Protein AF-0000000083551878 (afdb_homodimer)

Structure (mmCIF, N/CA/C/O backbone):
data_AF-0000000083551878-model_v1
#
loop_
_entity.id
_entity.type
_entity.pdbx_description
1 polymer 'ornithine decarboxylase'
#
loop_
_atom_site.group_PDB
_atom_site.id
_atom_site.type_symbol
_atom_site.label_atom_id
_atom_site.label_alt_id
_atom_site.label_comp_id
_atom_site.label_asym_id
_atom_site.label_entity_id
_atom_site.label_seq_id
_atom_site.pdbx_PDB_ins_code
_atom_site.Cartn_x
_atom_site.Cartn_y
_atom_site.Cartn_z
_atom_site.occupancy
_atom_site.B_iso_or_equiv
_atom_site.auth_seq_id
_atom_site.auth_comp_id
_atom_site.auth_asym_id
_atom_site.auth_atom_id
_atom_site.pdbx_PDB_model_num
ATOM 1 N N . MET A 1 1 ? 10.25 10.328 -34.406 1 23.66 1 MET A N 1
ATOM 2 C CA . MET A 1 1 ? 11.547 10.375 -33.719 1 23.66 1 MET A CA 1
ATOM 3 C C . MET A 1 1 ? 11.562 9.461 -32.5 1 23.66 1 MET A C 1
ATOM 5 O O . MET A 1 1 ? 10.742 9.617 -31.609 1 23.66 1 MET A O 1
ATOM 9 N N . GLY A 1 2 ? 11.781 8.172 -32.531 1 34.91 2 GLY A N 1
ATOM 10 C CA . GLY A 1 2 ? 11.711 7.082 -31.578 1 34.91 2 GLY A CA 1
ATOM 11 C C . GLY A 1 2 ? 12.422 7.387 -30.281 1 34.91 2 GLY A C 1
ATOM 12 O O . GLY A 1 2 ? 13.594 7.777 -30.281 1 34.91 2 GLY A O 1
ATOM 13 N N . LEU A 1 3 ? 11.961 8.062 -29.281 1 40.03 3 LEU A N 1
ATOM 14 C CA . LEU A 1 3 ? 12.609 8.594 -28.078 1 40.03 3 LEU A CA 1
ATOM 15 C C . LEU A 1 3 ? 13.648 7.617 -27.547 1 40.03 3 LEU A C 1
ATOM 17 O O . LEU A 1 3 ? 13.312 6.473 -27.219 1 40.03 3 LEU A O 1
ATOM 21 N N . SER A 1 4 ? 14.836 7.52 -28.078 1 43.34 4 SER A N 1
ATOM 22 C CA . SER A 1 4 ? 16.062 6.828 -27.688 1 43.34 4 SER A CA 1
ATOM 23 C C . SER A 1 4 ? 16.188 6.746 -26.172 1 43.34 4 SER A C 1
ATOM 25 O O . SER A 1 4 ? 16.281 7.773 -25.484 1 43.34 4 SER A O 1
ATOM 27 N N . LYS A 1 5 ? 15.672 5.777 -25.609 1 67.06 5 LYS A N 1
ATOM 28 C CA . LYS A 1 5 ? 15.773 5.586 -24.172 1 67.06 5 LYS A CA 1
ATOM 29 C C . LYS A 1 5 ? 17.234 5.539 -23.719 1 67.06 5 LYS A C 1
ATOM 31 O O . LYS A 1 5 ? 18.031 4.773 -24.281 1 67.06 5 LYS A O 1
ATOM 36 N N . THR A 1 6 ? 17.922 6.527 -23.141 1 85.5 6 THR A N 1
ATOM 37 C CA . THR A 1 6 ? 19.25 6.652 -22.531 1 85.5 6 THR A CA 1
ATOM 38 C C . THR A 1 6 ? 19.562 5.426 -21.688 1 85.5 6 THR A C 1
ATOM 40 O O . THR A 1 6 ? 18.75 4.988 -20.875 1 85.5 6 THR A O 1
ATOM 43 N N . ILE A 1 7 ? 20.734 4.734 -22.172 1 93.69 7 ILE A N 1
ATOM 44 C CA . ILE A 1 7 ? 21.266 3.65 -21.359 1 93.69 7 ILE A CA 1
ATOM 45 C C . ILE A 1 7 ? 22.438 4.16 -20.531 1 93.69 7 ILE A C 1
ATOM 47 O O . ILE A 1 7 ? 23.453 4.617 -21.078 1 93.69 7 ILE A O 1
ATOM 51 N N . TRP A 1 8 ? 22.328 4.039 -19.281 1 97.06 8 TRP A N 1
ATOM 52 C CA . TRP A 1 8 ? 23.344 4.535 -18.359 1 97.06 8 TRP A CA 1
ATOM 53 C C . TRP A 1 8 ? 24.406 3.463 -18.078 1 97.06 8 TRP A C 1
ATOM 55 O O . TRP A 1 8 ? 24.172 2.277 -18.328 1 97.06 8 TRP A O 1
ATOM 65 N N . ALA A 1 9 ? 25.562 3.889 -17.578 1 96.81 9 ALA A N 1
ATOM 66 C CA . ALA A 1 9 ? 26.609 2.924 -17.234 1 96.81 9 ALA A CA 1
ATOM 67 C C . ALA A 1 9 ? 26.297 2.211 -15.93 1 96.81 9 ALA A C 1
ATOM 69 O O . ALA A 1 9 ? 26.438 0.989 -15.828 1 96.81 9 ALA A O 1
ATOM 70 N N . ASN A 1 10 ? 25.938 3 -14.961 1 96.88 10 ASN A N 1
ATOM 71 C CA . ASN A 1 10 ? 25.672 2.506 -13.609 1 96.88 10 ASN A CA 1
ATOM 72 C C . ASN A 1 10 ? 24.922 3.539 -12.773 1 96.88 10 ASN A C 1
ATOM 74 O O . ASN A 1 10 ? 24.703 4.664 -13.219 1 96.88 10 ASN A O 1
ATOM 78 N N . PRO A 1 11 ? 24.484 3.17 -11.547 1 96.81 11 PRO A N 1
ATOM 79 C CA . PRO A 1 11 ? 23.719 4.086 -10.703 1 96.81 11 PRO A CA 1
ATOM 80 C C . PRO A 1 11 ? 24.484 5.355 -10.352 1 96.81 11 PRO A C 1
ATOM 82 O O . PRO A 1 11 ? 23.906 6.441 -10.297 1 96.81 11 PRO A O 1
ATOM 85 N N . SER A 1 12 ? 25.766 5.27 -10.109 1 96.88 12 SER A N 1
ATOM 86 C CA . SER A 1 12 ? 26.562 6.438 -9.758 1 96.88 12 SER A CA 1
ATOM 87 C C . SER A 1 12 ? 26.547 7.48 -10.867 1 96.88 12 SER A C 1
ATOM 89 O O . SER A 1 12 ? 26.547 8.68 -10.602 1 96.88 12 SER A O 1
ATOM 91 N N . GLU A 1 13 ? 26.562 7.043 -12.078 1 97.06 13 GLU A N 1
ATOM 92 C CA . GLU A 1 13 ? 26.469 7.961 -13.211 1 97.06 13 GLU A CA 1
ATOM 93 C C . GLU A 1 13 ? 25.125 8.688 -13.219 1 97.06 13 GLU A C 1
ATOM 95 O O . GLU A 1 13 ? 25.078 9.891 -13.469 1 97.06 13 GLU A O 1
ATOM 100 N N . ILE A 1 14 ? 24.094 7.914 -12.977 1 97.75 14 ILE A N 1
ATOM 101 C CA . ILE A 1 14 ? 22.766 8.5 -12.953 1 97.75 14 ILE A CA 1
ATOM 102 C C . ILE A 1 14 ? 22.688 9.586 -11.883 1 97.75 14 ILE A C 1
ATOM 104 O O . ILE A 1 14 ? 22.188 10.68 -12.141 1 97.75 14 ILE A O 1
ATOM 108 N N . ILE A 1 15 ? 23.219 9.281 -10.727 1 98.19 15 ILE A N 1
ATOM 109 C CA . ILE A 1 15 ? 23.234 10.242 -9.633 1 98.19 15 ILE A CA 1
ATOM 110 C C . ILE A 1 15 ? 24.016 11.484 -10.039 1 98.19 15 ILE A C 1
ATOM 112 O O . ILE A 1 15 ? 23.531 12.609 -9.891 1 98.19 15 ILE A O 1
ATOM 116 N N . ARG A 1 16 ? 25.188 11.312 -10.57 1 97.56 16 ARG A N 1
ATOM 117 C CA . ARG A 1 16 ? 26.078 12.414 -10.922 1 97.56 16 ARG A CA 1
ATOM 118 C C . ARG A 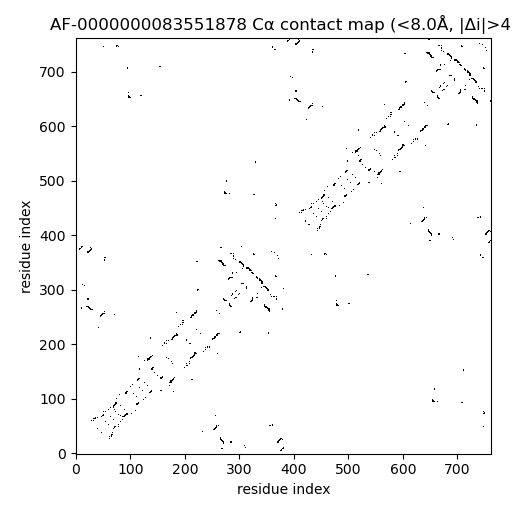1 16 ? 25.453 13.305 -11.992 1 97.56 16 ARG A C 1
ATOM 120 O O . ARG A 1 16 ? 25.562 14.531 -11.914 1 97.56 16 ARG A O 1
ATOM 127 N N . VAL A 1 17 ? 24.828 12.719 -12.945 1 97.44 17 VAL A N 1
ATOM 128 C CA . VAL A 1 17 ? 24.375 13.453 -14.125 1 97.44 17 VAL A CA 1
ATOM 129 C C . VAL A 1 17 ? 22.984 14.023 -13.875 1 97.44 17 VAL A C 1
ATOM 131 O O . VAL A 1 17 ? 22.703 15.18 -14.219 1 97.44 17 VAL A O 1
ATOM 134 N N . ARG A 1 18 ? 22.125 13.258 -13.211 1 97.06 18 ARG A N 1
ATOM 135 C CA . ARG A 1 18 ? 20.734 13.656 -13.164 1 97.06 18 ARG A CA 1
ATOM 136 C C . ARG A 1 18 ? 20.375 14.273 -11.812 1 97.06 18 ARG A C 1
ATOM 138 O O . ARG A 1 18 ? 19.469 15.094 -11.711 1 97.06 18 ARG A O 1
ATOM 145 N N . GLN A 1 19 ? 21.031 13.766 -10.711 1 97.56 19 GLN A N 1
ATOM 146 C CA . GLN A 1 19 ? 20.688 14.156 -9.352 1 97.56 19 GLN A CA 1
ATOM 147 C C . GLN A 1 19 ? 19.172 14.219 -9.164 1 97.56 19 GLN A C 1
ATOM 149 O O . GLN A 1 19 ? 18.625 15.266 -8.82 1 97.56 19 GLN A O 1
ATOM 154 N N . PRO A 1 20 ? 18.484 13.102 -9.383 1 96.5 20 PRO A N 1
ATOM 155 C CA . PRO A 1 20 ? 17.016 13.102 -9.453 1 96.5 20 PRO A CA 1
ATOM 156 C C . PRO A 1 20 ? 16.359 13.5 -8.133 1 96.5 20 PRO A C 1
ATOM 158 O O . PRO A 1 20 ? 16.828 13.109 -7.062 1 96.5 20 PRO A O 1
ATOM 161 N N . ASP A 1 21 ? 15.203 14.227 -8.18 1 94.62 21 ASP A N 1
ATOM 162 C CA . ASP A 1 21 ? 14.422 14.625 -7.012 1 94.62 21 ASP A CA 1
ATOM 163 C C . ASP A 1 21 ? 13.391 13.547 -6.645 1 94.62 21 ASP A C 1
ATOM 165 O O . ASP A 1 21 ? 12.844 13.562 -5.543 1 94.62 21 ASP A O 1
ATOM 169 N N . HIS A 1 22 ? 13.109 12.711 -7.59 1 95.88 22 HIS A N 1
ATOM 170 C CA . HIS A 1 22 ? 12.234 11.578 -7.359 1 95.88 22 HIS A CA 1
ATOM 171 C C . HIS A 1 22 ? 13.008 10.258 -7.41 1 95.88 22 HIS A C 1
ATOM 173 O O . HIS A 1 22 ? 14.07 10.188 -8.031 1 95.88 22 HIS A O 1
ATOM 179 N N . PRO A 1 23 ? 12.484 9.234 -6.723 1 97.81 23 PRO A N 1
ATOM 180 C CA . PRO A 1 23 ? 13.172 7.945 -6.758 1 97.81 23 PRO A CA 1
ATOM 181 C C . PRO A 1 23 ? 13.305 7.383 -8.172 1 97.81 23 PRO A C 1
ATOM 183 O O . PRO A 1 23 ? 12.438 7.617 -9.016 1 97.81 23 PRO A O 1
ATOM 186 N N . VAL A 1 24 ? 14.391 6.664 -8.383 1 98.19 24 VAL A N 1
ATOM 187 C CA . VAL A 1 24 ? 14.656 6.047 -9.68 1 98.19 24 VAL A CA 1
ATOM 188 C C . VAL A 1 24 ? 14.969 4.566 -9.492 1 98.19 24 VAL A C 1
ATOM 190 O O . VAL A 1 24 ? 15.867 4.207 -8.727 1 98.19 24 VAL A O 1
ATOM 193 N N . LEU A 1 25 ? 14.219 3.754 -10.102 1 98.19 25 LEU A N 1
ATOM 194 C CA . LEU A 1 25 ? 14.5 2.326 -10.18 1 98.19 25 LEU A CA 1
ATOM 195 C C . LEU A 1 25 ? 15.359 2.006 -11.398 1 98.19 25 LEU A C 1
ATOM 197 O O . LEU A 1 25 ? 14.961 2.268 -12.531 1 98.19 25 LEU A O 1
ATOM 201 N N . VAL A 1 26 ? 16.516 1.451 -11.164 1 98.5 26 VAL A N 1
ATOM 202 C CA . VAL A 1 26 ? 17.484 1.211 -12.227 1 98.5 26 VAL A CA 1
ATOM 203 C C . VAL A 1 26 ? 17.469 -0.265 -12.617 1 98.5 26 VAL A C 1
ATOM 205 O O . VAL A 1 26 ? 17.688 -1.141 -11.781 1 98.5 26 VAL A O 1
ATOM 208 N N . PHE A 1 27 ? 17.266 -0.488 -13.859 1 98.62 27 PHE A N 1
ATOM 209 C CA . PHE A 1 27 ? 17.125 -1.832 -14.406 1 98.62 27 PHE A CA 1
ATOM 210 C C . PHE A 1 27 ? 18.359 -2.229 -15.203 1 98.62 27 PHE A C 1
ATOM 212 O O . PHE A 1 27 ? 18.797 -1.484 -16.078 1 98.62 27 PHE A O 1
ATOM 219 N N . ALA A 1 28 ? 18.891 -3.387 -14.898 1 98.56 28 ALA A N 1
ATOM 220 C CA . ALA A 1 28 ? 19.969 -3.975 -15.688 1 98.56 28 ALA A CA 1
ATOM 221 C C . ALA A 1 28 ? 19.516 -5.254 -16.375 1 98.56 28 ALA A C 1
ATOM 223 O O . ALA A 1 28 ? 19.562 -6.336 -15.789 1 98.56 28 ALA A O 1
ATOM 224 N N . PRO A 1 29 ? 19.203 -5.176 -17.641 1 98.19 29 PRO A N 1
ATOM 225 C CA . PRO A 1 29 ? 18.688 -6.344 -18.359 1 98.19 29 PRO A CA 1
ATOM 226 C C . PRO A 1 29 ? 19.656 -7.52 -18.359 1 98.19 29 PRO A C 1
ATOM 228 O O . PRO A 1 29 ? 19.234 -8.672 -18.25 1 98.19 29 PRO A O 1
ATOM 231 N N . ALA A 1 30 ? 20.953 -7.242 -18.438 1 98.25 30 ALA A N 1
ATOM 232 C CA . ALA A 1 30 ? 21.953 -8.305 -18.484 1 98.25 30 ALA A CA 1
ATOM 233 C C . ALA A 1 30 ? 21.922 -9.148 -17.219 1 98.25 30 ALA A C 1
ATOM 235 O O . ALA A 1 30 ? 22.094 -10.375 -17.266 1 98.25 30 ALA A O 1
ATOM 236 N N . VAL A 1 31 ? 21.688 -8.5 -16.141 1 98.44 31 VAL A N 1
ATOM 237 C CA . VAL A 1 31 ? 21.625 -9.203 -14.867 1 98.44 31 VAL A CA 1
ATOM 238 C C . VAL A 1 31 ? 20.406 -10.109 -14.836 1 98.44 31 VAL A C 1
ATOM 240 O O . VAL A 1 31 ? 20.5 -11.266 -14.422 1 98.44 31 VAL A O 1
ATOM 243 N N . LEU A 1 32 ? 19.297 -9.648 -15.266 1 98.75 32 LEU A N 1
ATOM 244 C CA . LEU A 1 32 ? 18.062 -10.438 -15.297 1 98.75 32 LEU A CA 1
ATOM 245 C C . LEU A 1 32 ? 18.234 -11.656 -16.203 1 98.75 32 LEU A C 1
ATOM 247 O O . LEU A 1 32 ? 17.891 -12.773 -15.797 1 98.75 32 LEU A O 1
ATOM 251 N N . GLN A 1 33 ? 18.75 -11.406 -17.359 1 98.81 33 GLN A N 1
ATOM 252 C CA . GLN A 1 33 ? 18.922 -12.492 -18.328 1 98.81 33 GLN A CA 1
ATOM 253 C C . GLN A 1 33 ? 19.891 -13.547 -17.812 1 98.81 33 GLN A C 1
ATOM 255 O O . GLN A 1 33 ? 19.656 -14.742 -17.969 1 98.81 33 GLN A O 1
ATOM 260 N N . ALA A 1 34 ? 20.938 -13.086 -17.219 1 98.56 34 ALA A N 1
ATOM 261 C CA . ALA A 1 34 ? 21.906 -14.023 -16.656 1 98.56 34 ALA A CA 1
ATOM 262 C C . ALA A 1 34 ? 21.266 -14.883 -15.562 1 98.56 34 ALA A C 1
ATOM 264 O O . ALA A 1 34 ? 21.516 -16.094 -15.492 1 98.56 34 ALA A O 1
ATOM 265 N N . THR A 1 35 ? 20.5 -14.258 -14.719 1 98.62 35 THR A N 1
ATOM 266 C CA . THR A 1 35 ? 19.828 -14.992 -13.656 1 98.62 35 THR A CA 1
ATOM 267 C C . THR A 1 35 ? 18.828 -15.992 -14.227 1 98.62 35 THR A C 1
ATOM 269 O O . THR A 1 35 ? 18.734 -17.125 -13.75 1 98.62 35 THR A O 1
ATOM 272 N N . ALA A 1 36 ? 18.094 -15.586 -15.227 1 98.88 36 ALA A N 1
ATOM 273 C CA . ALA A 1 36 ? 17.156 -16.484 -15.891 1 98.88 36 ALA A CA 1
ATOM 274 C C . ALA A 1 36 ? 17.875 -17.703 -16.453 1 98.88 36 ALA A C 1
ATOM 276 O O . ALA A 1 36 ? 17.422 -18.844 -16.266 1 98.88 36 ALA A O 1
ATOM 277 N N . ARG A 1 37 ? 18.953 -17.484 -17.094 1 98.75 37 ARG A N 1
ATOM 278 C CA . ARG A 1 37 ? 19.719 -18.594 -17.688 1 98.75 37 ARG A CA 1
ATOM 279 C C . ARG A 1 37 ? 20.281 -19.516 -16.594 1 98.75 37 ARG A C 1
ATOM 281 O O . ARG A 1 37 ? 20.375 -20.719 -16.797 1 98.75 37 ARG A O 1
ATOM 288 N N . ARG A 1 38 ? 20.641 -18.906 -15.523 1 98.56 38 ARG A N 1
ATOM 289 C CA . ARG A 1 38 ? 21.094 -19.688 -14.383 1 98.56 38 ARG A CA 1
ATOM 290 C C . ARG A 1 38 ? 20 -20.625 -13.883 1 98.56 38 ARG A C 1
ATOM 292 O O . ARG A 1 38 ? 20.266 -21.797 -13.602 1 98.56 38 ARG A O 1
ATOM 299 N N . PHE A 1 39 ? 18.812 -20.156 -13.781 1 98.88 39 PHE A N 1
ATOM 300 C CA . PHE A 1 39 ? 17.688 -20.984 -13.375 1 98.88 39 PHE A CA 1
ATOM 301 C C . PHE A 1 39 ? 17.422 -22.078 -14.398 1 98.88 39 PHE A C 1
ATOM 303 O O . PHE A 1 39 ? 17.234 -23.25 -14.039 1 98.88 39 PHE A O 1
ATOM 310 N N . ILE A 1 40 ? 17.406 -21.703 -15.664 1 98.81 40 ILE A N 1
ATOM 311 C CA . ILE A 1 40 ? 17.094 -22.641 -16.734 1 98.81 40 ILE A CA 1
ATOM 312 C C . ILE A 1 40 ? 18.141 -23.75 -16.766 1 98.81 40 ILE A C 1
ATOM 314 O O . ILE A 1 40 ? 17.812 -24.922 -16.938 1 98.81 40 ILE A O 1
ATOM 318 N N . ALA A 1 41 ? 19.359 -23.391 -16.562 1 98.5 41 ALA A N 1
ATOM 319 C CA . ALA A 1 41 ? 20.453 -24.359 -16.609 1 98.5 41 ALA A CA 1
ATOM 320 C C . ALA A 1 41 ? 20.484 -25.219 -15.352 1 98.5 41 ALA A C 1
ATOM 322 O O . ALA A 1 41 ? 20.859 -26.391 -15.398 1 98.5 41 ALA A O 1
ATOM 323 N N . GLY A 1 42 ? 20.094 -24.641 -14.289 1 98.69 42 GLY A N 1
ATOM 324 C CA . GLY A 1 42 ? 20.312 -25.281 -13.008 1 98.69 42 GLY A CA 1
ATOM 325 C C . GLY A 1 42 ? 19.109 -26.047 -12.5 1 98.69 42 GLY A C 1
ATOM 326 O O . GLY A 1 42 ? 19.234 -27.141 -11.945 1 98.69 42 GLY A O 1
ATOM 327 N N . PHE A 1 43 ? 17.922 -25.547 -12.602 1 98.75 43 PHE A N 1
ATOM 328 C CA . PHE A 1 43 ? 16.734 -26.172 -12.055 1 98.75 43 PHE A CA 1
ATOM 329 C C . PHE A 1 43 ? 16.344 -27.406 -12.867 1 98.75 43 PHE A C 1
ATOM 331 O O . PHE A 1 43 ? 16.281 -27.344 -14.094 1 98.75 43 PHE A O 1
ATOM 338 N N . PRO A 1 44 ? 16.031 -28.484 -12.211 1 98.56 44 PRO A N 1
ATOM 339 C CA . PRO A 1 44 ? 15.727 -29.734 -12.906 1 98.56 44 PRO A CA 1
ATOM 340 C C . PRO A 1 44 ? 14.273 -29.812 -13.359 1 98.56 44 PRO A C 1
ATOM 342 O O . PRO A 1 44 ? 13.57 -30.781 -13.047 1 98.56 44 PRO A O 1
ATOM 345 N N . GLY A 1 45 ? 13.828 -28.859 -14.109 1 98.75 45 GLY A N 1
ATOM 346 C CA . GLY A 1 45 ? 12.453 -28.797 -14.586 1 98.75 45 GLY A CA 1
ATOM 347 C C . GLY A 1 45 ? 12.133 -27.5 -15.305 1 98.75 45 GLY A C 1
ATOM 348 O O . GLY A 1 45 ? 13.039 -26.781 -15.734 1 98.75 45 GLY A O 1
ATOM 349 N N . LEU A 1 46 ? 10.898 -27.219 -15.445 1 98.56 46 LEU A N 1
ATOM 350 C CA . LEU A 1 46 ? 10.438 -26 -16.109 1 98.56 46 LEU A CA 1
ATOM 351 C C . LEU A 1 46 ? 10.547 -24.797 -15.188 1 98.56 46 LEU A C 1
ATOM 353 O O . LEU A 1 46 ? 10.086 -24.844 -14.039 1 98.56 46 LEU A O 1
ATOM 357 N N . VAL A 1 47 ? 11.18 -23.781 -15.688 1 98.81 47 VAL A N 1
ATOM 358 C CA . VAL A 1 47 ? 11.266 -22.516 -14.953 1 98.81 47 VAL A CA 1
ATOM 359 C C . VAL A 1 47 ? 10.195 -21.562 -15.461 1 98.81 47 VAL A C 1
ATOM 361 O O . VAL A 1 47 ? 10.109 -21.281 -16.656 1 98.81 47 VAL A O 1
ATOM 364 N N . THR A 1 48 ? 9.336 -21.141 -14.586 1 98.81 48 THR A N 1
ATOM 365 C CA . THR A 1 48 ? 8.359 -20.094 -14.891 1 98.81 48 THR A CA 1
ATOM 366 C C . THR A 1 48 ? 8.633 -18.844 -14.062 1 98.81 48 THR A C 1
ATOM 368 O O . THR A 1 48 ? 9.492 -18.844 -13.18 1 98.81 48 THR A O 1
ATOM 371 N N . TYR A 1 49 ? 7.996 -17.766 -14.43 1 98.88 49 TYR A N 1
ATOM 372 C CA . TYR A 1 49 ? 8.172 -16.516 -13.719 1 98.88 49 TYR A CA 1
ATOM 373 C C . TYR A 1 49 ? 6.883 -16.094 -13.023 1 98.88 49 TYR A C 1
ATOM 375 O O . TYR A 1 49 ? 5.82 -16.047 -13.641 1 98.88 49 TYR A O 1
ATOM 383 N N . ALA A 1 50 ? 7 -15.836 -11.695 1 98.56 50 ALA A N 1
ATOM 384 C CA . ALA A 1 50 ? 5.863 -15.281 -10.961 1 98.56 50 ALA A CA 1
ATOM 385 C C . ALA A 1 50 ? 5.664 -13.805 -11.297 1 98.56 50 ALA A C 1
ATOM 387 O O . ALA A 1 50 ? 6.312 -12.938 -10.711 1 98.56 50 ALA A O 1
ATOM 388 N N . VAL A 1 51 ? 4.68 -13.469 -12.07 1 98.56 51 VAL A N 1
ATOM 389 C CA . VAL A 1 51 ? 4.488 -12.148 -12.664 1 98.56 51 VAL A CA 1
ATOM 390 C C . VAL A 1 51 ? 4.266 -11.109 -11.57 1 98.56 51 VAL A C 1
ATOM 392 O O . VAL A 1 51 ? 4.707 -9.969 -11.695 1 98.56 51 VAL A O 1
ATOM 395 N N . LYS A 1 52 ? 3.688 -11.516 -10.484 1 96.81 52 LYS A N 1
ATOM 396 C CA . LYS A 1 52 ? 3.285 -10.586 -9.43 1 96.81 52 LYS A CA 1
ATOM 397 C C . LYS A 1 52 ? 4.496 -9.875 -8.836 1 96.81 52 LYS A C 1
ATOM 399 O O . LYS A 1 52 ? 4.363 -8.797 -8.25 1 96.81 52 LYS A O 1
ATOM 404 N N . SER A 1 53 ? 5.664 -10.453 -8.945 1 97.62 53 SER A N 1
ATOM 405 C CA . SER A 1 53 ? 6.855 -9.883 -8.32 1 97.62 53 SER A CA 1
ATOM 406 C C . SER A 1 53 ? 7.266 -8.578 -9 1 97.62 53 SER A C 1
ATOM 408 O O . SER A 1 53 ? 7.699 -7.637 -8.336 1 97.62 53 SER A O 1
ATOM 410 N N . ASN A 1 54 ? 7.164 -8.539 -10.227 1 98.5 54 ASN A N 1
ATOM 411 C CA . ASN A 1 54 ? 7.434 -7.375 -11.062 1 98.5 54 ASN A CA 1
ATOM 412 C C . ASN A 1 54 ? 6.82 -7.531 -12.453 1 98.5 54 ASN A C 1
ATOM 414 O O . ASN A 1 54 ? 7.434 -8.109 -13.344 1 98.5 54 ASN A O 1
ATOM 418 N N . PRO A 1 55 ? 5.656 -6.973 -12.664 1 98.25 55 PRO A N 1
ATOM 419 C CA . PRO A 1 55 ? 4.926 -7.191 -13.922 1 98.25 55 PRO A CA 1
ATOM 420 C C . PRO A 1 55 ? 5.344 -6.223 -15.023 1 98.25 55 PRO A C 1
ATOM 422 O O . PRO A 1 55 ? 4.676 -6.129 -16.047 1 98.25 55 PRO A O 1
ATOM 425 N N . ASP A 1 56 ? 6.438 -5.465 -14.828 1 97.81 56 ASP A N 1
ATOM 426 C CA . ASP A 1 56 ? 6.863 -4.535 -15.867 1 97.81 56 ASP A CA 1
ATOM 427 C C . ASP A 1 56 ? 7.074 -5.258 -17.188 1 97.81 56 ASP A C 1
ATOM 429 O O . ASP A 1 56 ? 7.66 -6.34 -17.234 1 97.81 56 ASP A O 1
ATOM 433 N N . GLU A 1 57 ? 6.629 -4.684 -18.266 1 98 57 GLU A N 1
ATOM 434 C CA . GLU A 1 57 ? 6.703 -5.328 -19.578 1 98 57 GLU A CA 1
ATOM 435 C C . GLU A 1 57 ? 8.148 -5.562 -20 1 98 57 GLU A C 1
ATOM 437 O O . GLU A 1 57 ? 8.461 -6.562 -20.641 1 98 57 GLU A O 1
ATOM 442 N N . MET A 1 58 ? 9.062 -4.676 -19.609 1 97.38 58 MET A N 1
ATOM 443 C CA . MET A 1 58 ? 10.477 -4.852 -19.953 1 97.38 58 MET A CA 1
ATOM 444 C C . MET A 1 58 ? 11.039 -6.094 -19.266 1 97.38 58 MET A C 1
ATOM 446 O O . MET A 1 58 ? 11.883 -6.789 -19.844 1 97.38 58 MET A O 1
ATOM 450 N N . VAL A 1 59 ? 10.586 -6.348 -18.094 1 98.62 59 VAL A N 1
ATOM 451 C CA . VAL A 1 59 ? 11.023 -7.535 -17.375 1 98.62 59 VAL A CA 1
ATOM 452 C C . VAL A 1 59 ? 10.562 -8.789 -18.109 1 98.62 59 VAL A C 1
ATOM 454 O O . VAL A 1 59 ? 11.367 -9.68 -18.391 1 98.62 59 VAL A O 1
ATOM 457 N N . VAL A 1 60 ? 9.281 -8.82 -18.484 1 98.69 60 VAL A N 1
ATOM 458 C CA . VAL A 1 60 ? 8.703 -9.984 -19.156 1 98.69 60 VAL A CA 1
ATOM 459 C C . VAL A 1 60 ? 9.414 -10.211 -20.484 1 98.69 60 VAL A C 1
ATOM 461 O O . VAL A 1 60 ? 9.812 -11.336 -20.797 1 98.69 60 VAL A O 1
ATOM 464 N N . GLU A 1 61 ? 9.664 -9.133 -21.219 1 98.5 61 GLU A N 1
ATOM 465 C CA . GLU A 1 61 ? 10.312 -9.234 -22.516 1 98.5 61 GLU A CA 1
ATOM 466 C C . GLU A 1 61 ? 11.727 -9.789 -22.391 1 98.5 61 GLU A C 1
ATOM 468 O O . GLU A 1 61 ? 12.148 -10.617 -23.188 1 98.5 61 GLU A O 1
ATOM 473 N N . ASN A 1 62 ? 12.43 -9.336 -21.406 1 98.69 62 ASN A N 1
ATOM 474 C CA . ASN A 1 62 ? 13.797 -9.805 -21.203 1 98.69 62 ASN A CA 1
ATOM 475 C C . ASN A 1 62 ? 13.828 -11.25 -20.734 1 98.69 62 ASN A C 1
ATOM 477 O O . ASN A 1 62 ? 14.742 -12 -21.078 1 98.69 62 ASN A O 1
ATOM 481 N N . LEU A 1 63 ? 12.867 -11.641 -19.969 1 98.88 63 LEU A N 1
ATOM 482 C CA . LEU A 1 63 ? 12.781 -13.031 -19.547 1 98.88 63 LEU A CA 1
ATOM 483 C C . LEU A 1 63 ? 12.492 -13.953 -20.719 1 98.88 63 LEU A C 1
ATOM 485 O O . LEU A 1 63 ? 13.102 -15.023 -20.844 1 98.88 63 LEU A O 1
ATOM 489 N N . VAL A 1 64 ? 11.594 -13.539 -21.578 1 98.69 64 VAL A N 1
ATOM 490 C CA . VAL A 1 64 ? 11.281 -14.305 -22.781 1 98.69 64 VAL A CA 1
ATOM 491 C C . VAL A 1 64 ? 12.539 -14.43 -23.656 1 98.69 64 VAL A C 1
ATOM 493 O O . VAL A 1 64 ? 12.867 -15.516 -24.125 1 98.69 64 VAL A O 1
ATOM 496 N N . ALA A 1 65 ? 13.234 -13.328 -23.797 1 98.38 65 ALA A N 1
ATOM 497 C CA . ALA A 1 65 ? 14.461 -13.312 -24.578 1 98.38 65 ALA A CA 1
ATOM 498 C C . ALA A 1 65 ? 15.508 -14.258 -24 1 98.38 65 ALA A C 1
ATOM 500 O O . ALA A 1 65 ? 16.297 -14.859 -24.734 1 98.38 65 ALA A O 1
ATOM 501 N N . ALA A 1 66 ? 15.453 -14.43 -22.703 1 98.69 66 ALA A N 1
ATOM 502 C CA . ALA A 1 66 ? 16.438 -15.266 -22.016 1 98.69 66 ALA A CA 1
ATOM 503 C C . ALA A 1 66 ? 16.031 -16.734 -22.062 1 98.69 66 ALA A C 1
ATOM 505 O O . ALA A 1 66 ? 16.812 -17.609 -21.656 1 98.69 66 ALA A O 1
ATOM 506 N N . GLY A 1 67 ? 14.789 -17.016 -22.453 1 98.5 67 GLY A N 1
ATOM 507 C CA . GLY A 1 67 ? 14.43 -18.406 -22.656 1 98.5 67 GLY A CA 1
ATOM 508 C C . GLY A 1 67 ? 13.281 -18.859 -21.781 1 98.5 67 GLY A C 1
ATOM 509 O O . GLY A 1 67 ? 12.852 -20.016 -21.875 1 98.5 67 GLY A O 1
ATOM 510 N N . ILE A 1 68 ? 12.727 -17.969 -20.984 1 98.75 68 ILE A N 1
ATOM 511 C CA . ILE A 1 68 ? 11.578 -18.328 -20.172 1 98.75 68 ILE A CA 1
ATOM 512 C C . ILE A 1 68 ? 10.352 -18.547 -21.062 1 98.75 68 ILE A C 1
ATOM 514 O O . ILE A 1 68 ? 10.039 -17.719 -21.906 1 98.75 68 ILE A O 1
ATOM 518 N N . ARG A 1 69 ? 9.648 -19.641 -20.781 1 97.81 69 ARG A N 1
ATOM 519 C CA . ARG A 1 69 ? 8.523 -19.984 -21.641 1 97.81 69 ARG A CA 1
ATOM 520 C C . ARG A 1 69 ? 7.266 -20.25 -20.828 1 97.81 69 ARG A C 1
ATOM 522 O O . ARG A 1 69 ? 6.266 -20.734 -21.344 1 97.81 69 ARG A O 1
ATOM 529 N N . GLY A 1 70 ? 7.301 -20 -19.562 1 98.62 70 GLY A N 1
ATOM 530 C CA . GLY A 1 70 ? 6.164 -20.141 -18.672 1 98.62 70 GLY A CA 1
ATOM 531 C C . GLY A 1 70 ? 6.035 -19.016 -17.688 1 98.62 70 GLY A C 1
ATOM 532 O O . GLY A 1 70 ? 7.039 -18.453 -17.234 1 98.62 70 GLY A O 1
ATOM 533 N N . PHE A 1 71 ? 4.82 -18.688 -17.359 1 98.88 71 PHE A N 1
ATOM 534 C CA . PHE A 1 71 ? 4.527 -17.594 -16.438 1 98.88 71 PHE A CA 1
ATOM 535 C C . PHE A 1 71 ? 3.418 -17.984 -15.469 1 98.88 71 PHE A C 1
ATOM 537 O O . PHE A 1 71 ? 2.42 -18.578 -15.867 1 98.88 71 PHE A O 1
ATOM 544 N N . ASP A 1 72 ? 3.676 -17.75 -14.227 1 98.62 72 ASP A N 1
ATOM 545 C CA . ASP A 1 72 ? 2.641 -17.828 -13.203 1 98.62 72 ASP A CA 1
ATOM 546 C C . ASP A 1 72 ? 1.829 -16.531 -13.141 1 98.62 72 ASP A C 1
ATOM 548 O O . ASP A 1 72 ? 2.373 -15.461 -12.859 1 98.62 72 ASP A O 1
ATOM 552 N N . VAL A 1 73 ? 0.546 -16.625 -13.398 1 98.56 73 VAL A N 1
ATOM 553 C CA . VAL A 1 73 ? -0.336 -15.461 -13.477 1 98.56 73 VAL A CA 1
ATOM 554 C C . VAL A 1 73 ? -1.439 -15.578 -12.43 1 98.56 73 VAL A C 1
ATOM 556 O O . VAL A 1 73 ? -1.815 -16.688 -12.039 1 98.56 73 VAL A O 1
ATOM 559 N N . ALA A 1 74 ? -1.954 -14.414 -12.039 1 97.25 74 ALA A N 1
ATOM 560 C CA . ALA A 1 74 ? -2.889 -14.43 -10.922 1 97.25 74 ALA A CA 1
ATOM 561 C C . ALA A 1 74 ? -4.238 -13.844 -11.32 1 97.25 74 ALA A C 1
ATOM 563 O O . ALA A 1 74 ? -5.23 -14.008 -10.602 1 97.25 74 ALA A O 1
ATOM 564 N N . SER A 1 75 ? -4.359 -13.211 -12.445 1 98.06 75 SER A N 1
ATOM 565 C CA . SER A 1 75 ? -5.551 -12.438 -12.781 1 98.06 75 SER A CA 1
ATOM 566 C C . SER A 1 75 ? -5.742 -12.359 -14.289 1 98.06 75 SER A C 1
ATOM 568 O O . SER A 1 75 ? -4.812 -12.617 -15.055 1 98.06 75 SER A O 1
ATOM 570 N N . PRO A 1 76 ? -6.953 -11.984 -14.719 1 98.12 76 PRO A N 1
ATOM 571 C CA . PRO A 1 76 ? -7.188 -11.734 -16.141 1 98.12 76 PRO A CA 1
ATOM 572 C C . PRO A 1 76 ? -6.23 -10.695 -16.719 1 98.12 76 PRO A C 1
ATOM 574 O O . PRO A 1 76 ? -5.773 -10.836 -17.859 1 98.12 76 PRO A O 1
ATOM 577 N N . PHE A 1 77 ? -5.914 -9.711 -15.945 1 97.88 77 PHE A N 1
ATOM 578 C CA . PHE A 1 77 ? -4.996 -8.68 -16.422 1 97.88 77 PHE A CA 1
ATOM 579 C C . PHE A 1 77 ? -3.639 -9.273 -16.766 1 97.88 77 PHE A C 1
ATOM 581 O O . PHE A 1 77 ? -3.094 -9.016 -17.844 1 97.88 77 PHE A O 1
ATOM 588 N N . GLU A 1 78 ? -3.107 -10.078 -15.891 1 98.56 78 GLU A N 1
ATOM 589 C CA . GLU A 1 78 ? -1.803 -10.688 -16.125 1 98.56 78 GLU A CA 1
ATOM 590 C C . GLU A 1 78 ? -1.862 -11.688 -17.281 1 98.56 78 GLU A C 1
ATOM 592 O O . GLU A 1 78 ? -0.913 -11.805 -18.047 1 98.56 78 GLU A O 1
ATOM 597 N N . ILE A 1 79 ? -2.967 -12.414 -17.328 1 98.75 79 ILE A N 1
ATOM 598 C CA . ILE A 1 79 ? -3.16 -13.344 -18.438 1 98.75 79 ILE A CA 1
ATOM 599 C C . ILE A 1 79 ? -3.078 -12.586 -19.766 1 98.75 79 ILE A C 1
ATOM 601 O O . ILE A 1 79 ? -2.314 -12.961 -20.656 1 98.75 79 ILE A O 1
ATOM 605 N N . ASP A 1 80 ? -3.805 -11.5 -19.859 1 98.62 80 ASP A N 1
ATOM 606 C CA . ASP A 1 80 ? -3.84 -10.719 -21.094 1 98.62 80 ASP A CA 1
ATOM 607 C C . ASP A 1 80 ? -2.465 -10.141 -21.406 1 98.62 80 ASP A C 1
ATOM 609 O O . ASP A 1 80 ? -2.043 -10.125 -22.578 1 98.62 80 ASP A O 1
ATOM 613 N N . MET A 1 81 ? -1.78 -9.688 -20.391 1 98.38 81 MET A N 1
ATOM 614 C CA . MET A 1 81 ? -0.457 -9.094 -20.562 1 98.38 81 MET A CA 1
ATOM 615 C C . MET A 1 81 ? 0.52 -10.117 -21.141 1 98.38 81 MET A C 1
ATOM 617 O O . MET A 1 81 ? 1.22 -9.836 -22.109 1 98.38 81 MET A O 1
ATOM 621 N N . ILE A 1 82 ? 0.533 -11.312 -20.578 1 98.69 82 ILE A N 1
ATOM 622 C CA . ILE A 1 82 ? 1.481 -12.328 -21.031 1 98.69 82 ILE A CA 1
ATOM 623 C C . ILE A 1 82 ? 1.096 -12.812 -22.422 1 98.69 82 ILE A C 1
ATOM 625 O O . ILE A 1 82 ? 1.964 -13.047 -23.266 1 98.69 82 ILE A O 1
ATOM 629 N N . ARG A 1 83 ? -0.219 -12.984 -22.688 1 98.56 83 ARG A N 1
ATOM 630 C CA . ARG A 1 83 ? -0.64 -13.406 -24.016 1 98.56 83 ARG A CA 1
ATOM 631 C C . ARG A 1 83 ? -0.19 -12.406 -25.078 1 98.56 83 ARG A C 1
ATOM 633 O O . ARG A 1 83 ? 0.146 -12.789 -26.188 1 98.56 83 ARG A O 1
ATOM 640 N N . ARG A 1 84 ? -0.149 -11.102 -24.734 1 98.44 84 ARG A N 1
ATOM 641 C CA . ARG A 1 84 ? 0.298 -10.062 -25.656 1 98.44 84 ARG A CA 1
ATOM 642 C C . ARG A 1 84 ? 1.813 -10.094 -25.828 1 98.44 84 ARG A C 1
ATOM 644 O O . ARG A 1 84 ? 2.32 -10.023 -26.953 1 98.44 84 ARG A O 1
ATOM 651 N N . LEU A 1 85 ? 2.598 -10.312 -24.781 1 98.38 85 LEU A N 1
ATOM 652 C CA . LEU A 1 85 ? 4.047 -10.141 -24.781 1 98.38 85 LEU A CA 1
ATOM 653 C C . LEU A 1 85 ? 4.746 -11.453 -25.125 1 98.38 85 LEU A C 1
ATOM 655 O O . LEU A 1 85 ? 5.855 -11.445 -25.672 1 98.38 85 LEU A O 1
ATOM 659 N N . ALA A 1 86 ? 4.012 -12.586 -24.766 1 98 86 ALA A N 1
ATOM 660 C CA . ALA A 1 86 ? 4.551 -13.93 -24.984 1 98 86 ALA A CA 1
ATOM 661 C C . ALA A 1 86 ? 3.447 -14.898 -25.391 1 98 86 ALA A C 1
ATOM 663 O O . ALA A 1 86 ? 3.162 -15.859 -24.672 1 98 86 ALA A O 1
ATOM 664 N N . PRO A 1 87 ? 2.758 -14.828 -26.531 1 95.12 87 PRO A N 1
ATOM 665 C CA . PRO A 1 87 ? 1.562 -15.57 -26.938 1 95.12 87 PRO A CA 1
ATOM 666 C C . PRO A 1 87 ? 1.742 -17.078 -26.844 1 95.12 87 PRO A C 1
ATOM 668 O O . PRO A 1 87 ? 0.793 -17.797 -26.516 1 95.12 87 PRO A O 1
ATOM 671 N N . GLY A 1 88 ? 2.895 -17.719 -26.875 1 94.69 88 GLY A N 1
ATOM 672 C CA . GLY A 1 88 ? 3.092 -19.156 -26.844 1 94.69 88 GLY A CA 1
ATOM 673 C C . GLY A 1 88 ? 3.568 -19.672 -25.5 1 94.69 88 GLY A C 1
ATOM 674 O O . GLY A 1 88 ? 3.732 -20.875 -25.312 1 94.69 88 GLY A O 1
ATOM 675 N N . ALA A 1 89 ? 3.553 -18.766 -24.594 1 97.5 89 ALA A N 1
ATOM 676 C CA . ALA A 1 89 ? 4.066 -19.172 -23.281 1 97.5 89 ALA A CA 1
ATOM 677 C C . ALA A 1 89 ? 3.018 -19.953 -22.5 1 97.5 89 ALA A C 1
ATOM 679 O O . ALA A 1 89 ? 1.817 -19.703 -22.641 1 97.5 89 ALA A O 1
ATOM 680 N N . ALA A 1 90 ? 3.479 -20.891 -21.719 1 97.69 90 ALA A N 1
ATOM 681 C CA . ALA A 1 90 ? 2.596 -21.578 -20.797 1 97.69 90 ALA A CA 1
ATOM 682 C C . ALA A 1 90 ? 2.131 -20.641 -19.688 1 97.69 90 ALA A C 1
ATOM 684 O O . ALA A 1 90 ? 2.92 -19.859 -19.156 1 97.69 90 ALA A O 1
ATOM 685 N N . LEU A 1 91 ? 0.837 -20.656 -19.438 1 98.25 91 LEU A N 1
ATOM 686 C CA . LEU A 1 91 ? 0.276 -19.891 -18.344 1 98.25 91 LEU A CA 1
ATOM 687 C C . LEU A 1 91 ? -0.172 -20.812 -17.203 1 98.25 91 LEU A C 1
ATOM 689 O O . LEU A 1 91 ? -0.958 -21.734 -17.422 1 98.25 91 LEU A O 1
ATOM 693 N N . HIS A 1 92 ? 0.423 -20.609 -16.094 1 98.44 92 HIS A N 1
ATOM 694 C CA . HIS A 1 92 ? -0.025 -21.266 -14.867 1 98.44 92 HIS A CA 1
ATOM 695 C C . HIS A 1 92 ? -0.893 -20.328 -14.023 1 98.44 92 HIS A C 1
ATOM 697 O O . HIS A 1 92 ? -0.378 -19.438 -13.344 1 98.44 92 HIS A O 1
ATOM 703 N N . TYR A 1 93 ? -2.205 -20.5 -14.094 1 98.62 93 TYR A N 1
ATOM 704 C CA . TYR A 1 93 ? -3.125 -19.688 -13.305 1 98.62 93 TYR A CA 1
ATOM 705 C C . TYR A 1 93 ? -3.254 -20.234 -11.891 1 98.62 93 TYR A C 1
ATOM 707 O O . TYR A 1 93 ? -4.234 -20.906 -11.555 1 98.62 93 TYR A O 1
ATOM 715 N N . HIS A 1 94 ? -2.32 -19.859 -11.031 1 97.62 94 HIS A N 1
ATOM 716 C CA . HIS A 1 94 ? -2.146 -20.516 -9.742 1 97.62 94 HIS A CA 1
ATOM 717 C C . HIS A 1 94 ? -2.736 -19.656 -8.617 1 97.62 94 HIS A C 1
ATOM 719 O O . HIS A 1 94 ? -2.342 -19.797 -7.457 1 97.62 94 HIS A O 1
ATOM 725 N N . ASN A 1 95 ? -3.609 -18.703 -8.891 1 97.31 95 ASN A N 1
ATOM 726 C CA . ASN A 1 95 ? -4.555 -18.156 -7.918 1 97.31 95 ASN A CA 1
ATOM 727 C C . ASN A 1 95 ? -5.707 -19.125 -7.66 1 97.31 95 ASN A C 1
ATOM 729 O O . ASN A 1 95 ? -6.551 -19.344 -8.531 1 97.31 95 ASN A O 1
ATOM 733 N N . PRO A 1 96 ? -5.766 -19.672 -6.496 1 96.62 96 PRO A N 1
ATOM 734 C CA . PRO A 1 96 ? -6.711 -20.781 -6.289 1 96.62 96 PRO A CA 1
ATOM 735 C C . PRO A 1 96 ? -8.164 -20.297 -6.223 1 96.62 96 PRO A C 1
ATOM 737 O O . PRO A 1 96 ? -9.086 -21.109 -6.312 1 96.62 96 PRO A O 1
ATOM 740 N N . VAL A 1 97 ? -8.391 -19.078 -5.996 1 95.75 97 VAL A N 1
ATOM 741 C CA . VAL A 1 97 ? -9.75 -18.578 -5.82 1 95.75 97 VAL A CA 1
ATOM 742 C C . VAL A 1 97 ? -10.062 -17.531 -6.887 1 95.75 97 VAL A C 1
ATOM 744 O O . VAL A 1 97 ? -9.359 -16.516 -7 1 95.75 97 VAL A O 1
ATOM 747 N N . ARG A 1 98 ? -11.086 -17.828 -7.652 1 96.94 98 ARG A N 1
ATOM 748 C CA . ARG A 1 98 ? -11.414 -17 -8.812 1 96.94 98 ARG A CA 1
ATOM 749 C C . ARG A 1 98 ? -12.922 -16.812 -8.953 1 96.94 98 ARG A C 1
ATOM 751 O O . ARG A 1 98 ? -13.695 -17.719 -8.633 1 96.94 98 ARG A O 1
ATOM 758 N N . ALA A 1 99 ? -13.258 -15.68 -9.5 1 97.44 99 ALA A N 1
ATOM 759 C CA . ALA A 1 99 ? -14.641 -15.508 -9.93 1 97.44 99 ALA A CA 1
ATOM 760 C C . ALA A 1 99 ? -14.938 -16.344 -11.172 1 97.44 99 ALA A C 1
ATOM 762 O O . ALA A 1 99 ? -14.031 -16.672 -11.938 1 97.44 99 ALA A O 1
ATOM 763 N N . ARG A 1 100 ? -16.203 -16.672 -11.367 1 97.62 100 ARG A N 1
ATOM 764 C CA . ARG A 1 100 ? -16.625 -17.422 -12.555 1 97.62 100 ARG A CA 1
ATOM 765 C C . ARG A 1 100 ? -16.234 -16.672 -13.828 1 97.62 100 ARG A C 1
ATOM 767 O O . ARG A 1 100 ? -15.836 -17.281 -14.812 1 97.62 100 ARG A O 1
ATOM 774 N N . SER A 1 101 ? -16.406 -15.32 -13.797 1 97.31 101 SER A N 1
ATOM 775 C CA . SER A 1 101 ? -16.031 -14.516 -14.961 1 97.31 101 SER A CA 1
ATOM 776 C C . SER A 1 101 ? -14.531 -14.617 -15.242 1 97.31 101 SER A C 1
ATOM 778 O O . SER A 1 101 ? -14.109 -14.586 -16.406 1 97.31 101 SER A O 1
ATOM 780 N N . GLU A 1 102 ? -13.742 -14.711 -14.234 1 98.19 102 GLU A N 1
ATOM 781 C CA . GLU A 1 102 ? -12.305 -14.852 -14.398 1 98.19 102 GLU A CA 1
ATOM 782 C C . GLU A 1 102 ? -11.945 -16.203 -15 1 98.19 102 GLU A C 1
ATOM 784 O O . GLU A 1 102 ? -11.055 -16.297 -15.852 1 98.19 102 GLU A O 1
ATOM 789 N N . ILE A 1 103 ? -12.625 -17.25 -14.539 1 98.56 103 ILE A N 1
ATOM 790 C CA . ILE A 1 103 ? -12.414 -18.578 -15.094 1 98.56 103 ILE A CA 1
ATOM 791 C C . ILE A 1 103 ? -12.781 -18.594 -16.578 1 98.56 103 ILE A C 1
ATOM 793 O O . ILE A 1 103 ? -12.023 -19.094 -17.406 1 98.56 103 ILE A O 1
ATOM 797 N N . ALA A 1 104 ? -13.922 -17.984 -16.859 1 98.5 104 ALA A N 1
ATOM 798 C CA . ALA A 1 104 ? -14.352 -17.906 -18.266 1 98.5 104 ALA A CA 1
ATOM 799 C C . ALA A 1 104 ? -13.32 -17.188 -19.125 1 98.5 104 ALA A C 1
ATOM 801 O O . ALA A 1 104 ? -13.008 -17.625 -20.234 1 98.5 104 ALA A O 1
ATOM 802 N N . HIS A 1 105 ? -12.812 -16.125 -18.625 1 98.44 105 HIS A N 1
ATOM 803 C CA . HIS A 1 105 ? -11.789 -15.352 -19.312 1 98.44 105 HIS A CA 1
ATOM 804 C C . HIS A 1 105 ? -10.555 -16.203 -19.578 1 98.44 105 HIS A C 1
ATOM 806 O O . HIS A 1 105 ? -10.008 -16.188 -20.688 1 98.44 105 HIS A O 1
ATOM 812 N N . ALA A 1 106 ? -10.148 -16.891 -18.609 1 98.62 106 ALA A N 1
ATOM 813 C CA . ALA A 1 106 ? -8.938 -17.719 -18.703 1 98.62 106 ALA A CA 1
ATOM 814 C C . ALA A 1 106 ? -9.133 -18.859 -19.688 1 98.62 106 ALA A C 1
ATOM 816 O O . ALA A 1 106 ? -8.219 -19.203 -20.438 1 98.62 106 ALA A O 1
ATOM 817 N N . VAL A 1 107 ? -10.289 -19.5 -19.641 1 98.56 107 VAL A N 1
ATOM 818 C CA . VAL A 1 107 ? -10.609 -20.562 -20.609 1 98.56 107 VAL A CA 1
ATOM 819 C C . VAL A 1 107 ? -10.516 -20 -22.016 1 98.56 107 VAL A C 1
ATOM 821 O O . VAL A 1 107 ? -9.891 -20.625 -22.891 1 98.56 107 VAL A O 1
ATOM 824 N N . LYS A 1 108 ? -11.094 -18.828 -22.234 1 98.19 108 LYS A N 1
ATOM 825 C CA . LYS A 1 108 ? -11.055 -18.188 -23.547 1 98.19 108 LYS A CA 1
ATOM 826 C C . LYS A 1 108 ? -9.617 -17.891 -23.969 1 98.19 108 LYS A C 1
ATOM 828 O O . LYS A 1 108 ? -9.281 -17.969 -25.141 1 98.19 108 LYS A O 1
ATOM 833 N N . ALA A 1 109 ? -8.773 -17.656 -23.016 1 98 109 ALA A N 1
ATOM 834 C CA . ALA A 1 109 ? -7.371 -17.344 -23.281 1 98 109 ALA A CA 1
ATOM 835 C C . ALA A 1 109 ? -6.535 -18.609 -23.391 1 98 109 ALA A C 1
ATOM 837 O O . ALA A 1 109 ? -5.305 -18.547 -23.469 1 98 109 ALA A O 1
ATOM 838 N N . ASN A 1 110 ? -7.125 -19.766 -23.266 1 97.06 110 ASN A N 1
ATOM 839 C CA . ASN A 1 110 ? -6.512 -21.078 -23.453 1 97.06 110 ASN A CA 1
ATOM 840 C C . ASN A 1 110 ? -5.527 -21.391 -22.328 1 97.06 110 ASN A C 1
ATOM 842 O O . ASN A 1 110 ? -4.449 -21.938 -22.562 1 97.06 110 ASN A O 1
ATOM 846 N N . VAL A 1 111 ? -5.863 -20.969 -21.188 1 98.19 111 VAL A N 1
ATOM 847 C CA . VAL A 1 111 ? -5.105 -21.391 -20 1 98.19 111 VAL A CA 1
ATOM 848 C C . VAL A 1 111 ? -5.336 -22.891 -19.75 1 98.19 111 VAL A C 1
ATOM 850 O O . VAL A 1 111 ? -6.473 -23.359 -19.766 1 98.19 111 VAL A O 1
ATOM 853 N N . LYS A 1 112 ? -4.207 -23.594 -19.453 1 97.62 112 LYS A N 1
ATOM 854 C CA . LYS A 1 112 ? -4.336 -25.047 -19.375 1 97.62 112 LYS A CA 1
ATOM 855 C C . LYS A 1 112 ? -3.959 -25.547 -17.984 1 97.62 112 LYS A C 1
ATOM 857 O O . LYS A 1 112 ? -4.137 -26.719 -17.672 1 97.62 112 LYS A O 1
ATOM 862 N N . THR A 1 113 ? -3.457 -24.734 -17.156 1 98.56 113 THR A N 1
ATOM 863 C CA . THR A 1 113 ? -3.006 -25.141 -15.828 1 98.56 113 THR A CA 1
ATOM 864 C C . THR A 1 113 ? -3.664 -24.297 -14.742 1 98.56 113 THR A C 1
ATOM 866 O O . THR A 1 113 ? -3.537 -23.062 -14.75 1 98.56 113 THR A O 1
ATOM 869 N N . TRP A 1 114 ? -4.316 -24.953 -13.82 1 98.75 114 TRP A N 1
ATOM 870 C CA . TRP A 1 114 ? -5.133 -24.328 -12.789 1 98.75 114 TRP A CA 1
ATOM 871 C C . TRP A 1 114 ? -4.758 -24.844 -11.406 1 98.75 114 TRP A C 1
ATOM 873 O O . TRP A 1 114 ? -4.52 -26.031 -11.227 1 98.75 114 TRP A O 1
ATOM 883 N N . SER A 1 115 ? -4.789 -23.969 -10.43 1 98.56 115 SER A N 1
ATOM 884 C CA . SER A 1 115 ? -4.578 -24.406 -9.055 1 98.56 115 SER A CA 1
ATOM 885 C C . SER A 1 115 ? -5.879 -24.359 -8.258 1 98.56 115 SER A C 1
ATOM 887 O O . SER A 1 115 ? -6.777 -23.578 -8.555 1 98.56 115 SER A O 1
ATOM 889 N N . VAL A 1 116 ? -6.008 -25.234 -7.25 1 98.19 116 VAL A N 1
ATOM 890 C CA . VAL A 1 116 ? -7.129 -25.25 -6.316 1 98.19 116 VAL A CA 1
ATOM 891 C C . VAL A 1 116 ? -6.652 -25.719 -4.941 1 98.19 116 VAL A C 1
ATOM 893 O O . VAL A 1 116 ? -5.617 -26.375 -4.828 1 98.19 116 VAL A O 1
ATOM 896 N N . ASP A 1 117 ? -7.43 -25.375 -3.922 1 97.56 117 ASP A N 1
ATOM 897 C CA . ASP A 1 117 ? -7.094 -25.844 -2.584 1 97.56 117 ASP A CA 1
ATOM 898 C C . ASP A 1 117 ? -8.352 -26.109 -1.758 1 97.56 117 ASP A C 1
ATOM 900 O O . ASP A 1 117 ? -8.289 -26.188 -0.529 1 97.56 117 ASP A O 1
ATOM 904 N N . SER A 1 118 ? -9.516 -26.141 -2.426 1 97.56 118 SER A N 1
ATOM 905 C CA . SER A 1 118 ? -10.773 -26.391 -1.728 1 97.56 118 SER A CA 1
ATOM 906 C C . SER A 1 118 ? -11.766 -27.125 -2.619 1 97.56 118 SER A C 1
ATOM 908 O O . SER A 1 118 ? -11.609 -27.156 -3.842 1 97.56 118 SER A O 1
ATOM 910 N N . HIS A 1 119 ? -12.734 -27.766 -1.954 1 98.06 119 HIS A N 1
ATOM 911 C CA . HIS A 1 119 ? -13.75 -28.5 -2.693 1 98.06 119 HIS A CA 1
ATOM 912 C C . HIS A 1 119 ? -14.578 -27.578 -3.568 1 98.06 119 HIS A C 1
ATOM 914 O O . HIS A 1 119 ? -14.82 -27.859 -4.742 1 98.06 119 HIS A O 1
ATOM 920 N N . SER A 1 120 ? -14.961 -26.469 -3.041 1 97.31 120 SER A N 1
ATOM 921 C CA . SER A 1 120 ? -15.844 -25.562 -3.764 1 97.31 120 SER A CA 1
ATOM 922 C C . SER A 1 120 ? -15.164 -25.016 -5.02 1 97.31 120 SER A C 1
ATOM 924 O O . SER A 1 120 ? -15.789 -24.922 -6.078 1 97.31 120 SER A O 1
ATOM 926 N N . GLU A 1 121 ? -13.906 -24.719 -4.914 1 97.62 121 GLU A N 1
ATOM 927 C CA . GLU A 1 121 ? -13.203 -24.141 -6.062 1 97.62 121 GLU A CA 1
ATOM 928 C C . GLU A 1 121 ? -12.898 -25.219 -7.105 1 97.62 121 GLU A C 1
ATOM 930 O O . GLU A 1 121 ? -12.891 -24.938 -8.305 1 97.62 121 GLU A O 1
ATOM 935 N N . LEU A 1 122 ? -12.633 -26.422 -6.633 1 98.69 122 LEU A N 1
ATOM 936 C CA . LEU A 1 122 ? -12.484 -27.516 -7.59 1 98.69 122 LEU A CA 1
ATOM 937 C C . LEU A 1 122 ? -13.789 -27.766 -8.336 1 98.69 122 LEU A C 1
ATOM 939 O O . LEU A 1 122 ? -13.781 -27.969 -9.555 1 98.69 122 LEU A O 1
ATOM 943 N N . ASP A 1 123 ? -14.898 -27.812 -7.625 1 98.25 123 ASP A N 1
ATOM 944 C CA . ASP A 1 123 ? -16.203 -28.016 -8.25 1 98.25 123 ASP A CA 1
ATOM 945 C C . ASP A 1 123 ? -16.469 -26.953 -9.328 1 98.25 123 ASP A C 1
ATOM 947 O O . ASP A 1 123 ? -16.984 -27.281 -10.398 1 98.25 123 ASP A O 1
ATOM 951 N N . LYS A 1 124 ? -16.078 -25.781 -9.031 1 97.31 124 LYS A N 1
ATOM 952 C CA . LYS A 1 124 ? -16.219 -24.688 -9.992 1 97.31 124 LYS A CA 1
ATOM 953 C C . LYS A 1 124 ? -15.43 -24.969 -11.266 1 97.31 124 LYS A C 1
ATOM 955 O O . LYS A 1 124 ? -15.922 -24.734 -12.375 1 97.31 124 LYS A O 1
ATOM 960 N N . LEU A 1 125 ? -14.234 -25.375 -11.094 1 98.62 125 LEU A N 1
ATOM 961 C CA . LEU A 1 125 ? -13.398 -25.672 -12.25 1 98.62 125 LEU A CA 1
ATOM 962 C C . LEU A 1 125 ? -13.953 -26.859 -13.031 1 98.62 125 LEU A C 1
ATOM 964 O O . LEU A 1 125 ? -13.969 -26.844 -14.266 1 98.62 125 LEU A O 1
ATOM 968 N N . ILE A 1 126 ? -14.383 -27.906 -12.328 1 98.75 126 ILE A N 1
ATOM 969 C CA . ILE A 1 126 ? -14.953 -29.078 -12.992 1 98.75 126 ILE A CA 1
ATOM 970 C C . ILE A 1 126 ? -16.141 -28.656 -13.852 1 98.75 126 ILE A C 1
ATOM 972 O O . ILE A 1 126 ? -16.328 -29.156 -14.953 1 98.75 126 ILE A O 1
ATOM 976 N N . GLU A 1 127 ? -16.875 -27.719 -13.352 1 98.44 127 GLU A N 1
ATOM 977 C CA . GLU A 1 127 ? -18.062 -27.234 -14.055 1 98.44 127 GLU A CA 1
ATOM 978 C C . GLU A 1 127 ? -17.672 -26.391 -15.273 1 98.44 127 GLU A C 1
ATOM 980 O O . GLU A 1 127 ? -18.344 -26.438 -16.297 1 98.44 127 GLU A O 1
ATOM 985 N N . MET A 1 128 ? -16.547 -25.656 -15.258 1 98.5 128 MET A N 1
ATOM 986 C CA . MET A 1 128 ? -16.391 -24.562 -16.203 1 98.5 128 MET A CA 1
ATOM 987 C C . MET A 1 128 ? -15.203 -24.812 -17.125 1 98.5 128 MET A C 1
ATOM 989 O O . MET A 1 128 ? -15.094 -24.188 -18.188 1 98.5 128 MET A O 1
ATOM 993 N N . VAL A 1 129 ? -14.273 -25.625 -16.75 1 98.69 129 VAL A N 1
ATOM 994 C CA . VAL A 1 129 ? -13.023 -25.797 -17.484 1 98.69 129 VAL A CA 1
ATOM 995 C C . VAL A 1 129 ? -13.062 -27.109 -18.266 1 98.69 129 VAL A C 1
ATOM 997 O O . VAL A 1 129 ? -13.375 -28.172 -17.719 1 98.69 129 VAL A O 1
ATOM 1000 N N . PRO A 1 130 ? -12.766 -27.078 -19.578 1 98.06 130 PRO A N 1
ATOM 1001 C CA . PRO A 1 130 ? -12.633 -28.344 -20.312 1 98.06 130 PRO A CA 1
ATOM 1002 C C . PRO A 1 130 ? -11.508 -29.219 -19.781 1 98.06 130 PRO A C 1
ATOM 1004 O O . PRO A 1 130 ? -10.43 -28.703 -19.453 1 98.06 130 PRO A O 1
ATOM 1007 N N . THR A 1 131 ? -11.711 -30.484 -19.719 1 96.88 131 THR A N 1
ATOM 1008 C CA . THR A 1 131 ? -10.734 -31.375 -19.094 1 96.88 131 THR A CA 1
ATOM 1009 C C . THR A 1 131 ? -9.586 -31.672 -20.047 1 96.88 131 THR A C 1
ATOM 1011 O O . THR A 1 131 ? -8.461 -31.922 -19.609 1 96.88 131 THR A O 1
ATOM 1014 N N . GLU A 1 132 ? -9.852 -31.656 -21.328 1 95.5 132 GLU A N 1
ATOM 1015 C CA . GLU A 1 132 ? -8.852 -32.062 -22.312 1 95.5 132 GLU A CA 1
ATOM 1016 C C . GLU A 1 132 ? -7.613 -31.156 -22.234 1 95.5 132 GLU A C 1
ATOM 1018 O O . GLU A 1 132 ? -7.691 -29.953 -22.5 1 95.5 132 GLU A O 1
ATOM 1023 N N . GLY A 1 133 ? -6.555 -31.797 -21.844 1 96.94 133 GLY A N 1
ATOM 1024 C CA . GLY A 1 133 ? -5.277 -31.094 -21.812 1 96.94 133 GLY A CA 1
ATOM 1025 C C . GLY A 1 133 ? -5.145 -30.125 -20.656 1 96.94 133 GLY A C 1
ATOM 1026 O O . GLY A 1 133 ? -4.164 -29.391 -20.562 1 96.94 133 GLY A O 1
ATOM 1027 N N . CYS A 1 134 ? -6.137 -30.141 -19.812 1 98.5 134 CYS A N 1
ATOM 1028 C CA . CYS A 1 134 ? -6.098 -29.203 -18.688 1 98.5 134 CYS A CA 1
ATOM 1029 C C . CYS A 1 134 ? -5.617 -29.875 -17.422 1 98.5 134 CYS A C 1
ATOM 1031 O O . CYS A 1 134 ? -5.984 -31.016 -17.141 1 98.5 134 CYS A O 1
ATOM 1033 N N . GLU A 1 135 ? -4.762 -29.156 -16.781 1 98.69 135 GLU A N 1
ATOM 1034 C CA . GLU A 1 135 ? -4.102 -29.625 -15.562 1 98.69 135 GLU A CA 1
ATOM 1035 C C . GLU A 1 135 ? -4.656 -28.938 -14.328 1 98.69 135 GLU A C 1
ATOM 1037 O O . GLU A 1 135 ? -4.898 -27.719 -14.352 1 98.69 135 GLU A O 1
ATOM 1042 N N . ILE A 1 136 ? -4.965 -29.734 -13.281 1 98.88 136 ILE A N 1
ATOM 1043 C CA . ILE A 1 136 ? -5.301 -29.188 -11.977 1 98.88 136 ILE A CA 1
ATOM 1044 C C . ILE A 1 136 ? -4.152 -29.438 -11 1 98.88 136 ILE A C 1
ATOM 1046 O O . ILE A 1 136 ? -3.818 -30.594 -10.711 1 98.88 136 ILE A O 1
ATOM 1050 N N . SER A 1 137 ? -3.549 -28.391 -10.555 1 98.88 137 SER A N 1
ATOM 1051 C CA . SER A 1 137 ? -2.498 -28.469 -9.539 1 98.88 137 SER A CA 1
ATOM 1052 C C . SER A 1 137 ? -3.051 -28.172 -8.148 1 98.88 137 SER A C 1
ATOM 1054 O O . SER A 1 137 ? -3.287 -27.016 -7.805 1 98.88 137 SER A O 1
ATOM 1056 N N . VAL A 1 138 ? -3.186 -29.188 -7.328 1 98.88 138 VAL A N 1
ATOM 1057 C CA . VAL A 1 138 ? -3.719 -29.016 -5.984 1 98.88 138 VAL A CA 1
ATOM 1058 C C . VAL A 1 138 ? -2.654 -28.391 -5.082 1 98.88 138 VAL A C 1
ATOM 1060 O O . VAL A 1 138 ? -1.544 -28.906 -4.969 1 98.88 138 VAL A O 1
ATOM 1063 N N . ARG A 1 139 ? -3 -27.266 -4.574 1 98.38 139 ARG A N 1
ATOM 1064 C CA . ARG A 1 139 ? -2.098 -26.562 -3.66 1 98.38 139 ARG A CA 1
ATOM 1065 C C . ARG A 1 139 ? -2.289 -27.062 -2.229 1 98.38 139 ARG A C 1
ATOM 1067 O O . ARG A 1 139 ? -3.42 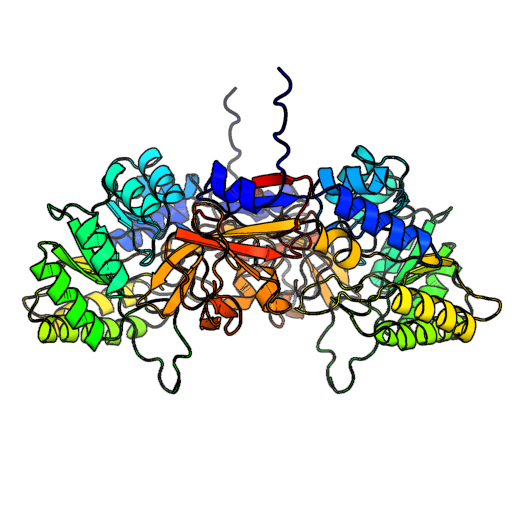-27.156 -1.749 1 98.38 139 ARG A O 1
ATOM 1074 N N . PHE A 1 140 ? -1.153 -27.312 -1.565 1 97.56 140 PHE A N 1
ATOM 1075 C CA . PHE A 1 140 ? -1.241 -27.766 -0.181 1 97.56 140 PHE A CA 1
ATOM 1076 C C . PHE A 1 140 ? -0.268 -27 0.702 1 97.56 140 PHE A C 1
ATOM 1078 O O . PHE A 1 140 ? 0.611 -26.297 0.2 1 97.56 140 PHE A O 1
ATOM 1085 N N . LYS A 1 141 ? -0.52 -26.984 1.981 1 95 141 LYS A N 1
ATOM 1086 C CA . LYS A 1 141 ? 0.328 -26.344 2.975 1 95 141 LYS A CA 1
ATOM 1087 C C . LYS A 1 141 ? 0.739 -27.312 4.074 1 95 141 LYS A C 1
ATOM 1089 O O . LYS A 1 141 ? 0.108 -28.359 4.254 1 95 141 LYS A O 1
ATOM 1094 N N . MET A 1 142 ? 1.816 -26.953 4.703 1 89.75 142 MET A N 1
ATOM 1095 C CA . MET A 1 142 ? 2.268 -27.703 5.875 1 89.75 142 MET A CA 1
ATOM 1096 C C . MET A 1 142 ? 1.89 -26.969 7.16 1 89.75 142 MET A C 1
ATOM 1098 O O . MET A 1 142 ? 1.753 -25.75 7.164 1 89.75 142 MET A O 1
ATOM 1102 N N . PRO A 1 143 ? 1.618 -27.812 8.125 1 76.5 143 PRO A N 1
ATOM 1103 C CA . PRO A 1 143 ? 1.315 -27.156 9.391 1 76.5 143 PRO A CA 1
ATOM 1104 C C . PRO A 1 143 ? 2.484 -26.312 9.922 1 76.5 143 PRO A C 1
ATOM 1106 O O . PRO A 1 143 ? 3.646 -26.656 9.68 1 76.5 143 PRO A O 1
ATOM 1109 N N . VAL A 1 144 ? 2.23 -25.094 10.297 1 59.12 144 VAL A N 1
ATOM 1110 C CA . VAL A 1 144 ? 3.254 -24.312 10.977 1 59.12 144 VAL A CA 1
ATOM 1111 C C . VAL A 1 144 ? 3.463 -24.828 12.391 1 59.12 144 VAL A C 1
ATOM 1113 O O . VAL A 1 144 ? 2.5 -25.031 13.141 1 59.12 144 VAL A O 1
ATOM 1116 N N . ASN A 1 145 ? 4.617 -25.391 12.641 1 54.56 145 ASN A N 1
ATOM 1117 C CA . ASN A 1 145 ? 4.891 -25.891 13.984 1 54.56 145 ASN A CA 1
ATOM 1118 C C . ASN A 1 145 ? 4.598 -24.828 15.039 1 54.56 145 ASN A C 1
ATOM 1120 O O . ASN A 1 145 ? 5.02 -23.672 14.906 1 54.56 145 ASN A O 1
ATOM 1124 N N . GLY A 1 146 ? 3.779 -25.203 16.219 1 44.44 146 GLY A N 1
ATOM 1125 C CA . GLY A 1 146 ? 3.463 -24.391 17.375 1 44.44 146 GLY A CA 1
ATOM 1126 C C . GLY A 1 146 ? 2.277 -23.469 17.156 1 44.44 146 GLY A C 1
ATOM 1127 O O . GLY A 1 146 ? 1.878 -22.734 18.047 1 44.44 146 GLY A O 1
ATOM 1128 N N . ALA A 1 147 ? 2.217 -23.266 15.914 1 43.81 147 ALA A N 1
ATOM 1129 C CA . ALA A 1 147 ? 1.048 -22.406 15.805 1 43.81 147 ALA A CA 1
ATOM 1130 C C . ALA A 1 147 ? -0.244 -23.188 16 1 43.81 147 ALA A C 1
ATOM 1132 O O . ALA A 1 147 ? -0.508 -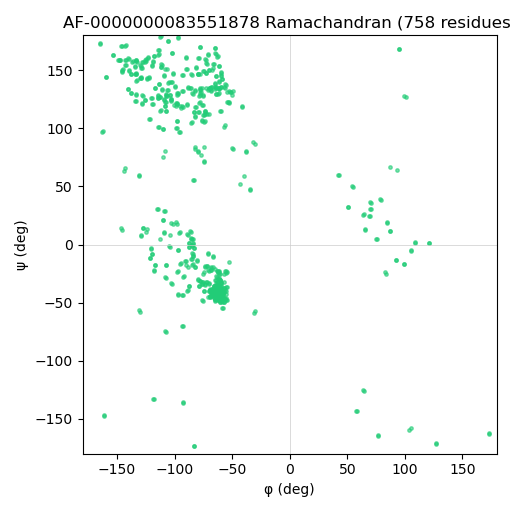24.156 15.281 1 43.81 147 ALA A O 1
ATOM 1133 N N . ALA A 1 148 ? -0.572 -23.359 17.266 1 36.56 148 ALA A N 1
ATOM 1134 C CA . ALA A 1 148 ? -1.782 -24.047 17.719 1 36.56 148 ALA A CA 1
ATOM 1135 C C . ALA A 1 148 ? -2.916 -23.859 16.703 1 36.56 148 ALA A C 1
ATOM 1137 O O . ALA A 1 148 ? -3.723 -24.781 16.5 1 36.56 148 ALA A O 1
ATOM 1138 N N . TYR A 1 149 ? -3.266 -22.641 16.453 1 35.5 149 TYR A N 1
ATOM 1139 C CA . TYR A 1 149 ? -4.367 -22.25 15.578 1 35.5 149 TYR A CA 1
ATOM 1140 C C . TYR A 1 149 ? -3.846 -21.641 14.289 1 35.5 149 TYR A C 1
ATOM 1142 O O . TYR A 1 149 ? -3.021 -20.719 14.32 1 35.5 149 TYR A O 1
ATOM 1150 N N . ASN A 1 150 ? -3.436 -22.375 13.32 1 43.81 150 ASN A N 1
ATOM 1151 C CA . ASN A 1 150 ? -3.287 -21.875 11.961 1 43.81 150 ASN A CA 1
ATOM 1152 C C . ASN A 1 150 ? -4.367 -20.844 11.625 1 43.81 150 ASN A C 1
ATOM 1154 O O . ASN A 1 150 ? -5.457 -21.219 11.18 1 43.81 150 ASN A O 1
ATOM 1158 N N . PHE A 1 151 ? -4.586 -19.938 12.477 1 40.47 151 PHE A N 1
ATOM 1159 C CA . PHE A 1 151 ? -5.629 -18.922 12.438 1 40.47 151 PHE A CA 1
ATOM 1160 C C . PHE A 1 151 ? -5.762 -18.328 11.039 1 40.47 151 PHE A C 1
ATOM 1162 O O . PHE A 1 151 ? -5.34 -17.203 10.797 1 40.47 151 PHE A O 1
ATOM 1169 N N . GLY A 1 152 ? -5.926 -19.344 9.953 1 54.38 152 GLY A N 1
ATOM 1170 C CA . GLY A 1 152 ? -6.68 -19.188 8.719 1 54.38 152 GLY A CA 1
ATOM 1171 C C . GLY A 1 152 ? -5.832 -18.703 7.555 1 54.38 152 GLY A C 1
ATOM 1172 O O . GLY A 1 152 ? -5.902 -17.531 7.168 1 54.38 152 GLY A O 1
ATOM 1173 N N . ALA A 1 153 ? -4.98 -19.469 7.223 1 70.69 153 ALA A N 1
ATOM 1174 C CA . ALA A 1 153 ? -4.152 -19.266 6.035 1 70.69 153 ALA A CA 1
ATOM 1175 C C . ALA A 1 153 ? -5.012 -19.062 4.793 1 70.69 153 ALA A C 1
ATOM 1177 O O . ALA A 1 153 ? -6.012 -19.75 4.602 1 70.69 153 ALA A O 1
ATOM 1178 N N . LYS A 1 154 ? -4.715 -18.141 4.141 1 89.56 154 LYS A N 1
ATOM 1179 C CA . LYS A 1 154 ? -5.461 -17.75 2.947 1 89.56 154 LYS A CA 1
ATOM 1180 C C . LYS A 1 154 ? -5.469 -18.875 1.914 1 89.56 154 LYS A C 1
ATOM 1182 O O . LYS A 1 154 ? -6.484 -19.109 1.257 1 89.56 154 LYS A O 1
ATOM 1187 N N . PHE A 1 155 ? -4.285 -19.703 1.888 1 94.25 155 PHE A N 1
ATOM 1188 C CA . PHE A 1 155 ? -4.234 -20.703 0.821 1 94.25 155 PHE A CA 1
ATOM 1189 C C . PHE A 1 155 ? -3.646 -22 1.329 1 94.25 155 PHE A C 1
ATOM 1191 O O . PHE A 1 155 ? -2.939 -22.031 2.338 1 94.25 155 PHE A O 1
ATOM 1198 N N . GLY A 1 156 ? -3.949 -23.094 0.552 1 95.75 156 GLY A N 1
ATOM 1199 C CA . GLY A 1 156 ? -3.35 -24.406 0.758 1 95.75 156 GLY A CA 1
ATOM 1200 C C . GLY A 1 156 ? -4.246 -25.344 1.526 1 95.75 156 GLY A C 1
ATOM 1201 O O . GLY A 1 156 ? -4.68 -25.047 2.639 1 95.75 156 GLY A O 1
ATOM 1202 N N . ALA A 1 157 ? -4.453 -26.469 1 1 96.62 157 ALA A N 1
ATOM 1203 C CA . ALA A 1 157 ? -5.172 -27.562 1.658 1 96.62 157 ALA A CA 1
ATOM 1204 C C . ALA A 1 157 ? -4.258 -28.328 2.611 1 96.62 157 ALA A C 1
ATOM 1206 O O . ALA A 1 157 ? -3.041 -28.344 2.424 1 96.62 157 ALA A O 1
ATOM 1207 N N . THR A 1 158 ? -4.855 -28.891 3.604 1 95.56 158 THR A N 1
ATOM 1208 C CA . THR A 1 158 ? -4.102 -29.859 4.375 1 95.56 158 THR A CA 1
ATOM 1209 C C . THR A 1 158 ? -3.703 -31.047 3.504 1 95.56 158 THR A C 1
ATOM 1211 O O . THR A 1 158 ? -4.273 -31.266 2.43 1 95.56 158 THR A O 1
ATOM 1214 N N . ALA A 1 159 ? -2.73 -31.781 3.996 1 97.06 159 ALA A N 1
ATOM 1215 C CA . ALA A 1 159 ? -2.283 -32.938 3.23 1 97.06 159 ALA A CA 1
ATOM 1216 C C . ALA A 1 159 ? -3.441 -33.906 2.955 1 97.06 159 ALA A C 1
ATOM 1218 O O . ALA A 1 159 ? -3.578 -34.406 1.844 1 97.06 159 ALA A O 1
ATOM 1219 N N . GLU A 1 160 ? -4.289 -34.125 3.936 1 97.69 160 GLU A N 1
ATOM 1220 C CA . GLU A 1 160 ? -5.43 -35.031 3.791 1 97.69 160 GLU A CA 1
ATOM 1221 C C . GLU A 1 160 ? -6.418 -34.5 2.752 1 97.69 160 GLU A C 1
ATOM 1223 O O . GLU A 1 160 ? -6.863 -35.25 1.877 1 97.69 160 GLU A O 1
ATOM 1228 N N . LEU A 1 161 ? -6.727 -33.281 2.859 1 97.81 161 LEU A N 1
ATOM 1229 C CA . LEU A 1 161 ? -7.645 -32.656 1.903 1 97.81 161 LEU A CA 1
ATOM 1230 C C . LEU A 1 161 ? -7.039 -32.625 0.504 1 97.81 161 LEU A C 1
ATOM 1232 O O . LEU A 1 161 ? -7.746 -32.844 -0.486 1 97.81 161 LEU A O 1
ATOM 1236 N N . ALA A 1 162 ? -5.805 -32.406 0.448 1 98.62 162 ALA A N 1
ATOM 1237 C CA . ALA A 1 162 ? -5.121 -32.375 -0.843 1 98.62 162 ALA A CA 1
ATOM 1238 C C . ALA A 1 162 ? -5.227 -33.719 -1.549 1 98.62 162 ALA A C 1
ATOM 1240 O O . ALA A 1 162 ? -5.406 -33.781 -2.768 1 98.62 162 ALA A O 1
ATOM 1241 N N . ALA A 1 163 ? -5.074 -34.781 -0.8 1 98.88 163 ALA A N 1
ATOM 1242 C CA . ALA A 1 163 ? -5.219 -36.094 -1.377 1 98.88 163 ALA A CA 1
ATOM 1243 C C . ALA A 1 163 ? -6.617 -36.312 -1.949 1 98.88 163 ALA A C 1
ATOM 1245 O O . ALA A 1 163 ? -6.777 -36.844 -3.049 1 98.88 163 ALA A O 1
ATOM 1246 N N . GLU A 1 164 ? -7.602 -35.812 -1.218 1 98.81 164 GLU A N 1
ATOM 1247 C CA . GLU A 1 164 ? -8.984 -35.906 -1.681 1 98.81 164 GLU A CA 1
ATOM 1248 C C . GLU A 1 164 ? -9.188 -35.125 -2.969 1 98.81 164 GLU A C 1
ATOM 1250 O O . GLU A 1 164 ? -9.805 -35.625 -3.916 1 98.81 164 GLU A O 1
ATOM 1255 N N . LEU A 1 165 ? -8.664 -33.969 -3.004 1 98.88 165 LEU A N 1
ATOM 1256 C CA . LEU A 1 165 ? -8.82 -33.062 -4.16 1 98.88 165 LEU A CA 1
ATOM 1257 C C . LEU A 1 165 ? -8.086 -33.625 -5.371 1 98.88 165 LEU A C 1
ATOM 1259 O O . LEU A 1 165 ? -8.586 -33.562 -6.496 1 98.88 165 LEU A O 1
ATOM 1263 N N . LEU A 1 166 ? -6.93 -34.156 -5.098 1 98.94 166 LEU A N 1
ATOM 1264 C CA . LEU A 1 166 ? -6.137 -34.75 -6.176 1 98.94 166 LEU A CA 1
ATOM 1265 C C . LEU A 1 166 ? -6.875 -35.906 -6.832 1 98.94 166 LEU A C 1
ATOM 1267 O O . LEU A 1 166 ? -6.949 -35.969 -8.062 1 98.94 166 LEU A O 1
ATOM 1271 N N . ARG A 1 167 ? -7.414 -36.781 -6.035 1 98.88 167 ARG A N 1
ATOM 1272 C CA . ARG A 1 167 ? -8.195 -37.906 -6.539 1 98.88 167 ARG A CA 1
ATOM 1273 C C . ARG A 1 167 ? -9.414 -37.406 -7.316 1 98.88 167 ARG A C 1
ATOM 1275 O O . ARG A 1 167 ? -9.711 -37.938 -8.398 1 98.88 167 ARG A O 1
ATOM 1282 N N . LYS A 1 168 ? -10.094 -36.469 -6.766 1 98.88 168 LYS A N 1
ATOM 1283 C CA . LYS A 1 168 ? -11.289 -35.938 -7.406 1 98.88 168 LYS A CA 1
ATOM 1284 C C . LYS A 1 168 ? -10.953 -35.312 -8.758 1 98.88 168 LYS A C 1
ATOM 1286 O O . LYS A 1 168 ? -11.711 -35.469 -9.719 1 98.88 168 LYS A O 1
ATOM 1291 N N . ALA A 1 169 ? -9.883 -34.594 -8.852 1 98.88 169 ALA A N 1
ATOM 1292 C CA . ALA A 1 169 ? -9.445 -34 -10.109 1 98.88 169 ALA A CA 1
ATOM 1293 C C . ALA A 1 169 ? -9.156 -35.062 -11.156 1 98.88 169 ALA A C 1
ATOM 1295 O O . ALA A 1 169 ? -9.578 -34.969 -12.312 1 98.88 169 ALA A O 1
ATOM 1296 N N . ALA A 1 170 ? -8.422 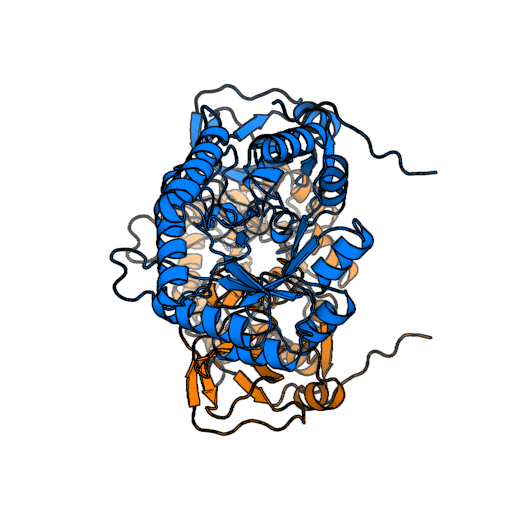-36.062 -10.734 1 98.81 170 ALA A N 1
ATOM 1297 C CA . ALA A 1 170 ? -8.109 -37.188 -11.633 1 98.81 170 ALA A CA 1
ATOM 1298 C C . ALA A 1 170 ? -9.383 -37.875 -12.109 1 98.81 170 ALA A C 1
ATOM 1300 O O . ALA A 1 170 ? -9.531 -38.156 -13.305 1 98.81 170 ALA A O 1
ATOM 1301 N N . ASP A 1 171 ? -10.281 -38.156 -11.188 1 98.69 171 ASP A N 1
ATOM 1302 C CA . ASP A 1 171 ? -11.539 -38.812 -11.5 1 98.69 171 ASP A CA 1
ATOM 1303 C C . ASP A 1 171 ? -12.383 -38 -12.469 1 98.69 171 ASP A C 1
ATOM 1305 O O . ASP A 1 171 ? -13.125 -38.562 -13.281 1 98.69 171 ASP A O 1
ATOM 1309 N N . ALA A 1 172 ? -12.25 -36.719 -12.414 1 98.62 172 ALA A N 1
ATOM 1310 C CA . ALA A 1 172 ? -13.023 -35.844 -13.273 1 98.62 172 ALA A CA 1
ATOM 1311 C C . ALA A 1 172 ? -12.414 -35.75 -14.672 1 98.62 172 ALA A C 1
ATOM 1313 O O . ALA A 1 172 ? -13.016 -35.156 -15.578 1 98.62 172 ALA A O 1
ATOM 1314 N N . GLY A 1 173 ? -11.203 -36.219 -14.805 1 98.62 173 GLY A N 1
ATOM 1315 C CA . GLY A 1 173 ? -10.609 -36.312 -16.125 1 98.62 173 GLY A CA 1
ATOM 1316 C C . GLY A 1 173 ? -9.508 -35.312 -16.359 1 98.62 173 GLY A C 1
ATOM 1317 O O . GLY A 1 173 ? -8.922 -35.25 -17.438 1 98.62 173 GLY A O 1
ATOM 1318 N N . PHE A 1 174 ? -9.195 -34.531 -15.383 1 98.88 174 PHE A N 1
ATOM 1319 C CA . PHE A 1 174 ? -8.094 -33.594 -15.508 1 98.88 174 PHE A CA 1
ATOM 1320 C C . PHE A 1 174 ? -6.754 -34.281 -15.312 1 98.88 174 PHE A C 1
ATOM 1322 O O . PHE A 1 174 ? -6.699 -35.406 -14.805 1 98.88 174 PHE A O 1
ATOM 1329 N N . ILE A 1 175 ? -5.676 -33.625 -15.805 1 98.81 175 ILE A N 1
ATOM 1330 C CA . ILE A 1 175 ? -4.32 -34.031 -15.469 1 98.81 175 ILE A CA 1
ATOM 1331 C C . ILE A 1 175 ? -3.996 -33.625 -14.031 1 98.81 175 ILE A C 1
ATOM 1333 O O . ILE A 1 175 ? -3.957 -32.438 -13.703 1 98.81 175 ILE A O 1
ATOM 1337 N N . PRO A 1 176 ? -3.777 -34.594 -13.125 1 98.81 176 PRO A N 1
ATOM 1338 C CA . PRO A 1 176 ? -3.555 -34.25 -11.719 1 98.81 176 PRO A CA 1
ATOM 1339 C C . PRO A 1 176 ? -2.111 -33.844 -11.422 1 98.81 176 PRO A C 1
ATOM 1341 O O . PRO A 1 176 ? -1.176 -34.5 -11.875 1 98.81 176 PRO A O 1
ATOM 1344 N N . SER A 1 177 ? -1.903 -32.812 -10.75 1 98.94 177 SER A N 1
ATOM 1345 C CA . SER A 1 177 ? -0.612 -32.281 -10.32 1 98.94 177 SER A CA 1
ATOM 1346 C C . SER A 1 177 ? -0.704 -31.688 -8.922 1 98.94 177 SER A C 1
ATOM 1348 O O . SER A 1 177 ? -1.789 -31.609 -8.344 1 98.94 177 SER A O 1
ATOM 1350 N N . LEU A 1 178 ? 0.444 -31.328 -8.336 1 98.88 178 LEU A N 1
ATOM 1351 C CA . LEU A 1 178 ? 0.519 -30.703 -7.02 1 98.88 178 LEU A CA 1
ATOM 1352 C C . LEU A 1 178 ? 1.367 -29.438 -7.066 1 98.88 178 LEU A C 1
ATOM 1354 O O . LEU A 1 178 ? 2.242 -29.312 -7.926 1 98.88 178 LEU A O 1
ATOM 1358 N N . THR A 1 179 ? 1.046 -28.547 -6.188 1 98.75 179 THR A N 1
ATOM 1359 C CA . THR A 1 179 ? 1.873 -27.359 -6.035 1 98.75 179 THR A CA 1
ATOM 1360 C C . THR A 1 179 ? 1.922 -26.922 -4.578 1 98.75 179 THR A C 1
ATOM 1362 O O . THR A 1 179 ? 1.006 -27.203 -3.803 1 98.75 179 THR A O 1
ATOM 1365 N N . PHE A 1 180 ? 3.008 -26.297 -4.176 1 97.31 180 PHE A N 1
ATOM 1366 C CA . PHE A 1 180 ? 3.16 -25.672 -2.863 1 97.31 180 PHE A CA 1
ATOM 1367 C C . PHE A 1 180 ? 4.031 -24.422 -2.953 1 97.31 180 PHE A C 1
ATOM 1369 O O . PHE A 1 180 ? 4.543 -24.094 -4.027 1 97.31 180 PHE A O 1
ATOM 1376 N N . HIS A 1 181 ? 4.09 -23.688 -1.924 1 95.12 181 HIS A N 1
ATOM 1377 C CA . HIS A 1 181 ? 4.98 -22.547 -1.746 1 95.12 181 HIS A CA 1
ATOM 1378 C C . HIS A 1 181 ? 5.656 -22.578 -0.38 1 95.12 181 HIS A C 1
ATOM 1380 O O . HIS A 1 181 ? 4.98 -22.562 0.652 1 95.12 181 HIS A O 1
ATOM 1386 N N . PRO A 1 182 ? 6.938 -22.562 -0.365 1 93.81 182 PRO A N 1
ATOM 1387 C CA . PRO A 1 182 ? 7.641 -22.766 0.904 1 93.81 182 PRO A CA 1
ATOM 1388 C C . PRO A 1 182 ? 7.797 -21.469 1.706 1 93.81 182 PRO A C 1
ATOM 1390 O O . PRO A 1 182 ? 8.266 -21.5 2.846 1 93.81 182 PRO A O 1
ATOM 1393 N N . GLY A 1 183 ? 7.457 -20.328 1.166 1 90.56 183 GLY A N 1
ATOM 1394 C CA . GLY A 1 183 ? 7.672 -19.031 1.769 1 90.56 183 GLY A CA 1
ATOM 1395 C C . GLY A 1 183 ? 8.414 -18.062 0.86 1 90.56 183 GLY A C 1
ATOM 1396 O O . GLY A 1 183 ? 8.531 -18.312 -0.344 1 90.56 183 GLY A O 1
ATOM 1397 N N . THR A 1 184 ? 8.781 -16.938 1.469 1 91.19 184 THR A N 1
ATOM 1398 C CA . THR A 1 184 ? 9.523 -15.93 0.709 1 91.19 184 THR A CA 1
ATOM 1399 C C . THR A 1 184 ? 10.969 -15.852 1.179 1 91.19 184 THR A C 1
ATOM 1401 O O . THR A 1 184 ? 11.266 -16.094 2.352 1 91.19 184 THR A O 1
ATOM 1404 N N . GLN A 1 185 ? 11.875 -15.594 0.246 1 93.69 185 GLN A N 1
ATOM 1405 C CA . GLN A 1 185 ? 13.273 -15.359 0.587 1 93.69 185 GLN A CA 1
ATOM 1406 C C . GLN A 1 185 ? 13.836 -16.516 1.409 1 93.69 185 GLN A C 1
ATOM 1408 O O . GLN A 1 185 ? 14.398 -16.312 2.488 1 93.69 185 GLN A O 1
ATOM 1413 N N . CYS A 1 186 ? 13.625 -17.719 0.917 1 93.94 186 CYS A N 1
ATOM 1414 C CA . CYS A 1 186 ? 14.117 -18.922 1.584 1 93.94 186 CYS A CA 1
ATOM 1415 C C . CYS A 1 186 ? 15.578 -19.172 1.252 1 93.94 186 CYS A C 1
ATOM 1417 O O . CYS A 1 186 ? 15.898 -19.672 0.167 1 93.94 186 CYS A O 1
ATOM 1419 N N . THR A 1 187 ? 16.438 -19 2.215 1 92.5 187 THR A N 1
ATOM 1420 C CA . THR A 1 187 ? 17.859 -19.172 1.967 1 92.5 187 THR A CA 1
ATOM 1421 C C . THR A 1 187 ? 18.297 -20.594 2.352 1 92.5 187 THR A C 1
ATOM 1423 O O . THR A 1 187 ? 19.375 -21.031 1.942 1 92.5 187 THR A O 1
ATOM 1426 N N . ASP A 1 188 ? 17.516 -21.281 3.111 1 93.62 188 ASP A N 1
ATOM 1427 C CA . ASP A 1 188 ? 17.781 -22.672 3.471 1 93.62 188 ASP A CA 1
ATOM 1428 C C . ASP A 1 188 ? 17.094 -23.641 2.51 1 93.62 188 ASP A C 1
ATOM 1430 O O . ASP A 1 188 ? 15.859 -23.703 2.465 1 93.62 188 ASP A O 1
ATOM 1434 N N . PRO A 1 189 ? 17.875 -24.438 1.816 1 94.75 189 PRO A N 1
ATOM 1435 C CA . PRO A 1 189 ? 17.297 -25.406 0.884 1 94.75 189 PRO A CA 1
ATOM 1436 C C . PRO A 1 189 ? 16.312 -26.344 1.562 1 94.75 189 PRO A C 1
ATOM 1438 O O . PRO A 1 189 ? 15.383 -26.844 0.916 1 94.75 189 PRO A O 1
ATOM 1441 N N . MET A 1 190 ? 16.469 -26.531 2.83 1 94.38 190 MET A N 1
ATOM 1442 C CA . MET A 1 190 ? 15.656 -27.5 3.551 1 94.38 190 MET A CA 1
ATOM 1443 C C . MET A 1 190 ? 14.188 -27.062 3.582 1 94.38 190 MET A C 1
ATOM 1445 O O . MET A 1 190 ? 13.312 -27.859 3.918 1 94.38 190 MET A O 1
ATOM 1449 N N . ALA A 1 191 ? 13.953 -25.875 3.176 1 90.25 191 ALA A N 1
ATOM 1450 C CA . ALA A 1 191 ? 12.586 -25.344 3.129 1 90.25 191 ALA A CA 1
ATOM 1451 C C . ALA A 1 191 ? 11.719 -26.156 2.178 1 90.25 191 ALA A C 1
ATOM 1453 O O . ALA A 1 191 ? 10.5 -26.234 2.357 1 90.25 191 ALA A O 1
ATOM 1454 N N . TRP A 1 192 ? 12.359 -26.844 1.226 1 97.06 192 TRP A N 1
ATOM 1455 C CA . TRP A 1 192 ? 11.617 -27.562 0.198 1 97.06 192 TRP A CA 1
ATOM 1456 C C . TRP A 1 192 ? 11.492 -29.047 0.56 1 97.06 192 TRP A C 1
ATOM 1458 O O . TRP A 1 192 ? 10.594 -29.734 0.063 1 97.06 192 TRP A O 1
ATOM 1468 N N . ASP A 1 193 ? 12.375 -29.531 1.367 1 97.5 193 ASP A N 1
ATOM 1469 C CA . ASP A 1 193 ? 12.492 -30.969 1.629 1 97.5 193 ASP A CA 1
ATOM 1470 C C . ASP A 1 193 ? 11.18 -31.531 2.16 1 97.5 193 ASP A C 1
ATOM 1472 O O . ASP A 1 193 ? 10.578 -32.406 1.525 1 97.5 193 ASP A O 1
ATOM 1476 N N . ALA A 1 194 ? 10.711 -30.953 3.178 1 96 194 ALA A N 1
ATOM 1477 C CA . ALA A 1 194 ? 9.508 -31.484 3.82 1 96 194 ALA A CA 1
ATOM 1478 C C . ALA A 1 194 ? 8.305 -31.391 2.885 1 96 194 ALA A C 1
ATOM 1480 O O . ALA A 1 194 ? 7.449 -32.281 2.881 1 96 194 ALA A O 1
ATOM 1481 N N . TYR A 1 195 ? 8.195 -30.391 2.139 1 97.38 195 TYR A N 1
ATOM 1482 C CA . TYR A 1 195 ? 7.082 -30.203 1.216 1 97.38 195 TYR A CA 1
ATOM 1483 C C . TYR A 1 195 ? 7.102 -31.266 0.125 1 97.38 195 TYR A C 1
ATOM 1485 O O . TYR A 1 195 ? 6.062 -31.844 -0.207 1 97.38 195 TYR A O 1
ATOM 1493 N N . ILE A 1 196 ? 8.242 -31.547 -0.406 1 98.56 196 ILE A N 1
ATOM 1494 C CA . ILE A 1 196 ? 8.359 -32.5 -1.49 1 98.56 196 ILE A CA 1
ATOM 1495 C C . ILE A 1 196 ? 8.008 -33.906 -0.975 1 98.56 196 ILE A C 1
ATOM 1497 O O . ILE A 1 196 ? 7.273 -34.656 -1.63 1 98.56 196 ILE A O 1
ATOM 1501 N N . ARG A 1 197 ? 8.461 -34.25 0.178 1 98.44 197 ARG A N 1
ATOM 1502 C CA . ARG A 1 197 ? 8.148 -35.562 0.765 1 98.44 197 ARG A CA 1
ATOM 1503 C C . ARG A 1 197 ? 6.656 -35.656 1.074 1 98.44 197 ARG A C 1
ATOM 1505 O O . ARG A 1 197 ? 6.059 -36.719 0.869 1 98.44 197 ARG A O 1
ATOM 1512 N N . THR A 1 198 ? 6.125 -34.594 1.552 1 98 198 THR A N 1
ATOM 1513 C CA . THR A 1 198 ? 4.691 -34.562 1.816 1 98 198 THR A CA 1
ATOM 1514 C C . THR A 1 198 ? 3.9 -34.75 0.521 1 98 198 THR A C 1
ATOM 1516 O O . THR A 1 198 ? 2.865 -35.406 0.497 1 98 198 THR A O 1
ATOM 1519 N N . ALA A 1 199 ? 4.355 -34.156 -0.512 1 98.75 199 ALA A N 1
ATOM 1520 C CA . ALA A 1 199 ? 3.703 -34.281 -1.81 1 98.75 199 ALA A CA 1
ATOM 1521 C C . ALA A 1 199 ? 3.641 -35.75 -2.23 1 98.75 199 ALA A C 1
ATOM 1523 O O . ALA A 1 199 ? 2.617 -36.219 -2.742 1 98.75 199 ALA A O 1
ATOM 1524 N N . ALA A 1 200 ? 4.715 -36.469 -2.025 1 98.81 200 ALA A N 1
ATOM 1525 C CA . ALA A 1 200 ? 4.734 -37.875 -2.352 1 98.81 200 ALA A CA 1
ATOM 1526 C C . ALA A 1 200 ? 3.697 -38.656 -1.534 1 98.81 200 ALA A C 1
ATOM 1528 O O . ALA A 1 200 ? 2.994 -39.531 -2.064 1 98.81 200 ALA A O 1
ATOM 1529 N N . THR A 1 201 ? 3.611 -38.281 -0.268 1 98.5 201 THR A N 1
ATOM 1530 C CA . THR A 1 201 ? 2.633 -38.906 0.613 1 98.5 201 THR A CA 1
ATOM 1531 C C . THR A 1 201 ? 1.213 -38.625 0.132 1 98.5 201 THR A C 1
ATOM 1533 O O . THR A 1 201 ? 0.352 -39.5 0.175 1 98.5 201 THR A O 1
ATOM 1536 N N . ILE A 1 202 ? 0.961 -37.438 -0.317 1 98.81 202 ILE A N 1
ATOM 1537 C CA . ILE A 1 202 ? -0.348 -37.062 -0.827 1 98.81 202 ILE A CA 1
ATOM 1538 C C . ILE A 1 202 ? -0.703 -37.906 -2.045 1 98.81 202 ILE A C 1
ATOM 1540 O O . ILE A 1 202 ? -1.83 -38.375 -2.164 1 98.81 202 ILE A O 1
ATOM 1544 N N . CYS A 1 203 ? 0.22 -38.094 -2.93 1 98.88 203 CYS A N 1
ATOM 1545 C CA . CYS A 1 203 ? -0.009 -38.906 -4.109 1 98.88 203 CYS A CA 1
ATOM 1546 C C . CYS A 1 203 ? -0.337 -40.344 -3.717 1 98.88 203 CYS A C 1
ATOM 1548 O O . CYS A 1 203 ? -1.266 -40.969 -4.262 1 98.88 203 CYS A O 1
ATOM 1550 N N . ASP A 1 204 ? 0.426 -40.875 -2.742 1 98.62 204 ASP A N 1
ATOM 1551 C CA . ASP A 1 204 ? 0.208 -42.25 -2.271 1 98.62 204 ASP A CA 1
ATOM 1552 C C . ASP A 1 204 ? -1.191 -42.406 -1.682 1 98.62 204 ASP A C 1
ATOM 1554 O O . ASP A 1 204 ? -1.909 -43.344 -2.018 1 98.62 204 ASP A O 1
ATOM 1558 N N . GLU A 1 205 ? -1.484 -41.469 -0.862 1 98.56 205 GLU A N 1
ATOM 1559 C CA . GLU A 1 205 ? -2.787 -41.531 -0.204 1 98.56 205 GLU A CA 1
ATOM 1560 C C . GLU A 1 205 ? -3.92 -41.375 -1.217 1 98.56 205 GLU A C 1
ATOM 1562 O O . GLU A 1 205 ? -4.969 -42.031 -1.063 1 98.56 205 GLU A O 1
ATOM 1567 N N . ALA A 1 206 ? -3.762 -40.594 -2.195 1 98.69 206 ALA A N 1
ATOM 1568 C CA . ALA A 1 206 ? -4.77 -40.344 -3.227 1 98.69 206 ALA A CA 1
ATOM 1569 C C . ALA A 1 206 ? -4.852 -41.531 -4.184 1 98.69 206 ALA A C 1
ATOM 1571 O O . ALA A 1 206 ? -5.855 -41.719 -4.883 1 98.69 206 ALA A O 1
ATOM 1572 N N . GLY A 1 207 ? -3.771 -42.281 -4.293 1 98.56 207 GLY A N 1
ATOM 1573 C CA . GLY A 1 207 ? -3.656 -43.312 -5.312 1 98.56 207 GLY A CA 1
ATOM 1574 C C . GLY A 1 207 ? -3.518 -42.75 -6.715 1 98.56 207 GLY A C 1
ATOM 1575 O O . GLY A 1 207 ? -4.047 -43.312 -7.672 1 98.56 207 GLY A O 1
ATOM 1576 N N . VAL A 1 208 ? -2.92 -41.594 -6.848 1 98.56 208 VAL A N 1
ATOM 1577 C CA . VAL A 1 208 ? -2.801 -40.875 -8.109 1 98.56 208 VAL A CA 1
ATOM 1578 C C . VAL A 1 208 ? -1.341 -40.5 -8.352 1 98.56 208 VAL A C 1
ATOM 1580 O O . VAL A 1 208 ? -0.659 -40 -7.449 1 98.56 208 VAL A O 1
ATOM 1583 N N . LYS A 1 209 ? -0.816 -40.812 -9.516 1 98.38 209 LYS A N 1
ATOM 1584 C CA . LYS A 1 209 ? 0.489 -40.312 -9.93 1 98.38 209 LYS A CA 1
ATOM 1585 C C . LYS A 1 209 ? 0.386 -38.875 -10.43 1 98.38 209 LYS A C 1
ATOM 1587 O O . LYS A 1 209 ? -0.37 -38.594 -11.359 1 98.38 209 LYS A O 1
ATOM 1592 N N . ALA A 1 210 ? 1.074 -38 -9.859 1 98.75 210 ALA A N 1
ATOM 1593 C CA . ALA A 1 210 ? 1.067 -36.594 -10.297 1 98.75 210 ALA A CA 1
ATOM 1594 C C . ALA A 1 210 ? 1.898 -36.406 -11.562 1 98.75 210 ALA A C 1
ATOM 1596 O O . ALA A 1 210 ? 2.994 -36.969 -11.68 1 98.75 210 ALA A O 1
ATOM 1597 N N . ARG A 1 211 ? 1.332 -35.688 -12.477 1 98.75 211 ARG A N 1
ATOM 1598 C CA . ARG A 1 211 ? 2.078 -35.375 -13.695 1 98.75 211 ARG A CA 1
ATOM 1599 C C . ARG A 1 211 ? 3.217 -34.406 -13.398 1 98.75 211 ARG A C 1
ATOM 1601 O O . ARG A 1 211 ? 4.336 -34.562 -13.883 1 98.75 211 ARG A O 1
ATOM 1608 N N . ARG A 1 212 ? 2.918 -33.375 -12.633 1 98.81 212 ARG A N 1
ATOM 1609 C CA . ARG A 1 212 ? 3.906 -32.344 -12.281 1 98.81 212 ARG A CA 1
ATOM 1610 C C . ARG A 1 212 ? 3.842 -32.031 -10.797 1 98.81 212 ARG A C 1
ATOM 1612 O O . ARG A 1 212 ? 2.816 -32.25 -10.148 1 98.81 212 ARG A O 1
ATOM 1619 N N . LEU A 1 213 ? 4.953 -31.578 -10.258 1 98.94 213 LEU A N 1
ATOM 1620 C CA . LEU A 1 213 ? 5.066 -30.922 -8.961 1 98.94 213 LEU A CA 1
ATOM 1621 C C . LEU A 1 213 ? 5.676 -29.531 -9.102 1 98.94 213 LEU A C 1
ATOM 1623 O O . LEU A 1 213 ? 6.855 -29.406 -9.43 1 98.94 213 LEU A O 1
ATOM 1627 N N . ASN A 1 214 ? 4.816 -28.547 -8.922 1 98.81 214 ASN A N 1
ATOM 1628 C CA . ASN A 1 214 ? 5.297 -27.172 -8.867 1 98.81 214 ASN A CA 1
ATOM 1629 C C . ASN A 1 214 ? 5.805 -26.812 -7.469 1 98.81 214 ASN A C 1
ATOM 1631 O O . ASN A 1 214 ? 5.016 -26.719 -6.523 1 98.81 214 ASN A O 1
ATOM 1635 N N . VAL A 1 215 ? 7.109 -26.578 -7.395 1 98.56 215 VAL A N 1
ATOM 1636 C CA . VAL A 1 215 ? 7.719 -26.406 -6.078 1 98.56 215 VAL A CA 1
ATOM 1637 C C . VAL A 1 215 ? 7.648 -24.953 -5.648 1 98.56 215 VAL A C 1
ATOM 1639 O O . VAL A 1 215 ? 8.297 -24.547 -4.68 1 98.56 215 VAL A O 1
ATOM 1642 N N . GLY A 1 216 ? 6.953 -24.125 -6.355 1 97.38 216 GLY A N 1
ATOM 1643 C CA . GLY A 1 216 ? 6.664 -22.766 -5.961 1 97.38 216 GLY A CA 1
ATOM 1644 C C . GLY A 1 216 ? 7.84 -21.828 -6.148 1 97.38 216 GLY A C 1
ATOM 1645 O O . GLY A 1 216 ? 8.672 -22.031 -7.035 1 97.38 216 GLY A O 1
ATOM 1646 N N . GLY A 1 217 ? 7.688 -20.703 -5.52 1 96.75 217 GLY A N 1
ATOM 1647 C CA . GLY A 1 217 ? 8.75 -19.703 -5.441 1 96.75 217 GLY A CA 1
ATOM 1648 C C . GLY A 1 217 ? 9.609 -19.859 -4.203 1 96.75 217 GLY A C 1
ATOM 1649 O O . GLY A 1 217 ? 10.086 -20.953 -3.896 1 96.75 217 GLY A O 1
ATOM 1650 N N . GLY A 1 218 ? 9.859 -18.719 -3.594 1 95.44 218 GLY A N 1
ATOM 1651 C CA . GLY A 1 218 ? 10.602 -18.734 -2.342 1 95.44 218 GLY A CA 1
ATOM 1652 C C . GLY A 1 218 ? 12.094 -18.562 -2.537 1 95.44 218 GLY A C 1
ATOM 1653 O O . GLY A 1 218 ? 12.82 -18.266 -1.586 1 95.44 218 GLY A O 1
ATOM 1654 N N . PHE A 1 219 ? 12.586 -18.703 -3.797 1 97.81 219 PHE A N 1
ATOM 1655 C CA . PHE A 1 219 ? 14.008 -18.578 -4.078 1 97.81 219 PHE A CA 1
ATOM 1656 C C . PHE A 1 219 ? 14.508 -17.188 -3.721 1 97.81 219 PHE A C 1
ATOM 1658 O O . PHE A 1 219 ? 13.867 -16.188 -4.055 1 97.81 219 PHE A O 1
ATOM 1665 N N . PRO A 1 220 ? 15.586 -17.094 -3.059 1 96.94 220 PRO A N 1
ATOM 1666 C CA . PRO A 1 220 ? 16.047 -15.82 -2.51 1 96.94 220 PRO A CA 1
ATOM 1667 C C . PRO A 1 220 ? 16.844 -15 -3.521 1 96.94 220 PRO A C 1
ATOM 1669 O O . PRO A 1 220 ? 17.484 -15.555 -4.414 1 96.94 220 PRO A O 1
ATOM 1672 N N . ASN A 1 221 ? 16.734 -13.742 -3.463 1 96.81 221 ASN A N 1
ATOM 1673 C CA . ASN A 1 221 ? 17.734 -12.859 -4.062 1 96.81 221 ASN A CA 1
ATOM 1674 C C . ASN A 1 221 ? 18.75 -12.375 -3.033 1 96.81 221 ASN A C 1
ATOM 1676 O O . ASN A 1 221 ? 18.703 -12.797 -1.874 1 96.81 221 ASN A O 1
ATOM 1680 N N . HIS A 1 222 ? 19.719 -11.594 -3.459 1 96.88 222 HIS A N 1
ATOM 1681 C CA . HIS A 1 222 ? 20.812 -11.141 -2.605 1 96.88 222 HIS A CA 1
ATOM 1682 C C . HIS A 1 222 ? 20.422 -9.883 -1.838 1 96.88 222 HIS A C 1
ATOM 1684 O O . HIS A 1 222 ? 20.5 -8.773 -2.369 1 96.88 222 HIS A O 1
ATOM 1690 N N . ARG A 1 223 ? 20.125 -10.031 -0.51 1 94.25 223 ARG A N 1
ATOM 1691 C CA . ARG A 1 223 ? 19.562 -8.906 0.232 1 94.25 223 ARG A CA 1
ATOM 1692 C C . ARG A 1 223 ? 20.5 -8.469 1.353 1 94.25 223 ARG A C 1
ATOM 1694 O O . ARG A 1 223 ? 20.328 -7.398 1.933 1 94.25 223 ARG A O 1
ATOM 1701 N N . THR A 1 224 ? 21.406 -9.312 1.691 1 91.31 224 THR A N 1
ATOM 1702 C CA . THR A 1 224 ? 22.281 -9.031 2.826 1 91.31 224 THR A CA 1
ATOM 1703 C C . THR A 1 224 ? 23.719 -8.852 2.367 1 91.31 224 THR A C 1
ATOM 1705 O O . THR A 1 224 ? 24.094 -9.273 1.271 1 91.31 224 THR A O 1
ATOM 1708 N N . GLN A 1 225 ? 24.406 -8.25 3.334 1 89.75 225 GLN A N 1
ATOM 1709 C CA . GLN A 1 225 ? 25.828 -8.172 3.072 1 89.75 225 GLN A CA 1
ATOM 1710 C C . GLN A 1 225 ? 26.469 -9.555 3.068 1 89.75 225 GLN A C 1
ATOM 1712 O O . GLN A 1 225 ? 25.953 -10.484 3.707 1 89.75 225 GLN A O 1
ATOM 1717 N N . GLY A 1 226 ? 27.5 -9.703 2.355 1 90.31 226 GLY A N 1
ATOM 1718 C CA . GLY A 1 226 ? 28.125 -11.008 2.248 1 90.31 226 GLY A CA 1
ATOM 1719 C C . GLY A 1 226 ? 27.828 -11.711 0.938 1 90.31 226 GLY A C 1
ATOM 1720 O O . GLY A 1 226 ? 27.422 -11.07 -0.038 1 90.31 226 GLY A O 1
ATOM 1721 N N . PRO A 1 227 ? 28.016 -13.016 0.997 1 93.31 227 PRO A N 1
ATOM 1722 C CA . PRO A 1 227 ? 27.828 -13.742 -0.26 1 93.31 227 PRO A CA 1
ATOM 1723 C C . PRO A 1 227 ? 26.359 -13.891 -0.649 1 93.31 227 PRO A C 1
ATOM 1725 O O . PRO A 1 227 ? 25.5 -13.969 0.223 1 93.31 227 PRO A O 1
ATOM 1728 N N . ALA A 1 228 ? 26.156 -13.922 -1.854 1 94.62 228 ALA A N 1
ATOM 1729 C CA . ALA A 1 228 ? 24.828 -14.172 -2.389 1 94.62 228 ALA A CA 1
ATOM 1730 C C . ALA A 1 228 ? 24.359 -15.586 -2.064 1 94.62 228 ALA A C 1
ATOM 1732 O O . ALA A 1 228 ? 25.172 -16.484 -1.864 1 94.62 228 ALA A O 1
ATOM 1733 N N . PRO A 1 229 ? 23.031 -15.789 -2.023 1 94.38 229 PRO A N 1
ATOM 1734 C CA . PRO A 1 229 ? 22.531 -17.156 -1.876 1 94.38 229 PRO A CA 1
ATOM 1735 C C . PRO A 1 229 ? 22.969 -18.078 -3.006 1 94.38 229 PRO A C 1
ATOM 1737 O O . PRO A 1 229 ? 23.078 -17.641 -4.156 1 94.38 229 PRO A O 1
ATOM 1740 N N . VAL A 1 230 ? 23.188 -19.297 -2.629 1 95.75 230 VAL A N 1
ATOM 1741 C CA . VAL A 1 230 ? 23.625 -20.281 -3.611 1 95.75 230 VAL A CA 1
ATOM 1742 C C . VAL A 1 230 ? 22.438 -21.062 -4.148 1 95.75 230 VAL A C 1
ATOM 1744 O O . VAL A 1 230 ? 22.047 -22.078 -3.58 1 95.75 230 VAL A O 1
ATOM 1747 N N . LEU A 1 231 ? 21.953 -20.656 -5.238 1 97.81 231 LEU A N 1
ATOM 1748 C CA . LEU A 1 231 ? 20.766 -21.25 -5.848 1 97.81 231 LEU A CA 1
ATOM 1749 C C . LEU A 1 231 ? 21.016 -22.719 -6.203 1 97.81 231 LEU A C 1
ATOM 1751 O O . LEU A 1 231 ? 20.109 -23.547 -6.086 1 97.81 231 LEU A O 1
ATOM 1755 N N . GLU A 1 232 ? 22.234 -22.984 -6.578 1 98.06 232 GLU A N 1
ATOM 1756 C CA . GLU A 1 232 ? 22.609 -24.328 -7.016 1 98.06 232 GLU A CA 1
ATOM 1757 C C . GLU A 1 232 ? 22.406 -25.359 -5.902 1 98.06 232 GLU A C 1
ATOM 1759 O O . GLU A 1 232 ? 22.031 -26.5 -6.16 1 98.06 232 GLU A O 1
ATOM 1764 N N . ASP A 1 233 ? 22.641 -24.922 -4.727 1 98.06 233 ASP A N 1
ATOM 1765 C CA . ASP A 1 233 ? 22.391 -25.812 -3.594 1 98.06 233 ASP A CA 1
ATOM 1766 C C . ASP A 1 233 ? 20.906 -26.125 -3.453 1 98.06 233 ASP A C 1
ATOM 1768 O O . ASP A 1 233 ? 20.547 -27.25 -3.107 1 98.06 233 ASP A O 1
ATOM 1772 N N . ILE A 1 234 ? 20.109 -25.203 -3.695 1 98.31 234 ILE A N 1
ATOM 1773 C CA . ILE A 1 234 ? 18.672 -25.391 -3.613 1 98.31 234 ILE A CA 1
ATOM 1774 C C . ILE A 1 234 ? 18.203 -26.312 -4.738 1 98.31 234 ILE A C 1
ATOM 1776 O O . ILE A 1 234 ? 17.438 -27.25 -4.5 1 98.31 234 ILE A O 1
ATOM 1780 N N . PHE A 1 235 ? 18.703 -26.078 -5.965 1 98.69 235 PHE A N 1
ATOM 1781 C CA . PHE A 1 235 ? 18.359 -26.922 -7.109 1 98.69 235 PHE A CA 1
ATOM 1782 C C . PHE A 1 235 ? 18.734 -28.375 -6.848 1 98.69 235 PHE A C 1
ATOM 1784 O O . PHE A 1 235 ? 17.922 -29.281 -7.07 1 98.69 235 PHE A O 1
ATOM 1791 N N . ALA A 1 236 ? 19.922 -28.5 -6.336 1 98.62 236 ALA A N 1
ATOM 1792 C CA . ALA A 1 236 ? 20.438 -29.844 -6.102 1 98.62 236 ALA A CA 1
ATOM 1793 C C . ALA A 1 236 ? 19.609 -30.578 -5.047 1 98.62 236 ALA A C 1
ATOM 1795 O O . ALA A 1 236 ? 19.312 -31.766 -5.191 1 98.62 236 ALA A O 1
ATOM 1796 N N . LEU A 1 237 ? 19.297 -29.859 -4.047 1 98.56 237 LEU A N 1
ATOM 1797 C CA . LEU A 1 237 ? 18.5 -30.469 -2.998 1 98.56 237 LEU A CA 1
ATOM 1798 C C . LEU A 1 237 ? 17.125 -30.859 -3.527 1 98.56 237 LEU A C 1
ATOM 1800 O O . LEU A 1 237 ? 16.641 -31.969 -3.271 1 98.56 237 LEU A O 1
ATOM 1804 N N . ILE A 1 238 ? 16.453 -30.062 -4.242 1 98.75 238 ILE A N 1
ATOM 1805 C CA . ILE A 1 238 ? 15.141 -30.328 -4.805 1 98.75 238 ILE A CA 1
ATOM 1806 C C . ILE A 1 238 ? 15.195 -31.562 -5.699 1 98.75 238 ILE A C 1
ATOM 1808 O O . ILE A 1 238 ? 14.344 -32.438 -5.609 1 98.75 238 ILE A O 1
ATOM 1812 N N . ASP A 1 239 ? 16.219 -31.609 -6.539 1 98.75 239 ASP A N 1
ATOM 1813 C CA . ASP A 1 239 ? 16.422 -32.719 -7.449 1 98.75 239 ASP A CA 1
ATOM 1814 C C . ASP A 1 239 ? 16.562 -34.031 -6.68 1 98.75 239 ASP A C 1
ATOM 1816 O O . ASP A 1 239 ? 15.836 -35 -6.938 1 98.75 239 ASP A O 1
ATOM 1820 N N . ARG A 1 240 ? 17.391 -34 -5.711 1 98.69 240 ARG A N 1
ATOM 1821 C CA . ARG A 1 240 ? 17.688 -35.188 -4.918 1 98.69 240 ARG A CA 1
ATOM 1822 C C . ARG A 1 240 ? 16.453 -35.656 -4.148 1 98.69 240 ARG A C 1
ATOM 1824 O O . ARG A 1 240 ? 16.109 -36.812 -4.172 1 98.69 240 ARG A O 1
ATOM 1831 N N . VAL A 1 241 ? 15.797 -34.75 -3.512 1 98.75 241 VAL A N 1
ATOM 1832 C CA . VAL A 1 241 ? 14.672 -35.094 -2.648 1 98.75 241 VAL A CA 1
ATOM 1833 C C . VAL A 1 241 ? 13.5 -35.594 -3.494 1 98.75 241 VAL A C 1
ATOM 1835 O O . VAL A 1 241 ? 12.766 -36.5 -3.082 1 98.75 241 VAL A O 1
ATOM 1838 N N . ALA A 1 242 ? 13.289 -35 -4.637 1 98.81 242 ALA A N 1
ATOM 1839 C CA . ALA A 1 242 ? 12.234 -35.5 -5.531 1 98.81 242 ALA A CA 1
ATOM 1840 C C . ALA A 1 242 ? 12.477 -36.938 -5.93 1 98.81 242 ALA A C 1
ATOM 1842 O O . ALA A 1 242 ? 11.547 -37.75 -5.949 1 98.81 242 ALA A O 1
ATOM 1843 N N . ASP A 1 243 ? 13.711 -37.25 -6.238 1 98.56 243 ASP A N 1
ATOM 1844 C CA . ASP A 1 243 ? 14.07 -38.625 -6.586 1 98.56 243 ASP A CA 1
ATOM 1845 C C . ASP A 1 243 ? 13.828 -39.562 -5.41 1 98.56 243 ASP A C 1
ATOM 1847 O O . ASP A 1 243 ? 13.258 -40.625 -5.574 1 98.56 243 ASP A O 1
ATOM 1851 N N . GLU A 1 244 ? 14.266 -39.125 -4.289 1 98.69 244 GLU A N 1
ATOM 1852 C CA . GLU A 1 244 ? 14.156 -39.938 -3.09 1 98.69 244 GLU A CA 1
ATOM 1853 C C . GLU A 1 244 ? 12.695 -40.188 -2.719 1 98.69 244 GLU A C 1
ATOM 1855 O O . GLU A 1 244 ? 12.32 -41.281 -2.328 1 98.69 244 GLU A O 1
ATOM 1860 N N . ALA A 1 245 ? 11.914 -39.188 -2.826 1 98.69 245 ALA A N 1
ATOM 1861 C CA . ALA A 1 245 ? 10.547 -39.25 -2.311 1 98.69 245 ALA A CA 1
ATOM 1862 C C . ALA A 1 245 ? 9.617 -40 -3.26 1 98.69 245 ALA A C 1
ATOM 1864 O O . ALA A 1 245 ? 8.734 -40.719 -2.82 1 98.69 245 ALA A O 1
ATOM 1865 N N . PHE A 1 246 ? 9.812 -39.875 -4.539 1 98.56 246 PHE A N 1
ATOM 1866 C CA . PHE A 1 246 ? 8.828 -40.375 -5.488 1 98.56 246 PHE A CA 1
ATOM 1867 C C . PHE A 1 246 ? 9.336 -41.625 -6.195 1 98.56 246 PHE A C 1
ATOM 1869 O O . PHE A 1 246 ? 8.547 -42.406 -6.734 1 98.56 246 PHE A O 1
ATOM 1876 N N . GLY A 1 247 ? 10.719 -41.75 -6.348 1 97.31 247 GLY A N 1
ATOM 1877 C CA . GLY A 1 247 ? 11.281 -42.906 -7.07 1 97.31 247 GLY A CA 1
ATOM 1878 C C . GLY A 1 247 ? 10.891 -42.938 -8.531 1 97.31 247 GLY A C 1
ATOM 1879 O O . GLY A 1 247 ? 11.039 -41.938 -9.242 1 97.31 247 GLY A O 1
ATOM 1880 N N . ALA A 1 248 ? 10.336 -44 -8.992 1 97 248 ALA A N 1
ATOM 1881 C CA . ALA A 1 248 ? 10 -44.219 -10.398 1 97 248 ALA A CA 1
ATOM 1882 C C . ALA A 1 248 ? 8.82 -43.344 -10.82 1 97 248 ALA A C 1
ATOM 1884 O O . ALA A 1 248 ? 8.609 -43.125 -12.016 1 97 248 ALA A O 1
ATOM 1885 N N . ASP A 1 249 ? 8.094 -42.875 -9.891 1 98 249 ASP A N 1
ATOM 1886 C CA . ASP A 1 249 ? 6.898 -42.094 -10.18 1 98 249 ASP A CA 1
ATOM 1887 C C . ASP A 1 249 ? 7.176 -40.594 -10.062 1 98 249 ASP A C 1
ATOM 1889 O O . ASP A 1 249 ? 6.254 -39.812 -9.883 1 98 249 ASP A O 1
ATOM 1893 N N . ARG A 1 250 ? 8.43 -40.219 -10.117 1 98.31 250 ARG A N 1
ATOM 1894 C CA . ARG A 1 250 ? 8.859 -38.812 -10 1 98.31 250 ARG A CA 1
ATOM 1895 C C . ARG A 1 250 ? 8.117 -37.938 -11 1 98.31 250 ARG A C 1
ATOM 1897 O O . ARG A 1 250 ? 8.148 -38.188 -12.211 1 98.31 250 ARG A O 1
ATOM 1904 N N . PRO A 1 251 ? 7.406 -36.906 -10.508 1 98.81 251 PRO A N 1
ATOM 1905 C CA . PRO A 1 251 ? 6.754 -35.969 -11.422 1 98.81 251 PRO A CA 1
ATOM 1906 C C . PRO A 1 251 ? 7.742 -35.031 -12.109 1 98.81 251 PRO A C 1
ATOM 1908 O O . PRO A 1 251 ? 8.891 -34.938 -11.68 1 98.81 251 PRO A O 1
ATOM 1911 N N . GLN A 1 252 ? 7.301 -34.469 -13.234 1 98.75 252 GLN A N 1
ATOM 1912 C CA . GLN A 1 252 ? 8.062 -33.344 -13.789 1 98.75 252 GLN A CA 1
ATOM 1913 C C . GLN A 1 252 ? 8.023 -32.156 -12.852 1 98.75 252 GLN A C 1
ATOM 1915 O O . GLN A 1 252 ? 6.977 -31.844 -12.273 1 98.75 252 GLN A O 1
ATOM 1920 N N . LEU A 1 253 ? 9.148 -31.516 -12.633 1 98.88 253 LEU A N 1
ATOM 1921 C CA . LEU A 1 253 ? 9.211 -30.406 -11.688 1 98.88 253 LEU A CA 1
ATOM 1922 C C . LEU A 1 253 ? 8.984 -29.078 -12.391 1 98.88 253 LEU A C 1
ATOM 1924 O O . LEU A 1 253 ? 9.344 -28.922 -13.555 1 98.88 253 LEU A O 1
ATOM 1928 N N . VAL A 1 254 ? 8.352 -28.156 -11.703 1 98.81 254 VAL A N 1
ATOM 1929 C CA . VAL A 1 254 ? 8.156 -26.766 -12.117 1 98.81 254 VAL A CA 1
ATOM 1930 C C . VAL A 1 254 ? 8.5 -25.828 -10.953 1 98.81 254 VAL A C 1
ATOM 1932 O O . VAL A 1 254 ? 8.273 -26.172 -9.789 1 98.81 254 VAL A O 1
ATOM 1935 N N . CYS A 1 255 ? 9.125 -24.734 -11.203 1 98.69 255 CYS A N 1
ATOM 1936 C CA . CYS A 1 255 ? 9.281 -23.688 -10.195 1 98.69 255 CYS A CA 1
ATOM 1937 C C . CYS A 1 255 ? 8.75 -22.359 -10.703 1 98.69 255 CYS A C 1
ATOM 1939 O O . CYS A 1 255 ? 8.594 -22.156 -11.914 1 98.69 255 CYS A O 1
ATOM 1941 N N . GLU A 1 256 ? 8.438 -21.453 -9.789 1 98.12 256 GLU A N 1
ATOM 1942 C CA . GLU A 1 256 ? 7.898 -20.141 -10.125 1 98.12 256 GLU A CA 1
ATOM 1943 C C . GLU A 1 256 ? 8.648 -19.031 -9.391 1 98.12 256 GLU A C 1
ATOM 1945 O O . GLU A 1 256 ? 8.039 -18.25 -8.664 1 98.12 256 GLU A O 1
ATOM 1950 N N . PRO A 1 257 ? 9.93 -18.922 -9.594 1 98.44 257 PRO A N 1
ATOM 1951 C CA . PRO A 1 257 ? 10.68 -17.859 -8.93 1 98.44 257 PRO A CA 1
ATOM 1952 C C . PRO A 1 257 ? 10.203 -16.469 -9.328 1 98.44 257 PRO A C 1
ATOM 1954 O O . PRO A 1 257 ? 9.859 -16.234 -10.492 1 98.44 257 PRO A O 1
ATOM 1957 N N . GLY A 1 258 ? 10.031 -15.586 -8.336 1 97.94 258 GLY A N 1
ATOM 1958 C CA . GLY A 1 258 ? 9.867 -14.148 -8.516 1 97.94 258 GLY A CA 1
ATOM 1959 C C . GLY A 1 258 ? 11.086 -13.352 -8.078 1 97.94 258 GLY A C 1
ATOM 1960 O O . GLY A 1 258 ? 11.984 -13.094 -8.883 1 97.94 258 GLY A O 1
ATOM 1961 N N . ARG A 1 259 ? 11.188 -13.266 -6.746 1 97.06 259 ARG A N 1
ATOM 1962 C CA . ARG A 1 259 ? 12.305 -12.555 -6.129 1 97.06 259 ARG A CA 1
ATOM 1963 C C . ARG A 1 259 ? 13.641 -13.117 -6.609 1 97.06 259 ARG A C 1
ATOM 1965 O O . ARG A 1 259 ? 14.539 -12.359 -6.98 1 97.06 259 ARG A O 1
ATOM 1972 N N . GLY A 1 260 ? 13.758 -14.359 -6.621 1 97.88 260 GLY A N 1
ATOM 1973 C CA . GLY A 1 260 ? 15.008 -15.008 -6.988 1 97.88 260 GLY A CA 1
ATOM 1974 C C . GLY A 1 260 ? 15.438 -14.703 -8.414 1 97.88 260 GLY A C 1
ATOM 1975 O O . GLY A 1 260 ? 16.625 -14.75 -8.727 1 97.88 260 GLY A O 1
ATOM 1976 N N . LEU A 1 261 ? 14.477 -14.383 -9.242 1 98.31 261 LEU A N 1
ATOM 1977 C CA . LEU A 1 261 ? 14.773 -14.109 -10.641 1 98.31 261 LEU A CA 1
ATOM 1978 C C . LEU A 1 261 ? 15.008 -12.625 -10.875 1 98.31 261 LEU A C 1
ATOM 1980 O O . LEU A 1 261 ? 15.984 -12.242 -11.523 1 98.31 261 LEU A O 1
ATOM 1984 N N . VAL A 1 262 ? 14.156 -11.781 -10.266 1 98.75 262 VAL A N 1
ATOM 1985 C CA . VAL A 1 262 ? 14.125 -10.398 -10.742 1 98.75 262 VAL A CA 1
ATOM 1986 C C . VAL A 1 262 ? 14.781 -9.484 -9.703 1 98.75 262 VAL A C 1
ATOM 1988 O O . VAL A 1 262 ? 15.18 -8.359 -10.023 1 98.75 262 VAL A O 1
ATOM 1991 N N . GLY A 1 263 ? 14.945 -9.914 -8.469 1 98.25 263 GLY A N 1
ATOM 1992 C CA . GLY A 1 263 ? 15.352 -9.07 -7.363 1 98.25 263 GLY A CA 1
ATOM 1993 C C . GLY A 1 263 ? 16.641 -8.32 -7.625 1 98.25 263 GLY A C 1
ATOM 1994 O O . GLY A 1 263 ? 16.703 -7.102 -7.473 1 98.25 263 GLY A O 1
ATOM 1995 N N . ASP A 1 264 ? 17.656 -9 -8.109 1 98.25 264 ASP A N 1
ATOM 1996 C CA . ASP A 1 264 ? 19 -8.445 -8.219 1 98.25 264 ASP A CA 1
ATOM 1997 C C . ASP A 1 264 ? 19.156 -7.656 -9.523 1 98.25 264 ASP A C 1
ATOM 1999 O O . ASP A 1 264 ? 20.203 -7.035 -9.75 1 98.25 264 ASP A O 1
ATOM 2003 N N . ALA A 1 265 ? 18.141 -7.617 -10.297 1 98.69 265 ALA A N 1
ATOM 2004 C CA . ALA A 1 265 ? 18.234 -6.941 -11.594 1 98.69 265 ALA A CA 1
ATOM 2005 C C . ALA A 1 265 ? 17.906 -5.457 -11.461 1 98.69 265 ALA A C 1
ATOM 2007 O O . ALA A 1 265 ? 17.969 -4.715 -12.438 1 98.69 265 ALA A O 1
ATOM 2008 N N . PHE A 1 266 ? 17.562 -5 -10.297 1 98.56 266 PHE A N 1
ATOM 2009 C CA . PHE A 1 266 ? 17.219 -3.598 -10.102 1 98.56 266 PHE A CA 1
ATOM 2010 C C . PHE A 1 266 ? 17.922 -3.029 -8.875 1 98.56 266 PHE A C 1
ATOM 2012 O O . PHE A 1 266 ? 18.141 -3.742 -7.891 1 98.56 266 PHE A O 1
ATOM 2019 N N . THR A 1 267 ? 18.234 -1.807 -8.961 1 98.25 267 THR A N 1
ATOM 2020 C CA . THR A 1 267 ? 18.656 -0.961 -7.848 1 98.25 267 THR A CA 1
ATOM 2021 C C . THR A 1 267 ? 17.734 0.25 -7.711 1 98.25 267 THR A C 1
ATOM 2023 O O . THR A 1 267 ? 17.25 0.786 -8.711 1 98.25 267 THR A O 1
ATOM 2026 N N . HIS A 1 268 ? 17.484 0.647 -6.449 1 98.44 268 HIS A N 1
ATOM 2027 C CA . HIS A 1 268 ? 16.562 1.75 -6.172 1 98.44 268 HIS A CA 1
ATOM 2028 C C . HIS A 1 268 ? 17.312 2.957 -5.609 1 98.44 268 HIS A C 1
ATOM 2030 O O . HIS A 1 268 ? 17.922 2.873 -4.539 1 98.44 268 HIS A O 1
ATOM 2036 N N . ILE A 1 269 ? 17.297 4.051 -6.352 1 98.75 269 ILE A N 1
ATOM 2037 C CA . ILE A 1 269 ? 17.969 5.285 -5.945 1 98.75 269 ILE A CA 1
ATOM 2038 C C . ILE A 1 269 ? 16.969 6.211 -5.258 1 98.75 269 ILE A C 1
ATOM 2040 O O . ILE A 1 269 ? 15.961 6.602 -5.859 1 98.75 269 ILE A O 1
ATOM 2044 N N . THR A 1 270 ? 17.25 6.52 -4.027 1 98.62 270 THR A N 1
ATOM 2045 C CA . THR A 1 270 ? 16.469 7.52 -3.293 1 98.62 270 THR A CA 1
ATOM 2046 C C . THR A 1 270 ? 17.359 8.695 -2.893 1 98.62 270 THR A C 1
ATOM 2048 O O . THR A 1 270 ? 18.594 8.594 -2.922 1 98.62 270 THR A O 1
ATOM 2051 N N . ARG A 1 271 ? 16.719 9.75 -2.582 1 98.56 271 ARG A N 1
ATOM 2052 C CA . ARG A 1 271 ? 17.453 10.93 -2.131 1 98.56 271 ARG A CA 1
ATOM 2053 C C . ARG A 1 271 ? 17.141 11.234 -0.668 1 98.56 271 ARG A C 1
ATOM 2055 O O . ARG A 1 271 ? 15.992 11.148 -0.238 1 98.56 271 ARG A O 1
ATOM 2062 N N . ILE A 1 272 ? 18.188 11.586 0.068 1 98.38 272 ILE A N 1
ATOM 2063 C CA . ILE A 1 272 ? 18.031 12.062 1.438 1 98.38 272 ILE A CA 1
ATOM 2064 C C . ILE A 1 272 ? 17.531 13.5 1.433 1 98.38 272 ILE A C 1
ATOM 2066 O O . ILE A 1 272 ? 18.297 14.43 1.16 1 98.38 272 ILE A O 1
ATOM 2070 N N . LYS A 1 273 ? 16.25 13.656 1.786 1 97.31 273 LYS A N 1
ATOM 2071 C CA . LYS A 1 273 ? 15.609 14.969 1.748 1 97.31 273 LYS A CA 1
ATOM 2072 C C . LYS A 1 273 ? 16.016 15.812 2.949 1 97.31 273 LYS A C 1
ATOM 2074 O O . LYS A 1 273 ? 16.047 17.047 2.867 1 97.31 273 LYS A O 1
ATOM 2079 N N . ALA A 1 274 ? 16.25 15.039 4.047 1 97.06 274 ALA A N 1
ATOM 2080 C CA . ALA A 1 274 ? 16.547 15.766 5.281 1 97.06 274 ALA A CA 1
ATOM 2081 C C . ALA A 1 274 ? 17.266 14.875 6.285 1 97.06 274 ALA A C 1
ATOM 2083 O O . ALA A 1 274 ? 17.094 13.656 6.281 1 97.06 274 ALA A O 1
ATOM 2084 N N . LEU A 1 275 ? 18.125 15.445 6.965 1 95.69 275 LEU A N 1
ATOM 2085 C CA . LEU A 1 275 ? 18.719 14.922 8.195 1 95.69 275 LEU A CA 1
ATOM 2086 C C . LEU A 1 275 ? 18.25 15.719 9.406 1 95.69 275 LEU A C 1
ATOM 2088 O O . LEU A 1 275 ? 18.75 16.812 9.664 1 95.69 275 LEU A O 1
ATOM 2092 N N . ARG A 1 276 ? 17.234 15.141 10.125 1 94.19 276 ARG A N 1
ATOM 2093 C CA . ARG A 1 276 ? 16.625 15.867 11.234 1 94.19 276 ARG A CA 1
ATOM 2094 C C . ARG A 1 276 ? 17.5 15.781 12.484 1 94.19 276 ARG A C 1
ATOM 2096 O O . ARG A 1 276 ? 17.688 14.703 13.055 1 94.19 276 ARG A O 1
ATOM 2103 N N . ASP A 1 277 ? 18.031 16.969 12.891 1 92.38 277 ASP A N 1
ATOM 2104 C CA . ASP A 1 277 ? 18.875 17.156 14.07 1 92.38 277 ASP A CA 1
ATOM 2105 C C . ASP A 1 277 ? 20.031 16.156 14.086 1 92.38 277 ASP A C 1
ATOM 2107 O O . ASP A 1 277 ? 20.312 15.547 15.125 1 92.38 277 ASP A O 1
ATOM 2111 N N . ASP A 1 278 ? 20.516 15.773 12.953 1 87.62 278 ASP A N 1
ATOM 2112 C CA . ASP A 1 278 ? 21.688 14.922 12.719 1 87.62 278 ASP A CA 1
ATOM 2113 C C . ASP A 1 278 ? 21.406 13.484 13.164 1 87.62 278 ASP A C 1
ATOM 2115 O O . ASP A 1 278 ? 22.328 12.742 13.5 1 87.62 278 ASP A O 1
ATOM 2119 N N . THR A 1 279 ? 20.172 13.109 13.188 1 89.94 279 THR A N 1
ATOM 2120 C CA . THR A 1 279 ? 19.859 11.781 13.695 1 89.94 279 THR A CA 1
ATOM 2121 C C . THR A 1 279 ? 18.938 11.031 12.727 1 89.94 279 THR A C 1
ATOM 2123 O O . THR A 1 279 ? 19.328 10 12.18 1 89.94 279 THR A O 1
ATOM 2126 N N . HIS A 1 280 ? 17.828 11.578 12.414 1 95.19 280 HIS A N 1
ATOM 2127 C CA . HIS A 1 280 ? 16.828 10.875 11.617 1 95.19 280 HIS A CA 1
ATOM 2128 C C . HIS A 1 280 ? 16.984 11.195 10.133 1 95.19 280 HIS A C 1
ATOM 2130 O O . HIS A 1 280 ? 17.141 12.359 9.758 1 95.19 280 HIS A O 1
ATOM 2136 N N . VAL A 1 281 ? 16.969 10.172 9.367 1 97.69 281 VAL A N 1
ATOM 2137 C CA . VAL A 1 281 ? 17.094 10.32 7.926 1 97.69 281 VAL A CA 1
ATOM 2138 C C . VAL A 1 281 ? 15.711 10.273 7.277 1 97.69 281 VAL A C 1
ATOM 2140 O O . VAL A 1 281 ? 14.906 9.391 7.574 1 97.69 281 VAL A O 1
ATOM 2143 N N . PHE A 1 282 ? 15.406 11.25 6.445 1 98.25 282 PHE A N 1
ATOM 2144 C CA . PHE A 1 282 ? 14.18 11.266 5.656 1 98.25 282 PHE A CA 1
ATOM 2145 C C . PHE A 1 282 ? 14.492 11.117 4.172 1 98.25 282 PHE A C 1
ATOM 2147 O O . PHE A 1 282 ? 15.289 11.875 3.619 1 98.25 282 PHE A O 1
ATOM 2154 N N . LEU A 1 283 ? 13.844 10.141 3.551 1 98.56 283 LEU A N 1
ATOM 2155 C CA . LEU A 1 283 ? 14.023 9.875 2.129 1 98.56 283 LEU A CA 1
ATOM 2156 C C . LEU A 1 283 ? 12.852 10.422 1.318 1 98.56 283 LEU A C 1
ATOM 2158 O O . LEU A 1 283 ? 11.812 10.773 1.88 1 98.56 283 LEU A O 1
ATOM 2162 N N . ASN A 1 284 ? 13.07 10.516 -0.008 1 98.25 284 ASN A N 1
ATOM 2163 C CA . ASN A 1 284 ? 12 10.898 -0.919 1 98.25 284 ASN A CA 1
ATOM 2164 C C . ASN A 1 284 ? 11.141 9.703 -1.317 1 98.25 284 ASN A C 1
ATOM 2166 O O . ASN A 1 284 ? 10.281 9.812 -2.193 1 98.25 284 ASN A O 1
ATOM 2170 N N . ASP A 1 285 ? 11.383 8.555 -0.75 1 98.25 285 ASP A N 1
ATOM 2171 C CA . ASP A 1 285 ? 10.547 7.363 -0.91 1 98.25 285 ASP A CA 1
ATOM 2172 C C . ASP A 1 285 ? 10.461 6.578 0.396 1 98.25 285 ASP A C 1
ATOM 2174 O O . ASP A 1 285 ? 11.273 6.77 1.301 1 98.25 285 ASP A O 1
ATOM 2178 N N . GLY A 1 286 ? 9.406 5.758 0.484 1 97.75 286 GLY A N 1
ATOM 2179 C CA . GLY A 1 286 ? 9.188 5.004 1.71 1 97.75 286 GLY A CA 1
ATOM 2180 C C . GLY A 1 286 ? 8.258 3.818 1.524 1 97.75 286 GLY A C 1
ATOM 2181 O O . GLY A 1 286 ? 8.273 3.172 0.475 1 97.75 286 GLY A O 1
ATOM 2182 N N . VAL A 1 287 ? 7.508 3.529 2.557 1 96.44 287 VAL A N 1
ATOM 2183 C CA . VAL A 1 287 ? 6.77 2.273 2.607 1 96.44 287 VAL A CA 1
ATOM 2184 C C . VAL A 1 287 ? 5.453 2.418 1.847 1 96.44 287 VAL A C 1
ATOM 2186 O O . VAL A 1 287 ? 4.719 1.442 1.667 1 96.44 287 VAL A O 1
ATOM 2189 N N . TYR A 1 288 ? 5.156 3.605 1.336 1 97 288 TYR A N 1
ATOM 2190 C CA . TYR A 1 288 ? 4.039 3.781 0.412 1 97 288 TYR A CA 1
ATOM 2191 C C . TYR A 1 288 ? 4.523 3.764 -1.034 1 97 288 TYR A C 1
ATOM 2193 O O . TYR A 1 288 ? 3.717 3.826 -1.965 1 97 288 TYR A O 1
ATOM 2201 N N . GLY A 1 289 ? 5.828 3.691 -1.21 1 97.19 289 GLY A N 1
ATOM 2202 C CA . GLY A 1 289 ? 6.441 3.645 -2.527 1 97.19 289 GLY A CA 1
ATOM 2203 C C . GLY A 1 289 ? 7.227 2.369 -2.775 1 97.19 289 GLY A C 1
ATOM 2204 O O . GLY A 1 289 ? 6.723 1.27 -2.541 1 97.19 289 GLY A O 1
ATOM 2205 N N . GLY A 1 290 ? 8.422 2.555 -3.283 1 97.44 290 GLY A N 1
ATOM 2206 C CA . GLY A 1 290 ? 9.242 1.43 -3.701 1 97.44 290 GLY A CA 1
ATOM 2207 C C . GLY A 1 290 ? 9.781 0.616 -2.539 1 97.44 290 GLY A C 1
ATOM 2208 O O . GLY A 1 290 ? 10.289 -0.489 -2.73 1 97.44 290 GLY A O 1
ATOM 2209 N N . LEU A 1 291 ? 9.602 1.054 -1.315 1 97.88 291 LEU A N 1
ATOM 2210 C CA . LEU A 1 291 ? 10.164 0.365 -0.157 1 97.88 291 LEU A CA 1
ATOM 2211 C C . LEU A 1 291 ? 9.062 -0.292 0.669 1 97.88 291 LEU A C 1
ATOM 2213 O O . LEU A 1 291 ? 9.266 -0.606 1.844 1 97.88 291 LEU A O 1
ATOM 2217 N N . ALA A 1 292 ? 7.957 -0.518 0.071 1 95.38 292 ALA A N 1
ATOM 2218 C CA . ALA A 1 292 ? 6.734 -0.971 0.729 1 95.38 292 ALA A CA 1
ATOM 2219 C C . ALA A 1 292 ? 6.922 -2.357 1.34 1 95.38 292 ALA A C 1
ATOM 2221 O O . ALA A 1 292 ? 6.301 -2.684 2.354 1 95.38 292 ALA A O 1
ATOM 2222 N N . GLU A 1 293 ? 7.746 -3.152 0.858 1 93.88 293 GLU A N 1
ATOM 2223 C CA . GLU A 1 293 ? 7.859 -4.539 1.303 1 93.88 293 GLU A CA 1
ATOM 2224 C C . GLU A 1 293 ? 8.75 -4.648 2.537 1 93.88 293 GLU A C 1
ATOM 2226 O O . GLU A 1 293 ? 8.734 -5.668 3.23 1 93.88 293 GLU A O 1
ATOM 2231 N N . LEU A 1 294 ? 9.516 -3.688 2.816 1 94.31 294 LEU A N 1
ATOM 2232 C CA . LEU A 1 294 ? 10.562 -3.795 3.83 1 94.31 294 LEU A CA 1
ATOM 2233 C C . LEU A 1 294 ? 9.961 -4.078 5.203 1 94.31 294 LEU A C 1
ATOM 2235 O O . LEU A 1 294 ? 10.461 -4.918 5.945 1 94.31 294 LEU A O 1
ATOM 2239 N N . PRO A 1 295 ? 8.852 -3.475 5.562 1 91.19 295 PRO A N 1
ATOM 2240 C CA . PRO A 1 295 ? 8.266 -3.822 6.859 1 91.19 295 PRO A CA 1
ATOM 2241 C C . PRO A 1 295 ? 7.848 -5.289 6.945 1 91.19 295 PRO A C 1
ATOM 2243 O O . PRO A 1 295 ? 7.734 -5.84 8.039 1 91.19 295 PRO A O 1
ATOM 2246 N N . LEU A 1 296 ? 7.621 -5.895 5.859 1 86.5 296 LEU A N 1
ATOM 2247 C CA . LEU A 1 296 ? 7.121 -7.266 5.824 1 86.5 296 LEU A CA 1
ATOM 2248 C C . LEU A 1 296 ? 8.273 -8.266 5.859 1 86.5 296 LEU A C 1
ATOM 2250 O O . LEU A 1 296 ? 8.172 -9.312 6.504 1 86.5 296 LEU A O 1
ATOM 2254 N N . VAL A 1 297 ? 9.375 -7.914 5.203 1 88.56 297 VAL A N 1
ATOM 2255 C CA . VAL A 1 297 ? 10.406 -8.922 5.004 1 88.56 297 VAL A CA 1
ATOM 2256 C C . VAL A 1 297 ? 11.711 -8.461 5.652 1 88.56 297 VAL A C 1
ATOM 2258 O O . VAL A 1 297 ? 12.711 -9.188 5.625 1 88.56 297 VAL A O 1
ATOM 2261 N N . GLY A 1 298 ? 11.703 -7.293 6.18 1 90.44 298 GLY A N 1
ATOM 2262 C CA . GLY A 1 298 ? 12.914 -6.742 6.766 1 90.44 298 GLY A CA 1
ATOM 2263 C C . GLY A 1 298 ? 13.695 -5.867 5.805 1 90.44 298 GLY A C 1
ATOM 2264 O O . GLY A 1 298 ? 13.477 -5.914 4.594 1 90.44 298 GLY A O 1
ATOM 2265 N N . ASN A 1 299 ? 14.625 -5.191 6.371 1 90.88 299 ASN A N 1
ATOM 2266 C CA . ASN A 1 299 ? 15.43 -4.277 5.57 1 90.88 299 ASN A CA 1
ATOM 2267 C C . ASN A 1 299 ? 16.406 -5.031 4.672 1 90.88 299 ASN A C 1
ATOM 2269 O O . ASN A 1 299 ? 16.859 -6.125 5.016 1 90.88 299 ASN A O 1
ATOM 2273 N N . ILE A 1 300 ? 16.625 -4.402 3.553 1 91.56 300 ILE A N 1
ATOM 2274 C CA . ILE A 1 300 ? 17.781 -4.793 2.75 1 91.56 300 ILE A CA 1
ATOM 2275 C C . ILE A 1 300 ? 19.031 -4.078 3.258 1 91.56 300 ILE A C 1
ATOM 2277 O O . ILE A 1 300 ? 19 -2.869 3.498 1 91.56 300 ILE A O 1
ATOM 2281 N N . ASP A 1 301 ? 20.078 -4.75 3.496 1 90.06 301 ASP A N 1
ATOM 2282 C CA . ASP A 1 301 ? 21.234 -4.09 4.086 1 90.06 301 ASP A CA 1
ATOM 2283 C C . ASP A 1 301 ? 22.312 -3.846 3.037 1 90.06 301 ASP A C 1
ATOM 2285 O O . ASP A 1 301 ? 23.391 -3.342 3.357 1 90.06 301 ASP A O 1
ATOM 2289 N N . ARG A 1 302 ? 22.047 -4.285 1.854 1 94.88 302 ARG A N 1
ATOM 2290 C CA . ARG A 1 302 ? 22.922 -3.914 0.746 1 94.88 302 ARG A CA 1
ATOM 2291 C C . ARG A 1 302 ? 22.609 -2.504 0.251 1 94.88 302 ARG A C 1
ATOM 2293 O O . ARG A 1 302 ? 21.969 -2.332 -0.786 1 94.88 302 ARG A O 1
ATOM 2300 N N . VAL A 1 303 ? 23.141 -1.549 0.987 1 96.62 303 VAL A N 1
ATOM 2301 C CA . VAL A 1 303 ? 22.875 -0.143 0.695 1 96.62 303 VAL A CA 1
ATOM 2302 C C . VAL A 1 303 ? 24.203 0.615 0.601 1 96.62 303 VAL A C 1
ATOM 2304 O O . VAL A 1 303 ? 25.234 0.148 1.101 1 96.62 303 VAL A O 1
ATOM 2307 N N . ALA A 1 304 ? 24.172 1.715 -0.086 1 97.06 304 ALA A N 1
ATOM 2308 C CA . ALA A 1 304 ? 25.297 2.639 -0.197 1 97.06 304 ALA A CA 1
ATOM 2309 C C . ALA A 1 304 ? 24.812 4.082 -0.283 1 97.06 304 ALA A C 1
ATOM 2311 O O . ALA A 1 304 ? 23.719 4.348 -0.771 1 97.06 304 ALA A O 1
ATOM 2312 N N . VAL A 1 305 ? 25.641 4.969 0.241 1 98.5 305 VAL A N 1
ATOM 2313 C CA . VAL A 1 305 ? 25.312 6.391 0.189 1 98.5 305 VAL A CA 1
ATOM 2314 C C . VAL A 1 305 ? 26.281 7.102 -0.759 1 98.5 305 VAL A C 1
ATOM 2316 O O . VAL A 1 305 ? 27.484 6.844 -0.735 1 98.5 305 VAL A O 1
ATOM 2319 N N . PHE A 1 306 ? 25.719 7.93 -1.613 1 98.62 306 PHE A N 1
ATOM 2320 C CA . PHE A 1 306 ? 26.5 8.703 -2.564 1 98.62 306 PHE A CA 1
ATOM 2321 C C . PHE A 1 306 ? 26.219 10.195 -2.41 1 98.62 306 PHE A C 1
ATOM 2323 O O . PHE A 1 306 ? 25.078 10.602 -2.197 1 98.62 306 PHE A O 1
ATOM 2330 N N . SER A 1 307 ? 27.297 11 -2.578 1 98.25 307 SER A N 1
ATOM 2331 C CA . SER A 1 307 ? 27.094 12.438 -2.721 1 98.25 307 SER A CA 1
ATOM 2332 C C . SER A 1 307 ? 26.469 12.781 -4.066 1 98.25 307 SER A C 1
ATOM 2334 O O . SER A 1 307 ? 26.406 11.938 -4.965 1 98.25 307 SER A O 1
ATOM 2336 N N . PRO A 1 308 ? 25.906 13.992 -4.203 1 97.81 308 PRO A N 1
ATOM 2337 C CA . PRO A 1 308 ? 25.344 14.414 -5.488 1 97.81 308 PRO A CA 1
ATOM 2338 C C . PRO A 1 308 ? 26.344 14.32 -6.633 1 97.81 308 PRO A C 1
ATOM 2340 O O . PRO A 1 308 ? 25.953 14.156 -7.793 1 97.81 308 PRO A O 1
ATOM 2343 N N . GLU A 1 309 ? 27.625 14.344 -6.379 1 97.06 309 GLU A N 1
ATOM 2344 C CA . GLU A 1 309 ? 28.672 14.25 -7.395 1 97.06 309 GLU A CA 1
ATOM 2345 C C . GLU A 1 309 ? 28.969 12.797 -7.754 1 97.06 309 GLU A C 1
ATOM 2347 O O . GLU A 1 309 ? 29.812 12.523 -8.602 1 97.06 309 GLU A O 1
ATOM 2352 N N . GLY A 1 310 ? 28.219 11.898 -7.098 1 95.75 310 GLY A N 1
ATOM 2353 C CA . GLY A 1 310 ? 28.375 10.492 -7.422 1 95.75 310 GLY A CA 1
ATOM 2354 C C . GLY A 1 310 ? 29.516 9.836 -6.676 1 95.75 310 GLY A C 1
ATOM 2355 O O . GLY A 1 310 ? 30.016 8.789 -7.094 1 95.75 310 GLY A O 1
ATOM 2356 N N . VAL A 1 311 ? 29.953 10.477 -5.586 1 96.44 311 VAL A N 1
ATOM 2357 C CA . VAL A 1 311 ? 31.047 9.93 -4.793 1 96.44 311 VAL A CA 1
ATOM 2358 C C . VAL A 1 311 ? 30.5 9.164 -3.598 1 96.44 311 VAL A C 1
ATOM 2360 O O . VAL A 1 311 ? 29.672 9.695 -2.838 1 96.44 311 VAL A O 1
ATOM 2363 N N . LYS A 1 312 ? 30.969 7.984 -3.408 1 97 312 LYS A N 1
ATOM 2364 C CA . LYS A 1 312 ? 30.484 7.129 -2.324 1 97 312 LYS A CA 1
ATOM 2365 C C . LYS A 1 312 ? 30.938 7.66 -0.967 1 97 312 LYS A C 1
ATOM 2367 O O . LYS A 1 312 ? 32.094 8.062 -0.809 1 97 312 LYS A O 1
ATOM 2372 N N . ARG A 1 313 ? 30 7.711 0.024 1 97.31 313 ARG A N 1
ATOM 2373 C CA . ARG A 1 313 ? 30.344 8.031 1.406 1 97.31 313 ARG A CA 1
ATOM 2374 C C . ARG A 1 313 ? 30.984 6.828 2.105 1 97.31 313 ARG A C 1
ATOM 2376 O O . ARG A 1 313 ? 30.438 5.719 2.043 1 97.31 313 ARG A O 1
ATOM 2383 N N . GLU A 1 314 ? 32.125 7.004 2.793 1 94.19 314 GLU A N 1
ATOM 2384 C CA . GLU A 1 314 ? 32.906 5.871 3.32 1 94.19 314 GLU A CA 1
ATOM 2385 C C . GLU A 1 314 ? 33.125 6.008 4.824 1 94.19 314 GLU A C 1
ATOM 2387 O O . GLU A 1 314 ? 33.938 5.293 5.402 1 94.19 314 GLU A O 1
ATOM 2392 N N . GLY A 1 315 ? 32.469 6.898 5.449 1 94.88 315 GLY A N 1
ATOM 2393 C CA . GLY A 1 315 ? 32.625 7.047 6.887 1 94.88 315 GLY A CA 1
ATOM 2394 C C . GLY A 1 315 ? 32.156 5.84 7.668 1 94.88 315 GLY A C 1
ATOM 2395 O O . GLY A 1 315 ? 31.438 4.992 7.133 1 94.88 315 GLY A O 1
ATOM 2396 N N . ASP A 1 316 ? 32.562 5.766 8.953 1 96.62 316 ASP A N 1
ATOM 2397 C CA . ASP A 1 316 ? 32.062 4.715 9.836 1 96.62 316 ASP A CA 1
ATOM 2398 C C . ASP A 1 316 ? 30.562 4.77 9.961 1 96.62 316 ASP A C 1
ATOM 2400 O O . ASP A 1 316 ? 29.969 5.855 10.008 1 96.62 316 ASP A O 1
ATOM 2404 N N . THR A 1 317 ? 30.047 3.594 10.016 1 95.75 317 THR A N 1
ATOM 2405 C CA . THR A 1 317 ? 28.594 3.537 10.016 1 95.75 317 THR A CA 1
ATOM 2406 C C . THR A 1 317 ? 28.031 3.842 11.406 1 95.75 317 THR A C 1
ATOM 2408 O O . THR A 1 317 ? 28.688 3.574 12.414 1 95.75 317 THR A O 1
ATOM 2411 N N . VAL A 1 318 ? 26.953 4.438 11.375 1 96.25 318 VAL A N 1
ATOM 2412 C CA . VAL A 1 318 ? 26.141 4.676 12.562 1 96.25 318 VAL A CA 1
ATOM 2413 C C . VAL A 1 318 ? 24.703 4.223 12.305 1 96.25 318 VAL A C 1
ATOM 2415 O O . VAL A 1 318 ? 24.172 4.395 11.203 1 96.25 318 VAL A O 1
ATOM 2418 N N . ASP A 1 319 ? 24.047 3.674 13.312 1 95.12 319 ASP A N 1
ATOM 2419 C CA . ASP A 1 319 ? 22.656 3.238 13.18 1 95.12 319 ASP A CA 1
ATOM 2420 C C . ASP A 1 319 ? 21.703 4.434 13.195 1 95.12 319 ASP A C 1
ATOM 2422 O O . ASP A 1 319 ? 21.766 5.277 14.086 1 95.12 319 ASP A O 1
ATOM 2426 N N . ARG A 1 320 ? 20.844 4.477 12.211 1 95.06 320 ARG A N 1
ATOM 2427 C CA . ARG A 1 320 ? 19.922 5.594 12.086 1 95.06 320 ARG A CA 1
ATOM 2428 C C . ARG A 1 320 ? 18.5 5.102 11.789 1 95.06 320 ARG A C 1
ATOM 2430 O O . ARG A 1 320 ? 18.328 4.109 11.078 1 95.06 320 ARG A O 1
ATOM 2437 N N . ILE A 1 321 ? 17.5 5.855 12.312 1 95.81 321 ILE A N 1
ATOM 2438 C CA . ILE A 1 321 ? 16.109 5.672 11.906 1 95.81 321 ILE A CA 1
ATOM 2439 C C . ILE A 1 321 ? 15.883 6.344 10.555 1 95.81 321 ILE A C 1
ATOM 2441 O O . ILE A 1 321 ? 16.297 7.484 10.344 1 95.81 321 ILE A O 1
ATOM 2445 N N . VAL A 1 322 ? 15.219 5.625 9.672 1 97.31 322 VAL A N 1
ATOM 2446 C CA . VAL A 1 322 ? 14.984 6.133 8.328 1 97.31 322 VAL A CA 1
ATOM 2447 C C . VAL A 1 322 ? 13.484 6.223 8.062 1 97.31 322 VAL A C 1
ATOM 2449 O O . VAL A 1 322 ? 12.75 5.25 8.258 1 97.31 322 VAL A O 1
ATOM 2452 N N . PHE A 1 323 ? 13.031 7.406 7.664 1 97.69 323 PHE A N 1
ATOM 2453 C CA . PHE A 1 323 ? 11.625 7.664 7.363 1 97.69 323 PHE A CA 1
ATOM 2454 C C . PHE A 1 323 ? 11.43 7.914 5.875 1 97.69 323 PHE A C 1
ATOM 2456 O O . PHE A 1 323 ? 12.359 8.336 5.18 1 97.69 323 PHE A O 1
ATOM 2463 N N . GLY A 1 324 ? 10.18 7.59 5.406 1 98.06 324 GLY A N 1
ATOM 2464 C CA . GLY A 1 324 ? 9.758 8.039 4.09 1 98.06 324 GLY A CA 1
ATOM 2465 C C . GLY A 1 324 ? 9.227 9.461 4.086 1 98.06 324 GLY A C 1
ATOM 2466 O O . GLY A 1 324 ? 9.258 10.141 5.113 1 98.06 324 GLY A O 1
ATOM 2467 N N . PRO A 1 325 ? 8.711 9.883 2.957 1 97.88 325 PRO A N 1
ATOM 2468 C CA . PRO A 1 325 ? 8.422 11.305 2.77 1 97.88 325 PRO A CA 1
ATOM 2469 C C . PRO A 1 325 ? 7.012 11.688 3.199 1 97.88 325 PRO A C 1
ATOM 2471 O O . PRO A 1 325 ? 6.695 12.875 3.312 1 97.88 325 PRO A O 1
ATOM 2474 N N . THR A 1 326 ? 6.113 10.734 3.408 1 97.31 326 THR A N 1
ATOM 2475 C CA . THR A 1 326 ? 4.703 11.062 3.607 1 97.31 326 THR A CA 1
ATOM 2476 C C . THR A 1 326 ? 4.465 11.57 5.023 1 97.31 326 THR A C 1
ATOM 2478 O O . THR A 1 326 ? 5.344 11.477 5.883 1 97.31 326 THR A O 1
ATOM 2481 N N . CYS A 1 327 ? 3.266 12.109 5.297 1 95.44 327 CYS A N 1
ATOM 2482 C CA . CYS A 1 327 ? 2.898 12.641 6.602 1 95.44 327 CYS A CA 1
ATOM 2483 C C . CYS A 1 327 ? 2.375 11.531 7.512 1 95.44 327 CYS A C 1
ATOM 2485 O O . CYS A 1 327 ? 1.938 11.805 8.633 1 95.44 327 CYS A O 1
ATOM 2487 N N . ASP A 1 328 ? 2.449 10.328 7.008 1 93.88 328 ASP A N 1
ATOM 2488 C CA . ASP A 1 328 ? 1.978 9.211 7.824 1 93.88 328 ASP A CA 1
ATOM 2489 C C . ASP A 1 328 ? 3.094 8.672 8.711 1 93.88 328 ASP A C 1
ATOM 2491 O O . ASP A 1 328 ? 4.195 8.383 8.234 1 93.88 328 ASP A O 1
ATOM 2495 N N . SER A 1 329 ? 2.748 8.438 9.938 1 91.06 329 SER A N 1
ATOM 2496 C CA . SER A 1 329 ? 3.738 8.016 10.922 1 91.06 329 SER A CA 1
ATOM 2497 C C . SER A 1 329 ? 4.242 6.609 10.625 1 91.06 329 SER A C 1
ATOM 2499 O O . SER A 1 329 ? 5.344 6.238 11.039 1 91.06 329 SER A O 1
ATOM 2501 N N . VAL A 1 330 ? 3.527 5.828 9.867 1 90.69 330 VAL A N 1
ATOM 2502 C CA . VAL A 1 330 ? 3.916 4.445 9.617 1 90.69 330 VAL A CA 1
ATOM 2503 C C . VAL A 1 330 ? 4.938 4.395 8.477 1 90.69 330 VAL A C 1
ATOM 2505 O O . VAL A 1 330 ? 5.547 3.354 8.234 1 90.69 330 VAL A O 1
ATOM 2508 N N . ASP A 1 331 ? 5.113 5.496 7.82 1 95.75 331 ASP A N 1
ATOM 2509 C CA . ASP A 1 331 ? 6.09 5.562 6.738 1 95.75 331 ASP A CA 1
ATOM 2510 C C . ASP A 1 331 ? 7.516 5.602 7.285 1 95.75 331 ASP A C 1
ATOM 2512 O O . ASP A 1 331 ? 8.203 6.617 7.164 1 95.75 331 ASP A O 1
ATOM 2516 N N . ARG A 1 332 ? 7.93 4.516 7.789 1 96.38 332 ARG A N 1
ATOM 2517 C CA . ARG A 1 332 ? 9.211 4.293 8.461 1 96.38 332 ARG A CA 1
ATOM 2518 C C . ARG A 1 332 ? 9.789 2.932 8.094 1 96.38 332 ARG A C 1
ATOM 2520 O O . ARG A 1 332 ? 9.055 1.939 8.016 1 96.38 332 ARG A O 1
ATOM 2527 N N . LEU A 1 333 ? 11.094 2.924 7.766 1 96.62 333 LEU A N 1
ATOM 2528 C CA . LEU A 1 333 ? 11.742 1.628 7.59 1 96.62 333 LEU A CA 1
ATOM 2529 C C . LEU A 1 333 ? 11.898 0.912 8.93 1 96.62 333 LEU A C 1
ATOM 2531 O O . LEU A 1 333 ? 12.031 1.557 9.969 1 96.62 333 LEU A O 1
ATOM 2535 N N . PRO A 1 334 ? 11.883 -0.416 8.875 1 94.31 334 PRO A N 1
ATOM 2536 C CA . PRO A 1 334 ? 11.977 -1.16 10.133 1 94.31 334 PRO A CA 1
ATOM 2537 C C . PRO A 1 334 ? 13.312 -0.965 10.844 1 94.31 334 PRO A C 1
ATOM 2539 O O . PRO A 1 334 ? 14.359 -0.945 10.195 1 94.31 334 PRO A O 1
ATOM 2542 N N . GLY A 1 335 ? 13.234 -0.799 12.164 1 92.69 335 GLY A N 1
ATOM 2543 C CA . GLY A 1 335 ? 14.445 -0.686 12.953 1 92.69 335 GLY A CA 1
ATOM 2544 C C . GLY A 1 335 ? 15.336 0.471 12.523 1 92.69 335 GLY A C 1
ATOM 2545 O O . GLY A 1 335 ? 14.852 1.59 12.336 1 92.69 335 GLY A O 1
ATOM 2546 N N . GLU A 1 336 ? 16.609 0.173 12.609 1 94.25 336 GLU A N 1
ATOM 2547 C CA . GLU A 1 336 ? 17.625 1.145 12.188 1 94.25 336 GLU A CA 1
ATOM 2548 C C . GLU A 1 336 ? 18.469 0.6 11.047 1 94.25 336 GLU A C 1
ATOM 2550 O O . GLU A 1 336 ? 18.531 -0.612 10.828 1 94.25 336 GLU A O 1
ATOM 2555 N N . LEU A 1 337 ? 19.031 1.464 10.352 1 94.75 337 LEU A N 1
ATOM 2556 C CA . LEU A 1 337 ? 19.953 1.113 9.273 1 94.75 337 LEU A CA 1
ATOM 2557 C C . LEU A 1 337 ? 21.344 1.647 9.562 1 94.75 337 LEU A C 1
ATOM 2559 O O . LEU A 1 337 ? 21.5 2.793 9.992 1 94.75 337 LEU A O 1
ATOM 2563 N N . ALA A 1 338 ? 22.328 0.808 9.359 1 95.56 338 ALA A N 1
ATOM 2564 C CA . ALA A 1 338 ? 23.719 1.262 9.453 1 95.56 338 ALA A CA 1
ATOM 2565 C C . ALA A 1 338 ? 24.094 2.1 8.242 1 95.56 338 ALA A C 1
ATOM 2567 O O . ALA A 1 338 ? 24.172 1.583 7.121 1 95.56 338 ALA A O 1
ATOM 2568 N N . LEU A 1 339 ? 24.344 3.361 8.484 1 97.12 339 LEU A N 1
ATOM 2569 C CA . LEU A 1 339 ? 24.672 4.285 7.406 1 97.12 339 LEU A CA 1
ATOM 2570 C C . LEU A 1 339 ? 25.938 5.074 7.746 1 97.12 339 LEU A C 1
ATOM 2572 O O . LEU A 1 339 ? 26.25 5.281 8.922 1 97.12 339 LEU A O 1
ATOM 2576 N N . PRO A 1 340 ? 26.625 5.527 6.691 1 97.12 340 PRO A N 1
ATOM 2577 C CA . PRO A 1 340 ? 27.828 6.316 6.965 1 97.12 340 PRO A CA 1
ATOM 2578 C C . PRO A 1 340 ? 27.547 7.539 7.836 1 97.12 340 PRO A C 1
ATOM 2580 O O . PRO A 1 340 ? 26.594 8.273 7.578 1 97.12 340 PRO A O 1
ATOM 2583 N N . GLY A 1 341 ? 28.375 7.766 8.789 1 96.38 341 GLY A N 1
ATOM 2584 C CA . GLY A 1 341 ? 28.203 8.883 9.703 1 96.38 341 GLY A CA 1
ATOM 2585 C C . GLY A 1 341 ? 28.359 10.234 9.031 1 96.38 341 GLY A C 1
ATOM 2586 O O . GLY A 1 341 ? 27.875 11.25 9.539 1 96.38 341 GLY A O 1
ATOM 2587 N N . ASP A 1 342 ? 28.984 10.242 7.891 1 96.12 342 ASP A N 1
ATOM 2588 C CA . ASP A 1 342 ? 29.25 11.508 7.203 1 96.12 342 ASP A CA 1
ATOM 2589 C C . ASP A 1 342 ? 28.188 11.797 6.148 1 96.12 342 ASP A C 1
ATOM 2591 O O . ASP A 1 342 ? 28.375 12.68 5.309 1 96.12 342 ASP A O 1
ATOM 2595 N N . LEU A 1 343 ? 27.125 11.008 6.172 1 96.38 343 LEU A N 1
ATOM 2596 C CA . LEU A 1 343 ? 26.078 11.312 5.211 1 96.38 343 LEU A CA 1
ATOM 2597 C C . LEU A 1 343 ? 25.5 12.703 5.449 1 96.38 343 LEU A C 1
ATOM 2599 O O . LEU A 1 343 ? 25.562 13.219 6.57 1 96.38 343 LEU A O 1
ATOM 2603 N N . ALA A 1 344 ? 24.984 13.273 4.371 1 96.5 344 ALA A N 1
ATOM 2604 C CA . ALA A 1 344 ? 24.469 14.641 4.426 1 96.5 344 ALA A CA 1
ATOM 2605 C C . ALA A 1 344 ? 23.141 14.766 3.695 1 96.5 344 ALA A C 1
ATOM 2607 O O . ALA A 1 344 ? 22.797 13.914 2.873 1 96.5 344 ALA A O 1
ATOM 2608 N N . GLU A 1 345 ? 22.391 15.797 4.074 1 96.69 345 GLU A N 1
ATOM 2609 C CA . GLU A 1 345 ? 21.203 16.172 3.293 1 96.69 345 GLU A CA 1
ATOM 2610 C C . GLU A 1 345 ? 21.562 16.359 1.818 1 96.69 345 GLU A C 1
ATOM 2612 O O . GLU A 1 345 ? 22.578 16.969 1.486 1 96.69 345 GLU A O 1
ATOM 2617 N N . GLY A 1 346 ? 20.766 15.75 0.948 1 97.38 346 GLY A N 1
ATOM 2618 C CA . GLY A 1 346 ? 21.016 15.852 -0.48 1 97.38 346 GLY A CA 1
ATOM 2619 C C . GLY A 1 346 ? 21.734 14.633 -1.042 1 97.38 346 GLY A C 1
ATOM 2620 O O . GLY A 1 346 ? 21.75 14.422 -2.256 1 97.38 346 GLY A O 1
ATOM 2621 N N . ASP A 1 347 ? 22.344 13.828 -0.145 1 98.56 347 ASP A N 1
ATOM 2622 C CA . ASP A 1 347 ? 22.953 12.586 -0.589 1 98.56 347 ASP A CA 1
ATOM 2623 C C . ASP A 1 347 ? 21.906 11.609 -1.131 1 98.56 347 ASP A C 1
ATOM 2625 O O . ASP A 1 347 ? 20.703 11.867 -1.025 1 98.56 347 ASP A O 1
ATOM 2629 N N . PHE A 1 348 ? 22.453 10.594 -1.728 1 98.81 348 PHE A N 1
ATOM 2630 C CA . PHE A 1 348 ? 21.609 9.531 -2.273 1 98.81 348 PHE A CA 1
ATOM 2631 C C . PHE A 1 348 ? 21.844 8.219 -1.536 1 98.81 348 PHE A C 1
ATOM 2633 O O . PHE A 1 348 ? 22.984 7.84 -1.283 1 98.81 348 PHE A O 1
ATOM 2640 N N . LEU A 1 349 ? 20.781 7.656 -1.105 1 98.56 349 LEU A N 1
ATOM 2641 C CA . LEU A 1 349 ? 20.812 6.309 -0.554 1 98.56 349 LEU A CA 1
ATOM 2642 C C . LEU A 1 349 ? 20.328 5.289 -1.588 1 98.56 349 LEU A C 1
ATOM 2644 O O . LEU A 1 349 ? 19.188 5.344 -2.043 1 98.56 349 LEU A O 1
ATOM 2648 N N . VAL A 1 350 ? 21.188 4.359 -1.919 1 98.5 350 VAL A N 1
ATOM 2649 C CA . VAL A 1 350 ? 20.953 3.385 -2.979 1 98.5 350 VAL A CA 1
ATOM 2650 C C . VAL A 1 350 ? 20.719 2.004 -2.367 1 98.5 350 VAL A C 1
ATOM 2652 O O . VAL A 1 350 ? 21.531 1.521 -1.576 1 98.5 350 VAL A O 1
ATOM 2655 N N . PHE A 1 351 ? 19.594 1.393 -2.695 1 98.12 351 PHE A N 1
ATOM 2656 C CA . PHE A 1 351 ? 19.25 0.047 -2.256 1 98.12 351 PHE A CA 1
ATOM 2657 C C . PHE A 1 351 ? 19.453 -0.961 -3.379 1 98.12 351 PHE A C 1
ATOM 2659 O O . PHE A 1 351 ? 18.859 -0.838 -4.449 1 98.12 351 PHE A O 1
ATOM 2666 N N . GLN A 1 352 ? 20.25 -1.978 -3.158 1 97.5 352 GLN A N 1
ATOM 2667 C CA . GLN A 1 352 ? 20.453 -3.037 -4.141 1 97.5 352 GLN A CA 1
ATOM 2668 C C . GLN A 1 352 ? 19.438 -4.16 -3.957 1 97.5 352 GLN A C 1
ATOM 2670 O O . GLN A 1 352 ? 18.922 -4.363 -2.854 1 97.5 352 GLN A O 1
ATOM 2675 N N . GLY A 1 353 ? 19.109 -4.859 -5.07 1 97.06 353 GLY A N 1
ATOM 2676 C CA . GLY A 1 353 ? 18.234 -6.02 -4.984 1 97.06 353 GLY A CA 1
ATOM 2677 C C . GLY A 1 353 ? 16.766 -5.652 -4.867 1 97.06 353 GLY A C 1
ATOM 2678 O O . GLY A 1 353 ? 16.016 -6.301 -4.133 1 97.06 353 GLY A O 1
ATOM 2679 N N . MET A 1 354 ? 16.328 -4.625 -5.57 1 97.56 354 MET A N 1
ATOM 2680 C CA . MET A 1 354 ? 15 -4.055 -5.359 1 97.56 354 MET A CA 1
ATOM 2681 C C . MET A 1 354 ? 14.078 -4.383 -6.527 1 97.56 354 MET A C 1
ATOM 2683 O O . MET A 1 354 ? 13.117 -3.65 -6.789 1 97.56 354 MET A O 1
ATOM 2687 N N . GLY A 1 355 ? 14.297 -5.465 -7.176 1 98.19 355 GLY A N 1
ATOM 2688 C CA . GLY A 1 355 ? 13.531 -5.758 -8.375 1 98.19 355 GLY A CA 1
ATOM 2689 C C . GLY A 1 355 ? 12.172 -6.371 -8.078 1 98.19 355 GLY A C 1
ATOM 2690 O O . GLY A 1 355 ? 11.297 -6.402 -8.953 1 98.19 355 GLY A O 1
ATOM 2691 N N . ALA A 1 356 ? 12.023 -6.895 -6.926 1 97.5 356 ALA A N 1
ATOM 2692 C CA . ALA A 1 356 ? 10.789 -7.582 -6.578 1 97.5 356 ALA A CA 1
ATOM 2693 C C . ALA A 1 356 ? 9.953 -6.754 -5.605 1 97.5 356 ALA A C 1
ATOM 2695 O O . ALA A 1 356 ? 10.453 -6.293 -4.582 1 97.5 356 ALA A O 1
ATOM 2696 N N . TYR A 1 357 ? 8.617 -6.539 -5.977 1 96.44 357 TYR A N 1
ATOM 2697 C CA . TYR A 1 357 ? 7.594 -5.977 -5.105 1 96.44 357 TYR A CA 1
ATOM 2698 C C . TYR A 1 357 ? 7.934 -4.539 -4.727 1 96.44 357 TYR A C 1
ATOM 2700 O O . TYR A 1 357 ? 7.641 -4.102 -3.611 1 96.44 357 TYR A O 1
ATOM 2708 N N . SER A 1 358 ? 8.672 -3.85 -5.539 1 96.06 358 SER A N 1
ATOM 2709 C CA . SER A 1 358 ? 8.914 -2.418 -5.391 1 96.06 358 SER A CA 1
ATOM 2710 C C . SER A 1 358 ? 7.918 -1.604 -6.211 1 96.06 358 SER A C 1
ATOM 2712 O O . SER A 1 358 ? 6.883 -1.172 -5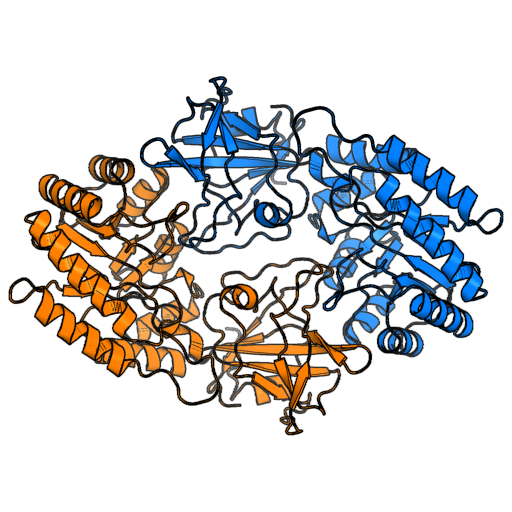.695 1 96.06 358 SER A O 1
ATOM 2714 N N . SER A 1 359 ? 8.094 -1.68 -7.523 1 95.25 359 SER A N 1
ATOM 2715 C CA . SER A 1 359 ? 7.176 -0.958 -8.406 1 95.25 359 SER A CA 1
ATOM 2716 C C . SER A 1 359 ? 5.793 -1.601 -8.414 1 95.25 359 SER A C 1
ATOM 2718 O O . SER A 1 359 ? 4.793 -0.929 -8.664 1 95.25 359 SER A O 1
ATOM 2720 N N . ALA A 1 360 ? 5.707 -2.854 -8.062 1 95.31 360 ALA A N 1
ATOM 2721 C CA . ALA A 1 360 ? 4.477 -3.637 -8.141 1 95.31 360 ALA A CA 1
ATOM 2722 C C . ALA A 1 360 ? 3.443 -3.146 -7.133 1 95.31 360 ALA A C 1
ATOM 2724 O O . ALA A 1 360 ? 2.242 -3.35 -7.316 1 95.31 360 ALA A O 1
ATOM 2725 N N . THR A 1 361 ? 3.867 -2.443 -6.055 1 95.62 361 THR A N 1
ATOM 2726 C CA . THR A 1 361 ? 2.947 -2.045 -4.996 1 95.62 361 THR A CA 1
ATOM 2727 C C . THR A 1 361 ? 3.053 -0.547 -4.723 1 95.62 361 THR A C 1
ATOM 2729 O O . THR A 1 361 ? 2.594 -0.066 -3.686 1 95.62 361 THR A O 1
ATOM 2732 N N . ASN A 1 362 ? 3.654 0.156 -5.574 1 96.38 362 ASN A N 1
ATOM 2733 C CA . ASN A 1 362 ? 3.861 1.594 -5.438 1 96.38 362 ASN A CA 1
ATOM 2734 C C . ASN A 1 362 ? 2.539 2.355 -5.457 1 96.38 362 ASN A C 1
ATOM 2736 O O . ASN A 1 362 ? 1.655 2.051 -6.258 1 96.38 362 ASN A O 1
ATOM 2740 N N . THR A 1 363 ? 2.348 3.32 -4.523 1 96.75 363 THR A N 1
ATOM 2741 C CA . THR A 1 363 ? 1.205 4.227 -4.52 1 96.75 363 THR A CA 1
ATOM 2742 C C . THR A 1 363 ? 1.648 5.656 -4.82 1 96.75 363 THR A C 1
ATOM 2744 O O . THR A 1 363 ? 2.836 5.914 -5.031 1 96.75 363 THR A O 1
ATOM 2747 N N . ARG A 1 364 ? 0.664 6.566 -4.859 1 95.62 364 ARG A N 1
ATOM 2748 C CA . ARG A 1 364 ? 0.913 8 -4.988 1 95.62 364 ARG A CA 1
ATOM 2749 C C . ARG A 1 364 ? 0.446 8.75 -3.746 1 95.62 364 ARG A C 1
ATOM 2751 O O . ARG A 1 364 ? 0.069 9.922 -3.828 1 95.62 364 ARG A O 1
ATOM 2758 N N . PHE A 1 365 ? 0.524 8.086 -2.68 1 97.06 365 PHE A N 1
ATOM 2759 C CA . PHE A 1 365 ? -0.005 8.633 -1.434 1 97.06 365 PHE A CA 1
ATOM 2760 C C . PHE A 1 365 ? 0.685 9.938 -1.079 1 97.06 365 PHE A C 1
ATOM 2762 O O . PHE A 1 365 ? 1.905 10.062 -1.211 1 97.06 365 PHE A O 1
ATOM 2769 N N . ASN A 1 366 ? -0.036 10.969 -0.664 1 97.5 366 ASN A N 1
ATOM 2770 C CA . ASN A 1 366 ? 0.428 12.266 -0.187 1 97.5 366 ASN A CA 1
ATOM 2771 C C . ASN A 1 366 ? 1.132 13.055 -1.291 1 97.5 366 ASN A C 1
ATOM 2773 O O . ASN A 1 366 ? 1.813 14.039 -1.019 1 97.5 366 ASN A O 1
ATOM 2777 N N . GLY A 1 367 ? 0.961 12.555 -2.529 1 96.75 367 GLY A N 1
ATOM 2778 C CA . GLY A 1 367 ? 1.569 13.227 -3.664 1 96.75 367 GLY A CA 1
ATOM 2779 C C . GLY A 1 367 ? 2.996 12.781 -3.928 1 96.75 367 GLY A C 1
ATOM 2780 O O . GLY A 1 367 ? 3.723 13.422 -4.688 1 96.75 367 GLY A O 1
ATOM 2781 N N . PHE A 1 368 ? 3.314 11.734 -3.266 1 96.88 368 PHE A N 1
ATOM 2782 C CA . PHE A 1 368 ? 4.625 11.133 -3.479 1 96.88 368 PHE A CA 1
ATOM 2783 C C . PHE A 1 368 ? 4.5 9.844 -4.289 1 96.88 368 PHE A C 1
ATOM 2785 O O . PHE A 1 368 ? 3.406 9.492 -4.734 1 96.88 368 PHE A O 1
ATOM 2792 N N . GLY A 1 369 ? 5.598 9.227 -4.66 1 92.19 369 GLY A N 1
ATOM 2793 C CA . GLY A 1 369 ? 5.562 7.918 -5.293 1 92.19 369 GLY A CA 1
ATOM 2794 C C . GLY A 1 369 ? 5.844 7.965 -6.781 1 92.19 369 GLY A C 1
ATOM 2795 O O . GLY A 1 369 ? 5.883 6.926 -7.445 1 92.19 369 GLY A O 1
ATOM 2796 N N . GLN A 1 370 ? 5.969 9.195 -7.297 1 93.56 370 GLN A N 1
ATOM 2797 C CA . GLN A 1 370 ? 6.465 9.234 -8.672 1 93.56 370 GLN A CA 1
ATOM 2798 C C . GLN A 1 370 ? 7.773 8.469 -8.805 1 93.56 370 GLN A C 1
ATOM 2800 O O . GLN A 1 370 ? 8.711 8.688 -8.039 1 93.56 370 GLN A O 1
ATOM 2805 N N . MET A 1 371 ? 7.789 7.504 -9.664 1 93.19 371 MET A N 1
ATOM 2806 C CA . MET A 1 371 ? 8.961 6.652 -9.82 1 93.19 371 MET A CA 1
ATOM 2807 C C . MET A 1 371 ? 9.312 6.461 -11.289 1 93.19 371 MET A C 1
ATOM 2809 O O . MET A 1 371 ? 8.43 6.184 -12.109 1 93.19 371 MET A O 1
ATOM 2813 N N . GLU A 1 372 ? 10.508 6.691 -11.633 1 95.06 372 GLU A N 1
ATOM 2814 C CA . GLU A 1 372 ? 11.023 6.453 -12.977 1 95.06 372 GLU A CA 1
ATOM 2815 C C . GLU A 1 372 ? 11.844 5.172 -13.039 1 95.06 372 GLU A C 1
ATOM 2817 O O . GLU A 1 372 ? 12.578 4.855 -12.094 1 95.06 372 GLU A O 1
ATOM 2822 N N . ILE A 1 373 ? 11.703 4.426 -14.078 1 96.94 373 ILE A N 1
ATOM 2823 C CA . ILE A 1 373 ? 12.547 3.264 -14.336 1 96.94 373 ILE A CA 1
ATOM 2824 C C . ILE A 1 373 ? 13.508 3.566 -15.477 1 96.94 373 ILE A C 1
ATOM 2826 O O . ILE A 1 373 ? 13.078 3.982 -16.562 1 96.94 373 ILE A O 1
ATOM 2830 N N . VAL A 1 374 ? 14.773 3.449 -15.258 1 97.75 374 VAL A N 1
ATOM 2831 C CA . VAL A 1 374 ? 15.789 3.678 -16.281 1 97.75 374 VAL A CA 1
ATOM 2832 C C . VAL A 1 374 ? 16.656 2.434 -16.438 1 97.75 374 VAL A C 1
ATOM 2834 O O . VAL A 1 374 ? 16.688 1.577 -15.555 1 97.75 374 VAL A O 1
ATOM 2837 N N . THR A 1 375 ? 17.328 2.336 -17.547 1 98.06 375 THR A N 1
ATOM 2838 C CA . THR A 1 375 ? 18.172 1.173 -17.844 1 98.06 375 THR A CA 1
ATOM 2839 C C . THR A 1 375 ? 19.641 1.511 -17.688 1 98.06 375 THR A C 1
ATOM 2841 O O . THR A 1 375 ? 20.078 2.596 -18.078 1 98.06 375 THR A O 1
ATOM 2844 N N . ALA A 1 376 ? 20.359 0.6 -17.141 1 98.12 376 ALA A N 1
ATOM 2845 C CA . ALA A 1 376 ? 21.812 0.736 -17.016 1 98.12 376 ALA A CA 1
ATOM 2846 C C . ALA A 1 376 ? 22.516 -0.546 -17.438 1 98.12 376 ALA A C 1
ATOM 2848 O O . ALA A 1 376 ? 21.938 -1.631 -17.391 1 98.12 376 ALA A O 1
ATOM 2849 N N . LEU A 1 377 ? 23.781 -0.451 -17.812 1 97.44 377 LEU A N 1
ATOM 2850 C CA . LEU A 1 377 ? 24.594 -1.592 -18.219 1 97.44 377 LEU A CA 1
ATOM 2851 C C . LEU A 1 377 ? 24.984 -2.445 -17.016 1 97.44 377 LEU A C 1
ATOM 2853 O O . LEU A 1 377 ? 25.125 -3.664 -17.141 1 97.44 377 LEU A O 1
ATOM 2857 N N . SER A 1 378 ? 25.188 -1.739 -15.961 1 96.88 378 SER A N 1
ATOM 2858 C CA . SER A 1 378 ? 25.625 -2.396 -14.734 1 96.88 378 SER A CA 1
ATOM 2859 C C . SER A 1 378 ? 24.969 -1.762 -13.508 1 96.88 378 SER A C 1
ATOM 2861 O O . SER A 1 378 ? 24.578 -0.594 -13.539 1 96.88 378 SER A O 1
ATOM 2863 N N . LEU A 1 379 ? 24.875 -2.609 -12.461 1 96.62 379 LEU A N 1
ATOM 2864 C CA . LEU A 1 379 ? 24.328 -2.1 -11.203 1 96.62 379 LEU A CA 1
ATOM 2865 C C . LEU A 1 379 ? 25.422 -1.981 -10.148 1 96.62 379 LEU A C 1
ATOM 2867 O O . LEU A 1 379 ? 25.141 -1.772 -8.969 1 96.62 379 LEU A O 1
ATOM 2871 N N . LYS A 1 380 ? 26.641 -2.131 -10.594 1 91.44 380 LYS A N 1
ATOM 2872 C CA . LYS A 1 380 ? 27.781 -2.039 -9.672 1 91.44 380 LYS A CA 1
ATOM 2873 C C . LYS A 1 380 ? 27.891 -0.641 -9.078 1 91.44 380 LYS A C 1
ATOM 2875 O O . LYS A 1 380 ? 27.734 0.357 -9.781 1 91.44 380 LYS A O 1
ATOM 2880 N N . ILE A 1 381 ? 28 -0.574 -7.73 1 86.62 381 ILE A N 1
ATOM 2881 C CA . ILE A 1 381 ? 28.094 0.711 -7.047 1 86.62 381 ILE A CA 1
ATOM 2882 C C . ILE A 1 381 ? 29.484 0.871 -6.434 1 86.62 381 ILE A C 1
ATOM 2884 O O . ILE A 1 381 ? 30.109 -0.112 -6.02 1 86.62 381 ILE A O 1
ATOM 2888 N N . MET B 1 1 ? -18.562 15.75 -28.219 1 23.83 1 MET B N 1
ATOM 2889 C CA . MET B 1 1 ? -19.656 15.125 -27.5 1 23.83 1 MET B CA 1
ATOM 2890 C C . MET B 1 1 ? -19.281 14.898 -26.031 1 23.83 1 MET B C 1
ATOM 2892 O O . MET B 1 1 ? -18.328 14.18 -25.75 1 23.83 1 MET B O 1
ATOM 2896 N N . GLY B 1 2 ? -19.328 15.789 -25.109 1 34.69 2 GLY B N 1
ATOM 2897 C CA . GLY B 1 2 ? -18.891 15.875 -23.719 1 34.69 2 GLY B CA 1
ATOM 2898 C C . GLY B 1 2 ? -19.344 14.688 -22.891 1 34.69 2 GLY B C 1
ATOM 2899 O O . GLY B 1 2 ? -20.516 14.336 -22.875 1 34.69 2 GLY B O 1
ATOM 2900 N N . LEU B 1 3 ? -18.75 13.523 -22.812 1 39.53 3 LEU B N 1
ATOM 2901 C CA . LEU B 1 3 ? -19.172 12.25 -22.234 1 39.53 3 LEU B CA 1
ATOM 2902 C C . LEU B 1 3 ? -19.953 12.477 -20.938 1 39.53 3 LEU B C 1
ATOM 2904 O O . LEU B 1 3 ? -19.453 13.078 -19.984 1 39.53 3 LEU B O 1
ATOM 2908 N N . SER B 1 4 ? -21.203 12.805 -20.922 1 43.22 4 SER B N 1
ATOM 2909 C CA . SER B 1 4 ? -22.234 12.875 -19.891 1 43.22 4 SER B CA 1
ATOM 2910 C C . SER B 1 4 ? -22 11.836 -18.797 1 43.22 4 SER B C 1
ATOM 2912 O O . SER B 1 4 ? -22 10.633 -19.062 1 43.22 4 SER B O 1
ATOM 2914 N N . LYS B 1 5 ? -21.25 12.18 -17.875 1 67.69 5 LYS B N 1
ATOM 2915 C CA . LYS B 1 5 ? -21 11.266 -16.766 1 67.69 5 LYS B CA 1
ATOM 2916 C C . LYS B 1 5 ? -22.297 10.844 -16.094 1 67.69 5 LYS B C 1
ATOM 2918 O O . LYS B 1 5 ? -23.125 11.688 -15.727 1 67.69 5 LYS B O 1
ATOM 2923 N N . THR B 1 6 ? -22.922 9.664 -16.25 1 85.69 6 THR B N 1
ATOM 2924 C CA . THR B 1 6 ? -24.078 9.016 -15.625 1 85.69 6 THR B CA 1
ATOM 2925 C C . THR B 1 6 ? -24.078 9.242 -14.117 1 85.69 6 THR B C 1
ATOM 2927 O O . THR B 1 6 ? -23.047 9.07 -13.461 1 85.69 6 THR B O 1
ATOM 2930 N N . ILE B 1 7 ? -25.25 9.961 -13.695 1 93.5 7 ILE B N 1
ATOM 2931 C CA . ILE B 1 7 ? -25.484 10.086 -12.258 1 93.5 7 ILE B CA 1
ATOM 2932 C C . ILE B 1 7 ? -26.484 9.031 -11.797 1 93.5 7 ILE B C 1
ATOM 2934 O O . ILE B 1 7 ? -27.625 9.008 -12.258 1 93.5 7 ILE B O 1
ATOM 2938 N N . TRP B 1 8 ? -26.078 8.25 -10.898 1 97.06 8 TRP B N 1
ATOM 2939 C CA . TRP B 1 8 ? -26.891 7.148 -10.406 1 97.06 8 TRP B CA 1
ATOM 2940 C C . TRP B 1 8 ? -27.75 7.598 -9.219 1 97.06 8 TRP B C 1
ATOM 2942 O O . TRP B 1 8 ? -27.469 8.625 -8.602 1 97.06 8 TRP B O 1
ATOM 2952 N N . ALA B 1 9 ? -28.812 6.836 -8.93 1 96.81 9 ALA B N 1
ATOM 2953 C CA . ALA B 1 9 ? -29.656 7.168 -7.781 1 96.81 9 ALA B CA 1
ATOM 2954 C C . ALA B 1 9 ? -28.969 6.773 -6.473 1 96.81 9 ALA B C 1
ATOM 2956 O O . ALA B 1 9 ? -28.969 7.543 -5.512 1 96.81 9 ALA B O 1
ATOM 2957 N N . ASN B 1 10 ? -28.484 5.574 -6.453 1 96.88 10 ASN B N 1
ATOM 2958 C CA . ASN B 1 10 ? -27.875 4.992 -5.262 1 96.88 10 ASN B CA 1
ATOM 2959 C C . ASN B 1 10 ? -27.062 3.748 -5.598 1 96.88 10 ASN B C 1
ATOM 2961 O O . ASN B 1 10 ? -27.062 3.297 -6.746 1 96.88 10 ASN B O 1
ATOM 2965 N N . PRO B 1 11 ? -26.312 3.182 -4.625 1 96.88 11 PRO B N 1
ATOM 2966 C CA . PRO B 1 11 ? -25.469 2.016 -4.879 1 96.88 11 PRO B CA 1
ATOM 2967 C C . PRO B 1 11 ? -26.266 0.806 -5.367 1 96.88 11 PRO B C 1
ATOM 2969 O O . PRO B 1 11 ? -25.781 0.062 -6.234 1 96.88 11 PRO B O 1
ATOM 2972 N N . SER B 1 12 ? -27.438 0.57 -4.855 1 96.88 12 SER B N 1
ATOM 2973 C CA . SER B 1 12 ? -28.25 -0.575 -5.266 1 96.88 12 SER B CA 1
ATOM 2974 C C . SER B 1 12 ? -28.578 -0.515 -6.75 1 96.88 12 SER B C 1
ATOM 2976 O O . SER B 1 12 ? -28.625 -1.547 -7.426 1 96.88 12 SER B O 1
ATOM 2978 N N . GLU B 1 13 ? -28.844 0.647 -7.242 1 97.12 13 GLU B N 1
ATOM 2979 C CA . GLU B 1 13 ? -29.094 0.813 -8.672 1 97.12 13 GLU B CA 1
ATOM 2980 C C . GLU B 1 13 ? -27.859 0.445 -9.5 1 97.12 13 GLU B C 1
ATOM 2982 O O . GLU B 1 13 ? -27.984 -0.215 -10.531 1 97.12 13 GLU B O 1
ATOM 2987 N N . ILE B 1 14 ? -26.734 0.91 -9.031 1 97.75 14 ILE B N 1
ATOM 2988 C CA . ILE B 1 14 ? -25.484 0.611 -9.727 1 97.75 14 ILE B CA 1
ATOM 2989 C C . ILE B 1 14 ? -25.281 -0.901 -9.797 1 97.75 14 ILE B C 1
ATOM 2991 O O . ILE B 1 14 ? -24.953 -1.439 -10.859 1 97.75 14 ILE B O 1
ATOM 2995 N N . ILE B 1 15 ? -25.5 -1.556 -8.688 1 98.25 15 ILE B N 1
ATOM 2996 C CA . ILE B 1 15 ? -25.359 -3.006 -8.625 1 98.25 15 ILE B CA 1
ATOM 2997 C C . ILE B 1 15 ? -26.328 -3.662 -9.602 1 98.25 15 ILE B C 1
ATOM 2999 O O . ILE B 1 15 ? -25.938 -4.508 -10.414 1 98.25 15 ILE B O 1
ATOM 3003 N N . ARG B 1 16 ? -27.562 -3.279 -9.562 1 97.56 16 ARG B N 1
ATOM 3004 C CA . ARG B 1 16 ? -28.625 -3.887 -10.375 1 97.56 16 ARG B CA 1
ATOM 3005 C C . ARG B 1 16 ? -28.344 -3.695 -11.859 1 97.56 16 ARG B C 1
ATOM 3007 O O . ARG B 1 16 ? -28.547 -4.617 -12.656 1 97.56 16 ARG B O 1
ATOM 3014 N N . VAL B 1 17 ? -27.891 -2.553 -12.234 1 97.44 17 VAL B N 1
ATOM 3015 C CA . VAL B 1 17 ? -27.797 -2.193 -13.648 1 97.44 17 VAL B CA 1
ATOM 3016 C C . VAL B 1 17 ? -26.453 -2.633 -14.203 1 97.44 17 VAL B C 1
ATOM 3018 O O . VAL B 1 17 ? -26.375 -3.17 -15.312 1 97.44 17 VAL B O 1
ATOM 3021 N N . ARG B 1 18 ? -25.406 -2.475 -13.422 1 97.12 18 ARG B N 1
ATOM 3022 C CA . ARG B 1 18 ? -24.062 -2.654 -13.984 1 97.12 18 ARG B CA 1
ATOM 3023 C C . ARG B 1 18 ? -23.484 -4.004 -13.594 1 97.12 18 ARG B C 1
ATOM 3025 O O . ARG B 1 18 ? -22.656 -4.566 -14.32 1 97.12 18 ARG B O 1
ATOM 3032 N N . GLN B 1 19 ? -23.812 -4.508 -12.352 1 97.62 19 GLN B N 1
ATOM 3033 C CA . GLN B 1 19 ? -23.203 -5.711 -11.797 1 97.62 19 GLN B CA 1
ATOM 3034 C C . GLN B 1 19 ? -21.703 -5.742 -12.062 1 97.62 19 GLN B C 1
ATOM 3036 O O . GLN B 1 19 ? -21.188 -6.668 -12.703 1 97.62 19 GLN B O 1
ATOM 3041 N N . PRO B 1 20 ? -20.969 -4.734 -11.57 1 96.56 20 PRO B N 1
ATOM 3042 C CA . PRO B 1 20 ? -19.578 -4.547 -11.945 1 96.56 20 PRO B CA 1
ATOM 3043 C C . PRO B 1 20 ? -18.688 -5.699 -11.492 1 96.56 20 PRO B C 1
ATOM 3045 O O . PRO B 1 20 ? -18.859 -6.23 -10.398 1 96.56 20 PRO B O 1
ATOM 3048 N N . ASP B 1 21 ? -17.625 -6.062 -12.305 1 94.81 21 ASP B N 1
ATOM 3049 C CA . ASP B 1 21 ? -16.641 -7.094 -11.984 1 94.81 21 ASP B CA 1
ATOM 3050 C C . ASP B 1 21 ? -15.453 -6.508 -11.234 1 94.81 21 ASP B C 1
ATOM 3052 O O . ASP B 1 21 ? -14.656 -7.242 -10.648 1 94.81 21 ASP B O 1
ATOM 3056 N N . HIS B 1 22 ? -15.312 -5.227 -11.305 1 95.88 22 HIS B N 1
ATOM 3057 C CA . HIS B 1 22 ? -14.297 -4.508 -10.547 1 95.88 22 HIS B CA 1
ATOM 3058 C C . HIS B 1 22 ? -14.93 -3.621 -9.477 1 95.88 22 HIS B C 1
ATOM 3060 O O . HIS B 1 22 ? -16.094 -3.234 -9.594 1 95.88 22 HIS B O 1
ATOM 3066 N N . PRO B 1 23 ? -14.172 -3.328 -8.422 1 97.88 23 PRO B N 1
ATOM 3067 C CA . PRO B 1 23 ? -14.727 -2.469 -7.375 1 97.88 23 PRO B CA 1
ATOM 3068 C C . PRO B 1 23 ? -15.125 -1.089 -7.891 1 97.88 23 PRO B C 1
ATOM 3070 O O . PRO B 1 23 ? -14.5 -0.572 -8.82 1 97.88 23 PRO B O 1
ATOM 3073 N N . VAL B 1 24 ? -16.156 -0.536 -7.273 1 98.19 24 VAL B N 1
ATOM 3074 C CA . VAL B 1 24 ? -16.656 0.786 -7.637 1 98.19 24 VAL B CA 1
ATOM 3075 C C . VAL B 1 24 ? -16.766 1.657 -6.391 1 98.19 24 VAL B C 1
ATOM 3077 O O . VAL B 1 24 ? -17.422 1.277 -5.418 1 98.19 24 VAL B O 1
ATOM 3080 N N . LEU B 1 25 ? -16.094 2.729 -6.398 1 98.19 25 LEU B N 1
ATOM 3081 C CA . LEU B 1 25 ? -16.25 3.754 -5.375 1 98.19 25 LEU B CA 1
ATOM 3082 C C . LEU B 1 25 ? -17.344 4.758 -5.766 1 98.19 25 LEU B C 1
ATOM 3084 O O . LEU B 1 25 ? -17.234 5.414 -6.805 1 98.19 25 LEU B O 1
ATOM 3088 N N . VAL B 1 26 ? -18.344 4.871 -4.953 1 98.5 26 VAL B N 1
ATOM 3089 C CA . VAL B 1 26 ? -19.5 5.699 -5.277 1 98.5 26 VAL B CA 1
ATOM 3090 C C . VAL B 1 26 ? -19.438 7.012 -4.5 1 98.5 26 VAL B C 1
ATOM 3092 O O . VAL B 1 26 ? -19.375 7.008 -3.268 1 98.5 26 VAL B O 1
ATOM 3095 N N . PHE B 1 27 ? -19.5 8.062 -5.215 1 98.62 27 PHE B N 1
ATOM 3096 C CA . PHE B 1 27 ? -19.359 9.398 -4.66 1 98.62 27 PHE B CA 1
ATOM 3097 C C . PHE B 1 27 ? -20.703 10.125 -4.633 1 98.62 27 PHE B C 1
ATOM 3099 O O . PHE B 1 27 ? -21.406 10.172 -5.641 1 98.62 27 PHE B O 1
ATOM 3106 N N . ALA B 1 28 ? -21.047 10.664 -3.492 1 98.56 28 ALA B N 1
ATOM 3107 C CA . ALA B 1 28 ? -22.203 11.539 -3.363 1 98.56 28 ALA B CA 1
ATOM 3108 C C . ALA B 1 28 ? -21.797 12.961 -3.021 1 98.56 28 ALA B C 1
ATOM 3110 O O . ALA B 1 28 ? -21.594 13.297 -1.852 1 98.56 28 ALA B O 1
ATOM 3111 N N . PRO B 1 29 ? -21.781 13.836 -3.998 1 98.19 29 PRO B N 1
ATOM 3112 C CA . PRO B 1 29 ? -21.344 15.211 -3.766 1 98.19 29 PRO B CA 1
ATOM 3113 C C . PRO B 1 29 ? -22.172 15.93 -2.707 1 98.19 29 PRO B C 1
ATOM 3115 O O . PRO B 1 29 ? -21.625 16.719 -1.918 1 98.19 29 PRO B O 1
ATOM 3118 N N . ALA B 1 30 ? -23.469 15.672 -2.67 1 98.25 30 ALA B N 1
ATOM 3119 C CA . ALA B 1 30 ? -24.344 16.359 -1.724 1 98.25 30 ALA B CA 1
ATOM 3120 C C . ALA B 1 30 ? -23.953 16.047 -0.283 1 98.25 30 ALA B C 1
ATOM 3122 O O . ALA B 1 30 ? -24.016 16.922 0.584 1 98.25 30 ALA B O 1
ATOM 3123 N N . VAL B 1 31 ? -23.531 14.859 -0.076 1 98.44 31 VAL B N 1
ATOM 3124 C CA . VAL B 1 31 ? -23.125 14.453 1.264 1 98.44 31 VAL B CA 1
ATOM 3125 C C . VAL B 1 31 ? -21.844 15.18 1.653 1 98.44 31 VAL B C 1
ATOM 3127 O O . VAL B 1 31 ? -21.719 15.695 2.77 1 98.44 31 VAL B O 1
ATOM 3130 N N . LEU B 1 32 ? -20.906 15.266 0.785 1 98.75 32 LEU B N 1
ATOM 3131 C CA . LEU B 1 32 ? -19.656 15.961 1.037 1 98.75 32 LEU B CA 1
ATOM 3132 C C . LEU B 1 32 ? -19.891 17.438 1.337 1 98.75 32 LEU B C 1
ATOM 3134 O O . LEU B 1 32 ? -19.375 17.969 2.316 1 98.75 32 LEU B O 1
ATOM 3138 N N . GLN B 1 33 ? -20.688 18.047 0.505 1 98.81 33 GLN B N 1
ATOM 3139 C CA . GLN B 1 33 ? -20.953 19.469 0.663 1 98.81 33 GLN B CA 1
ATOM 3140 C C . GLN B 1 33 ? -21.688 19.75 1.977 1 98.81 33 GLN B C 1
ATOM 3142 O O . GLN B 1 33 ? -21.375 20.719 2.664 1 98.81 33 GLN B O 1
ATOM 3147 N N . ALA B 1 34 ? -22.609 18.906 2.285 1 98.5 34 ALA B N 1
ATOM 3148 C CA . ALA B 1 34 ? -23.328 19.062 3.547 1 98.5 34 ALA B CA 1
ATOM 3149 C C . ALA B 1 34 ? -22.391 18.953 4.738 1 98.5 34 ALA B C 1
ATOM 3151 O O . ALA B 1 34 ? -22.484 19.719 5.699 1 98.5 34 ALA B O 1
ATOM 3152 N N . THR B 1 35 ? -21.5 18 4.68 1 98.62 35 THR B N 1
ATOM 3153 C CA . THR B 1 35 ? -20.547 17.812 5.762 1 98.62 35 THR B CA 1
ATOM 3154 C C . THR B 1 35 ? -19.609 19.016 5.859 1 98.62 35 THR B C 1
ATOM 3156 O O . THR B 1 35 ? -19.312 19.484 6.961 1 98.62 35 THR B O 1
ATOM 3159 N N . ALA B 1 36 ? -19.172 19.531 4.734 1 98.88 36 ALA B N 1
ATOM 3160 C CA . ALA B 1 36 ? -18.312 20.719 4.719 1 98.88 36 ALA B CA 1
ATOM 3161 C C . ALA B 1 36 ? -19.031 21.906 5.367 1 98.88 36 ALA B C 1
ATOM 3163 O O . ALA B 1 36 ? -18.438 22.594 6.195 1 98.88 36 ALA B O 1
ATOM 3164 N N . ARG B 1 37 ? -20.25 22.094 5.043 1 98.75 37 ARG B N 1
ATOM 3165 C CA . ARG B 1 37 ? -21.016 23.203 5.602 1 98.75 37 ARG B CA 1
ATOM 3166 C C . ARG B 1 37 ? -21.219 23.031 7.102 1 98.75 37 ARG B C 1
ATOM 3168 O O . ARG B 1 37 ? -21.25 24 7.852 1 98.75 37 ARG B O 1
ATOM 3175 N N . ARG B 1 38 ? -21.391 21.797 7.473 1 98.56 38 ARG B N 1
ATOM 3176 C CA . ARG B 1 38 ? -21.5 21.5 8.891 1 98.56 38 ARG B CA 1
ATOM 3177 C C . ARG B 1 38 ? -20.234 21.906 9.641 1 98.56 38 ARG B C 1
ATOM 3179 O O . ARG B 1 38 ? -20.312 22.5 10.719 1 98.56 38 ARG B O 1
ATOM 3186 N N . PHE B 1 39 ? -19.094 21.625 9.109 1 98.88 39 PHE B N 1
ATOM 3187 C CA . PHE B 1 39 ? -17.828 22.031 9.711 1 98.88 39 PHE B CA 1
ATOM 3188 C C . PHE B 1 39 ? -17.703 23.547 9.734 1 98.88 39 PHE B C 1
ATOM 3190 O O . PHE B 1 39 ? -17.328 24.125 10.766 1 98.88 39 PHE B O 1
ATOM 3197 N N . ILE B 1 40 ? -18.016 24.172 8.625 1 98.81 40 ILE B N 1
ATOM 3198 C CA . ILE B 1 40 ? -17.859 25.625 8.5 1 98.81 40 ILE B CA 1
ATOM 3199 C C . ILE B 1 40 ? -18.781 26.328 9.5 1 98.81 40 ILE B C 1
ATOM 3201 O O . ILE B 1 40 ? -18.375 27.297 10.148 1 98.81 40 ILE B O 1
ATOM 3205 N N . ALA B 1 41 ? -19.938 25.797 9.656 1 98.5 41 ALA B N 1
ATOM 3206 C CA . ALA B 1 41 ? -20.922 26.406 10.555 1 98.5 41 ALA B CA 1
ATOM 3207 C C . ALA B 1 41 ? -20.578 26.109 12.016 1 98.5 41 ALA B C 1
ATOM 3209 O O . ALA B 1 41 ? -20.844 26.938 12.898 1 98.5 41 ALA B O 1
ATOM 3210 N N . GLY B 1 42 ? -20.016 25 12.227 1 98.69 42 GLY B N 1
ATOM 3211 C CA . GLY B 1 42 ? -19.875 24.516 13.602 1 98.69 42 GLY B CA 1
ATOM 3212 C C . GLY B 1 42 ? -18.516 24.812 14.195 1 98.69 42 GLY B C 1
ATOM 3213 O O . GLY B 1 42 ? -18.406 25.172 15.375 1 98.69 42 GLY B O 1
ATOM 3214 N N . PHE B 1 43 ? -17.453 24.641 13.516 1 98.75 43 PHE B N 1
ATOM 3215 C CA . PHE B 1 43 ? -16.109 24.812 14.047 1 98.75 43 PHE B CA 1
ATOM 3216 C C . PHE B 1 43 ? -15.797 26.281 14.289 1 98.75 43 PHE B C 1
ATOM 3218 O O . PHE B 1 43 ? -16.031 27.125 13.422 1 98.75 43 PHE B O 1
ATOM 3225 N N . PRO B 1 44 ? -15.25 26.609 15.43 1 98.56 44 PRO B N 1
ATOM 3226 C CA . PRO B 1 44 ? -14.992 28 15.781 1 98.56 44 PRO B CA 1
ATOM 3227 C C . PRO B 1 44 ? -13.68 28.516 15.195 1 98.56 44 PRO B C 1
ATOM 3229 O O . PRO B 1 44 ? -12.836 29.031 15.93 1 98.56 44 PRO B O 1
ATOM 3232 N N . GLY B 1 45 ? -13.516 28.422 13.914 1 98.75 45 GLY B N 1
ATOM 3233 C CA . GLY B 1 45 ? -12.297 28.844 13.234 1 98.75 45 GLY B CA 1
ATOM 3234 C C . GLY B 1 45 ? -12.273 28.484 11.766 1 98.75 45 GLY B C 1
ATOM 3235 O O . GLY B 1 45 ? -13.32 28.188 11.172 1 98.75 45 GLY B O 1
ATOM 3236 N N . LEU B 1 46 ? -11.141 28.516 11.195 1 98.56 46 LEU B N 1
ATOM 3237 C CA . LEU B 1 46 ? -10.961 28.188 9.781 1 98.56 46 LEU B CA 1
ATOM 3238 C C . LEU B 1 46 ? -10.969 26.672 9.57 1 98.56 46 LEU B C 1
ATOM 3240 O O . LEU B 1 46 ? -10.266 25.938 10.273 1 98.56 46 LEU B O 1
ATOM 3244 N N . VAL B 1 47 ? -11.773 26.25 8.664 1 98.81 47 VAL B N 1
ATOM 3245 C CA . VAL B 1 47 ? -11.812 24.844 8.273 1 98.81 47 VAL B CA 1
ATOM 3246 C C . VAL B 1 47 ? -10.977 24.625 7.016 1 98.81 47 VAL B C 1
ATOM 3248 O O . VAL B 1 47 ? -11.188 25.297 6.004 1 98.81 47 VAL B O 1
ATOM 3251 N N . THR B 1 48 ? -10 23.797 7.109 1 98.81 48 THR B N 1
ATOM 3252 C CA . THR B 1 48 ? -9.219 23.375 5.949 1 98.81 48 THR B CA 1
ATOM 3253 C C . THR B 1 48 ? -9.43 21.891 5.672 1 98.81 48 THR B C 1
ATOM 3255 O O . THR B 1 48 ? -10.055 21.188 6.469 1 98.81 48 THR B O 1
ATOM 3258 N N . TYR B 1 49 ? -8.992 21.469 4.523 1 98.88 49 TYR B N 1
ATOM 3259 C CA . TYR B 1 49 ? -9.125 20.062 4.148 1 98.88 49 TYR B CA 1
ATOM 3260 C C . TYR B 1 49 ? -7.762 19.391 4.023 1 98.88 49 TYR B C 1
ATOM 3262 O O . TYR B 1 49 ? -6.875 19.906 3.34 1 98.88 49 TYR B O 1
ATOM 3270 N N . ALA B 1 50 ? -7.594 18.266 4.758 1 98.56 50 ALA B N 1
ATOM 3271 C CA . ALA B 1 50 ? -6.383 17.469 4.598 1 98.56 50 ALA B CA 1
ATOM 3272 C C . ALA B 1 50 ? -6.406 16.703 3.281 1 98.56 50 ALA B C 1
ATOM 3274 O O . ALA B 1 50 ? -6.984 15.609 3.203 1 98.56 50 ALA B O 1
ATOM 3275 N N . VAL B 1 51 ? -5.66 17.094 2.307 1 98.62 51 VAL B N 1
ATOM 3276 C CA . VAL B 1 51 ? -5.734 16.625 0.929 1 98.62 51 VAL B CA 1
ATOM 3277 C C . VAL B 1 51 ? -5.363 15.141 0.874 1 98.62 51 VAL B C 1
ATOM 3279 O O . VAL B 1 51 ? -5.926 14.391 0.076 1 98.62 51 VAL B O 1
ATOM 3282 N N . LYS B 1 52 ? -4.52 14.719 1.759 1 96.81 52 LYS B N 1
ATOM 3283 C CA . LYS B 1 52 ? -3.98 13.359 1.722 1 96.81 52 LYS B CA 1
ATOM 3284 C C . LYS B 1 52 ? -5.086 12.32 1.884 1 96.81 52 LYS B C 1
ATOM 3286 O O . LYS B 1 52 ? -4.926 11.164 1.482 1 96.81 52 LYS B O 1
ATOM 3291 N N . SER B 1 53 ? -6.191 12.688 2.488 1 97.69 53 SER B N 1
ATOM 3292 C CA . SER B 1 53 ? -7.254 11.727 2.771 1 97.69 53 SER B CA 1
ATOM 3293 C C . SER B 1 53 ? -7.93 11.258 1.487 1 97.69 53 SER B C 1
ATOM 3295 O O . SER B 1 53 ? -8.281 10.086 1.358 1 97.69 53 SER B O 1
ATOM 3297 N N . ASN B 1 54 ? -8.117 12.109 0.625 1 98.5 54 ASN B N 1
ATOM 3298 C CA . ASN B 1 54 ? -8.68 11.859 -0.699 1 98.5 54 ASN B CA 1
ATOM 3299 C C . ASN B 1 54 ? -8.375 13.008 -1.658 1 98.5 54 ASN B C 1
ATOM 3301 O O . ASN B 1 54 ? -9.117 14 -1.699 1 98.5 54 ASN B O 1
ATOM 3305 N N . PRO B 1 55 ? -7.352 12.875 -2.467 1 98.25 55 PRO B N 1
ATOM 3306 C CA . PRO B 1 55 ? -6.902 13.984 -3.316 1 98.25 55 PRO B CA 1
ATOM 3307 C C . PRO B 1 55 ? -7.652 14.047 -4.648 1 98.25 55 PRO B C 1
ATOM 3309 O O . PRO B 1 55 ? -7.246 14.773 -5.555 1 98.25 55 PRO B O 1
ATOM 3312 N N . ASP B 1 56 ? -8.75 13.281 -4.801 1 97.88 56 ASP B N 1
ATOM 3313 C CA . ASP B 1 56 ? -9.484 13.328 -6.059 1 97.88 56 ASP B CA 1
ATOM 3314 C C . ASP B 1 56 ? -9.922 14.758 -6.387 1 97.88 56 ASP B C 1
ATOM 3316 O O . ASP B 1 56 ? -10.398 15.484 -5.512 1 97.88 56 ASP B O 1
ATOM 3320 N N . GLU B 1 57 ? -9.797 15.156 -7.613 1 98 57 GLU B N 1
ATOM 3321 C CA . GLU B 1 57 ? -10.109 16.531 -8.008 1 98 57 GLU B CA 1
ATOM 3322 C C . GLU B 1 57 ? -11.586 16.844 -7.797 1 98 57 GLU B C 1
ATOM 3324 O O . GLU B 1 57 ? -11.938 17.969 -7.453 1 98 57 GLU B O 1
ATOM 3329 N N . MET B 1 58 ? -12.461 15.867 -7.973 1 97.38 58 MET B N 1
ATOM 3330 C CA . MET B 1 58 ? -13.891 16.094 -7.746 1 97.38 58 MET B CA 1
ATOM 3331 C C . MET B 1 58 ? -14.164 16.422 -6.285 1 97.38 58 MET B C 1
ATOM 3333 O O . MET B 1 58 ? -15.039 17.234 -5.984 1 97.38 58 MET B O 1
ATOM 3337 N N . VAL B 1 59 ? -13.43 15.805 -5.422 1 98.62 59 VAL B N 1
ATOM 3338 C CA . VAL B 1 59 ? -13.578 16.078 -3.996 1 98.62 59 VAL B CA 1
ATOM 3339 C C . VAL B 1 59 ? -13.18 17.531 -3.705 1 98.62 59 VAL B C 1
ATOM 3341 O O . VAL B 1 59 ? -13.938 18.281 -3.086 1 98.62 59 VAL B O 1
ATOM 3344 N N . VAL B 1 60 ? -12.016 17.953 -4.234 1 98.69 60 VAL B N 1
ATOM 3345 C CA . VAL B 1 60 ? -11.5 19.297 -3.988 1 98.69 60 VAL B CA 1
ATOM 3346 C C . VAL B 1 60 ? -12.469 20.328 -4.555 1 98.69 60 VAL B C 1
ATOM 3348 O O . VAL B 1 60 ? -12.812 21.297 -3.879 1 98.69 60 VAL B O 1
ATOM 3351 N N . GLU B 1 61 ? -12.977 20.047 -5.746 1 98.5 61 GLU B N 1
ATOM 3352 C CA . GLU B 1 61 ? -13.891 20.984 -6.398 1 98.5 61 GLU B CA 1
ATOM 3353 C C . GLU B 1 61 ? -15.18 21.141 -5.598 1 98.5 61 GLU B C 1
ATOM 3355 O O . GLU B 1 61 ? -15.688 22.25 -5.449 1 98.5 61 GLU B O 1
ATOM 3360 N N . ASN B 1 62 ? -15.68 20.062 -5.105 1 98.69 62 ASN B N 1
ATOM 3361 C CA . ASN B 1 62 ? -16.906 20.125 -4.332 1 98.69 62 ASN B CA 1
ATOM 3362 C C . ASN B 1 62 ? -16.703 20.797 -2.982 1 98.69 62 ASN B C 1
ATOM 3364 O O . ASN B 1 62 ? -17.594 21.469 -2.475 1 98.69 62 ASN B O 1
ATOM 3368 N N . LEU B 1 63 ? -15.562 20.625 -2.412 1 98.88 63 LEU B N 1
ATOM 3369 C CA . LEU B 1 63 ? -15.25 21.297 -1.156 1 98.88 63 LEU B CA 1
ATOM 3370 C C . LEU B 1 63 ? -15.156 22.797 -1.356 1 98.88 63 LEU B C 1
ATOM 3372 O O . LEU B 1 63 ? -15.672 23.578 -0.546 1 98.88 63 LEU B O 1
ATOM 3376 N N . VAL B 1 64 ? -14.508 23.219 -2.424 1 98.69 64 VAL B N 1
ATOM 3377 C CA . VAL B 1 64 ? -14.414 24.625 -2.758 1 98.69 64 VAL B CA 1
ATOM 3378 C C . VAL B 1 64 ? -15.812 25.203 -2.965 1 98.69 64 VAL B C 1
ATOM 3380 O O . VAL B 1 64 ? -16.141 26.281 -2.434 1 98.69 64 VAL B O 1
ATOM 3383 N N . ALA B 1 65 ? -16.609 24.469 -3.68 1 98.31 65 ALA B N 1
ATOM 3384 C CA . ALA B 1 65 ? -17.984 24.906 -3.943 1 98.31 65 ALA B CA 1
ATOM 3385 C C . ALA B 1 65 ? -18.781 25.047 -2.645 1 98.31 65 ALA B C 1
ATOM 3387 O O . ALA B 1 65 ? -19.641 25.906 -2.529 1 98.31 65 ALA B O 1
ATOM 3388 N N . ALA B 1 66 ? -18.422 24.266 -1.673 1 98.69 66 ALA B N 1
ATOM 3389 C CA . ALA B 1 66 ? -19.141 24.25 -0.401 1 98.69 66 ALA B CA 1
ATOM 3390 C C . ALA B 1 66 ? -18.609 25.344 0.526 1 98.69 66 ALA B C 1
ATOM 3392 O O . ALA B 1 66 ? -19.172 25.594 1.594 1 98.69 66 ALA B O 1
ATOM 3393 N N . GLY B 1 67 ? -17.469 25.938 0.175 1 98.5 67 GLY B N 1
ATOM 3394 C CA . GLY B 1 67 ? -17.031 27.094 0.945 1 98.5 67 GLY B CA 1
ATOM 3395 C C . GLY B 1 67 ? -15.672 26.906 1.586 1 98.5 67 GLY B C 1
ATOM 3396 O O . GLY B 1 67 ? -15.164 27.812 2.248 1 98.5 67 GLY B O 1
ATOM 3397 N N . ILE B 1 68 ? -15.047 25.766 1.355 1 98.75 68 ILE B N 1
ATOM 3398 C CA . ILE B 1 68 ? -13.711 25.562 1.901 1 98.75 68 ILE B CA 1
ATOM 3399 C C . ILE B 1 68 ? -12.711 26.469 1.185 1 98.75 68 ILE B C 1
ATOM 3401 O O . ILE B 1 68 ? -12.68 26.5 -0.048 1 98.75 68 ILE B O 1
ATOM 3405 N N . ARG B 1 69 ? -11.859 27.109 1.989 1 97.75 69 ARG B N 1
ATOM 3406 C CA . ARG B 1 69 ? -10.938 28.062 1.391 1 97.75 69 ARG B CA 1
ATOM 3407 C C . ARG B 1 69 ? -9.5 27.781 1.842 1 97.75 69 ARG B C 1
ATOM 3409 O O . ARG B 1 69 ? -8.609 28.609 1.608 1 97.75 69 ARG B O 1
ATOM 3416 N N . GLY B 1 70 ? -9.273 26.719 2.506 1 98.62 70 GLY B N 1
ATOM 3417 C CA . GLY B 1 70 ? -7.957 26.297 2.945 1 98.62 70 GLY B CA 1
ATOM 3418 C C . GLY B 1 70 ? -7.715 24.812 2.775 1 98.62 70 GLY B C 1
ATOM 3419 O O . GLY B 1 70 ? -8.641 24.016 2.912 1 98.62 70 GLY B O 1
ATOM 3420 N N . PHE B 1 71 ? -6.5 24.469 2.492 1 98.88 71 PHE B N 1
ATOM 3421 C CA . PHE B 1 71 ? -6.113 23.078 2.266 1 98.88 71 PHE B CA 1
ATOM 3422 C C . PHE B 1 71 ? -4.781 22.781 2.936 1 98.88 71 PHE B C 1
ATOM 3424 O O . PHE B 1 71 ? -3.844 23.578 2.865 1 98.88 71 PHE B O 1
ATOM 3431 N N . ASP B 1 72 ? -4.766 21.719 3.668 1 98.62 72 ASP B N 1
ATOM 3432 C CA . ASP B 1 72 ? -3.521 21.141 4.172 1 98.62 72 ASP B CA 1
ATOM 3433 C C . ASP B 1 72 ? -2.846 20.281 3.107 1 98.62 72 ASP B C 1
ATOM 3435 O O . ASP B 1 72 ? -3.408 19.266 2.666 1 98.62 72 ASP B O 1
ATOM 3439 N N . VAL B 1 73 ? -1.65 20.641 2.705 1 98.56 73 VAL B N 1
ATOM 3440 C CA . VAL B 1 73 ? -0.926 19.984 1.631 1 98.56 73 VAL B CA 1
ATOM 3441 C C . VAL B 1 73 ? 0.394 19.422 2.164 1 98.56 73 VAL B C 1
ATOM 3443 O O . VAL B 1 73 ? 0.957 19.953 3.123 1 98.56 73 VAL B O 1
ATOM 3446 N N . ALA B 1 74 ? 0.865 18.375 1.479 1 97.25 74 ALA B N 1
ATOM 3447 C CA . ALA B 1 74 ? 2.025 17.688 2.029 1 97.25 74 ALA B CA 1
ATOM 3448 C C . ALA B 1 74 ? 3.189 17.688 1.043 1 97.25 74 ALA B C 1
ATOM 3450 O O . ALA B 1 74 ? 4.328 17.406 1.415 1 97.25 74 ALA B O 1
ATOM 3451 N N . SER B 1 75 ? 2.986 18.047 -0.18 1 98.06 75 SER B N 1
ATOM 3452 C CA . SER B 1 75 ?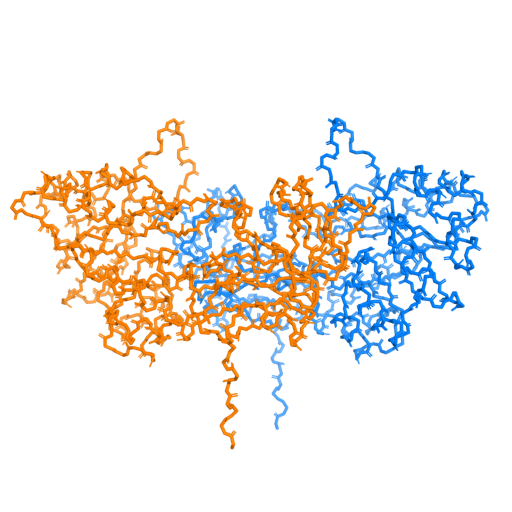 3.992 17.875 -1.222 1 98.06 75 SER B CA 1
ATOM 3453 C C . SER B 1 75 ? 3.828 18.891 -2.336 1 98.06 75 SER B C 1
ATOM 3455 O O . SER B 1 75 ? 2.777 19.531 -2.451 1 98.06 75 SER B O 1
ATOM 3457 N N . PRO B 1 76 ? 4.871 19.062 -3.162 1 98.12 76 PRO B N 1
ATOM 3458 C CA . PRO B 1 76 ? 4.746 19.906 -4.348 1 98.12 76 PRO B CA 1
ATOM 3459 C C . PRO B 1 76 ? 3.592 19.5 -5.254 1 98.12 76 PRO B C 1
ATOM 3461 O O . PRO B 1 76 ? 2.902 20.359 -5.812 1 98.12 76 PRO B O 1
ATOM 3464 N N . PHE B 1 77 ? 3.365 18.219 -5.352 1 97.94 77 PHE B N 1
ATOM 3465 C CA . PHE B 1 77 ? 2.27 17.75 -6.191 1 97.94 77 PHE B CA 1
ATOM 3466 C C . PHE B 1 77 ? 0.934 18.281 -5.688 1 97.94 77 PHE B C 1
ATOM 3468 O O . PHE B 1 77 ? 0.138 18.812 -6.469 1 97.94 77 PHE B O 1
ATOM 3475 N N . GLU B 1 78 ? 0.698 18.172 -4.422 1 98.56 78 GLU B N 1
ATOM 3476 C CA . GLU B 1 78 ? -0.561 18.641 -3.854 1 98.56 78 GLU B CA 1
ATOM 3477 C C . GLU B 1 78 ? -0.669 20.156 -3.93 1 98.56 78 GLU B C 1
ATOM 3479 O O . GLU B 1 78 ? -1.755 20.703 -4.152 1 98.56 78 GLU B O 1
ATOM 3484 N N . ILE B 1 79 ? 0.461 20.812 -3.699 1 98.75 79 ILE B N 1
ATOM 3485 C CA . ILE B 1 79 ? 0.485 22.266 -3.832 1 98.75 79 ILE B CA 1
ATOM 3486 C C . ILE B 1 79 ? 0.031 22.672 -5.234 1 98.75 79 ILE B C 1
ATOM 3488 O O . ILE B 1 79 ? -0.875 23.484 -5.391 1 98.75 79 ILE B O 1
ATOM 3492 N N . ASP B 1 80 ? 0.611 22.047 -6.23 1 98.62 80 ASP B N 1
ATOM 3493 C CA . ASP B 1 80 ? 0.29 22.375 -7.617 1 98.62 80 ASP B CA 1
ATOM 3494 C C . ASP B 1 80 ? -1.171 22.062 -7.93 1 98.62 80 ASP B C 1
ATOM 3496 O O . ASP B 1 80 ? -1.844 22.828 -8.617 1 98.62 80 ASP B O 1
ATOM 3500 N N . MET B 1 81 ? -1.647 20.953 -7.402 1 98.44 81 MET B N 1
ATOM 3501 C CA . MET B 1 81 ? -3.029 20.547 -7.641 1 98.44 81 MET B CA 1
ATOM 3502 C C . MET B 1 81 ? -4.004 21.578 -7.078 1 98.44 81 MET B C 1
ATOM 3504 O O . MET B 1 81 ? -4.93 22 -7.77 1 98.44 81 MET B O 1
ATOM 3508 N N . ILE B 1 82 ? -3.781 22.016 -5.859 1 98.75 82 ILE B N 1
ATOM 3509 C CA . ILE B 1 82 ? -4.703 22.953 -5.227 1 98.75 82 ILE B CA 1
ATOM 3510 C C . ILE B 1 82 ? -4.598 24.312 -5.902 1 98.75 82 ILE B C 1
ATOM 3512 O O . ILE B 1 82 ? -5.605 25 -6.102 1 98.75 82 ILE B O 1
ATOM 3516 N N . ARG B 1 83 ? -3.359 24.75 -6.25 1 98.56 83 ARG B N 1
ATOM 3517 C CA . ARG B 1 83 ? -3.213 26.031 -6.938 1 98.56 83 ARG B CA 1
ATOM 3518 C C . ARG B 1 83 ? -3.982 26.031 -8.258 1 98.56 83 ARG B C 1
ATOM 3520 O O . ARG B 1 83 ? -4.523 27.062 -8.664 1 98.56 83 ARG B O 1
ATOM 3527 N N . ARG B 1 84 ? -4.066 24.859 -8.945 1 98.44 84 ARG B N 1
ATOM 3528 C CA . ARG B 1 84 ? -4.809 24.75 -10.195 1 98.44 84 ARG B CA 1
ATOM 3529 C C . ARG B 1 84 ? -6.312 24.75 -9.938 1 98.44 84 ARG B C 1
ATOM 3531 O O . ARG B 1 84 ? -7.062 25.453 -10.625 1 98.44 84 ARG B O 1
ATOM 3538 N N . LEU B 1 85 ? -6.816 24.078 -8.906 1 98.44 85 LEU B N 1
ATOM 3539 C CA . LEU B 1 85 ? -8.234 23.828 -8.703 1 98.44 85 LEU B CA 1
ATOM 3540 C C . LEU B 1 85 ? -8.867 24.922 -7.848 1 98.44 85 LEU B C 1
ATOM 3542 O O . LEU B 1 85 ? -10.062 25.188 -7.965 1 98.44 85 LEU B O 1
ATOM 3546 N N . ALA B 1 86 ? -7.957 25.531 -6.992 1 98.06 86 ALA B N 1
ATOM 3547 C CA . ALA B 1 86 ? -8.398 26.578 -6.066 1 98.06 86 ALA B CA 1
ATOM 3548 C C . ALA B 1 86 ? -7.328 27.656 -5.902 1 98.06 86 ALA B C 1
ATOM 3550 O O . ALA B 1 86 ? -6.801 27.844 -4.805 1 98.06 86 ALA B O 1
ATOM 3551 N N . PRO B 1 87 ? -6.898 28.469 -6.941 1 94.88 87 PRO B N 1
ATOM 3552 C CA . PRO B 1 87 ? -5.766 29.406 -6.961 1 94.88 87 PRO B CA 1
ATOM 3553 C C . PRO B 1 87 ? -5.793 30.391 -5.797 1 94.88 87 PRO B C 1
ATOM 3555 O O . PRO B 1 87 ? -4.738 30.75 -5.262 1 94.88 87 PRO B O 1
ATOM 3558 N N . GLY B 1 88 ? -6.777 30.688 -4.977 1 94.75 88 GLY B N 1
ATOM 3559 C CA . GLY B 1 88 ? -6.855 31.656 -3.898 1 94.75 88 GLY B CA 1
ATOM 3560 C C . GLY B 1 88 ? -6.98 31.016 -2.527 1 94.75 88 GLY B C 1
ATOM 3561 O O . GLY B 1 88 ? -6.98 31.719 -1.511 1 94.75 88 GLY B O 1
ATOM 3562 N N . ALA B 1 89 ? -6.891 29.766 -2.564 1 97.5 89 ALA B N 1
ATOM 3563 C CA . ALA B 1 89 ? -7.055 29.078 -1.288 1 97.5 89 ALA B CA 1
ATOM 3564 C C . ALA B 1 89 ? -5.781 29.172 -0.449 1 97.5 89 ALA B C 1
ATOM 3566 O O . ALA B 1 89 ? -4.676 29.203 -0.991 1 97.5 89 ALA B O 1
ATOM 3567 N N . ALA B 1 90 ? -5.973 29.234 0.828 1 97.62 90 ALA B N 1
ATOM 3568 C CA . ALA B 1 90 ? -4.836 29.141 1.741 1 97.62 90 ALA B CA 1
ATOM 3569 C C . ALA B 1 90 ? -4.223 27.734 1.71 1 97.62 90 ALA B C 1
ATOM 3571 O O . ALA B 1 90 ? -4.941 26.734 1.671 1 97.62 90 ALA B O 1
ATOM 3572 N N . LEU B 1 91 ? -2.914 27.703 1.596 1 98.19 91 LEU B N 1
ATOM 3573 C CA . LEU B 1 91 ? -2.193 26.438 1.657 1 98.19 91 LEU B CA 1
ATOM 3574 C C . LEU B 1 91 ? -1.413 26.328 2.963 1 98.19 91 LEU B C 1
ATOM 3576 O O . LEU B 1 91 ? -0.608 27.203 3.291 1 98.19 91 LEU B O 1
ATOM 3580 N N . HIS B 1 92 ? -1.76 25.344 3.703 1 98.44 92 HIS B N 1
ATOM 3581 C CA . HIS B 1 92 ? -0.987 24.969 4.887 1 98.44 92 HIS B CA 1
ATOM 3582 C C . HIS B 1 92 ? -0.045 23.812 4.59 1 98.44 92 HIS B C 1
ATOM 3584 O O . HIS B 1 92 ? -0.474 22.656 4.539 1 98.44 92 HIS B O 1
ATOM 3590 N N . TYR B 1 93 ? 1.232 24.109 4.371 1 98.62 93 TYR B N 1
ATOM 3591 C CA . TYR B 1 93 ? 2.225 23.078 4.109 1 98.62 93 TYR B CA 1
ATOM 3592 C C . TYR B 1 93 ? 2.723 22.453 5.414 1 98.62 93 TYR B C 1
ATOM 3594 O O . TYR B 1 93 ? 3.814 22.781 5.887 1 98.62 93 TYR B O 1
ATOM 3602 N N . HIS B 1 94 ? 1.975 21.516 5.938 1 97.62 94 HIS B N 1
ATOM 3603 C CA . HIS B 1 94 ? 2.162 21.031 7.301 1 97.62 94 HIS B CA 1
ATOM 3604 C C . HIS B 1 94 ? 2.906 19.688 7.316 1 97.62 94 HIS B C 1
ATOM 3606 O O . HIS B 1 94 ? 2.801 18.938 8.281 1 97.62 94 HIS B O 1
ATOM 3612 N N . ASN B 1 95 ? 3.586 19.297 6.254 1 97.31 95 ASN B N 1
ATOM 3613 C CA . ASN B 1 95 ? 4.672 18.328 6.301 1 97.31 95 ASN B CA 1
ATOM 3614 C C . ASN B 1 95 ? 5.941 18.938 6.895 1 97.31 95 ASN B C 1
ATOM 3616 O O . ASN B 1 95 ? 6.578 19.781 6.273 1 97.31 95 ASN B O 1
ATOM 3620 N N . PRO B 1 96 ? 6.32 18.5 8.047 1 96.75 96 PRO B N 1
ATOM 3621 C CA . PRO B 1 96 ? 7.391 19.219 8.742 1 96.75 96 PRO B CA 1
ATOM 3622 C C . PRO B 1 96 ? 8.766 18.984 8.117 1 96.75 96 PRO B C 1
ATOM 3624 O O . PRO B 1 96 ? 9.719 19.703 8.422 1 96.75 96 PRO B O 1
ATOM 3627 N N . VAL B 1 97 ? 8.93 17.969 7.355 1 95.94 97 VAL B N 1
ATOM 3628 C CA . VAL B 1 97 ? 10.242 17.625 6.816 1 95.94 97 VAL B CA 1
ATOM 3629 C C . VAL B 1 97 ? 10.195 17.672 5.289 1 95.94 97 VAL B C 1
ATOM 3631 O O . VAL B 1 97 ? 9.398 16.984 4.66 1 95.94 97 VAL B O 1
ATOM 3634 N N . ARG B 1 98 ? 11.047 18.531 4.758 1 97 98 ARG B N 1
ATOM 3635 C CA . ARG B 1 98 ? 11.016 18.812 3.324 1 97 98 ARG B CA 1
ATOM 3636 C C . ARG B 1 98 ? 12.43 18.922 2.756 1 97 98 ARG B C 1
ATOM 3638 O O . ARG B 1 98 ? 13.336 19.391 3.436 1 97 98 ARG B O 1
ATOM 3645 N N . ALA B 1 99 ? 12.508 18.547 1.504 1 97.38 99 ALA B N 1
ATOM 3646 C CA . ALA B 1 99 ? 13.742 18.859 0.78 1 97.38 99 ALA B CA 1
ATOM 3647 C C . ALA B 1 99 ? 13.828 20.359 0.474 1 97.38 99 ALA B C 1
ATOM 3649 O O . ALA B 1 99 ? 12.812 21.047 0.411 1 97.38 99 ALA B O 1
ATOM 3650 N N . ARG B 1 100 ? 15.039 20.844 0.282 1 97.62 100 ARG B N 1
ATOM 3651 C CA . ARG B 1 100 ? 15.242 22.25 -0.076 1 97.62 100 ARG B CA 1
ATOM 3652 C C . ARG B 1 100 ? 14.516 22.594 -1.372 1 97.62 100 ARG B C 1
ATOM 3654 O O . ARG B 1 100 ? 13.961 23.688 -1.506 1 97.62 100 ARG B O 1
ATOM 3661 N N . SER B 1 101 ? 14.547 21.641 -2.338 1 97.38 101 SER B N 1
ATOM 3662 C CA . SER B 1 101 ? 13.844 21.859 -3.598 1 97.38 101 SER B CA 1
ATOM 3663 C C . SER B 1 101 ? 12.344 21.984 -3.381 1 97.38 101 SER B C 1
ATOM 3665 O O . SER B 1 101 ? 11.664 22.75 -4.082 1 97.38 101 SER B O 1
ATOM 3667 N N . GLU B 1 102 ? 11.82 21.266 -2.459 1 98.19 102 GLU B N 1
ATOM 3668 C CA . GLU B 1 102 ? 10.398 21.344 -2.139 1 98.19 102 GLU B CA 1
ATOM 3669 C C . GLU B 1 102 ? 10.047 22.688 -1.499 1 98.19 102 GLU B C 1
ATOM 3671 O O . GLU B 1 102 ? 9 23.266 -1.796 1 98.19 102 GLU B O 1
ATOM 3676 N N . ILE B 1 103 ? 10.914 23.141 -0.612 1 98.56 103 ILE B N 1
ATOM 3677 C CA . ILE B 1 103 ? 10.711 24.453 0.011 1 98.56 103 ILE B CA 1
ATOM 3678 C C . ILE B 1 103 ? 10.734 25.547 -1.058 1 98.56 103 ILE B C 1
ATOM 3680 O O . ILE B 1 103 ? 9.859 26.422 -1.08 1 98.56 103 ILE B O 1
ATOM 3684 N N . ALA B 1 104 ? 11.711 25.422 -1.946 1 98.5 104 ALA B N 1
ATOM 3685 C CA . ALA B 1 104 ? 11.805 26.406 -3.027 1 98.5 104 ALA B CA 1
ATOM 3686 C C . ALA B 1 104 ? 10.539 26.406 -3.879 1 98.5 104 ALA B C 1
ATOM 3688 O O . ALA B 1 104 ? 10.031 27.469 -4.246 1 98.5 104 ALA B O 1
ATOM 3689 N N . HIS B 1 105 ? 10.062 25.25 -4.172 1 98.44 105 HIS B N 1
ATOM 3690 C CA . HIS B 1 105 ? 8.836 25.109 -4.949 1 98.44 105 HIS B CA 1
ATOM 3691 C C . HIS B 1 105 ? 7.656 25.781 -4.246 1 98.44 105 HIS B C 1
ATOM 3693 O O . HIS B 1 105 ? 6.875 26.5 -4.875 1 98.44 105 HIS B O 1
ATOM 3699 N N . ALA B 1 106 ? 7.551 25.547 -3.012 1 98.69 106 ALA B N 1
ATOM 3700 C CA . ALA B 1 106 ? 6.438 26.078 -2.23 1 98.69 106 ALA B CA 1
ATOM 3701 C C . ALA B 1 106 ? 6.516 27.594 -2.125 1 98.69 106 ALA B C 1
ATOM 3703 O O . ALA B 1 106 ? 5.492 28.281 -2.176 1 98.69 106 ALA B O 1
ATOM 3704 N N . VAL B 1 107 ? 7.711 28.125 -1.899 1 98.56 107 VAL B N 1
ATOM 3705 C CA . VAL B 1 107 ? 7.898 29.562 -1.868 1 98.56 107 VAL B CA 1
ATOM 3706 C C . VAL B 1 107 ? 7.434 30.172 -3.188 1 98.56 107 VAL B C 1
ATOM 3708 O O . VAL B 1 107 ? 6.695 31.172 -3.193 1 98.56 107 VAL B O 1
ATOM 3711 N N . LYS B 1 108 ? 7.844 29.547 -4.289 1 98.25 108 LYS B N 1
ATOM 3712 C CA . LYS B 1 108 ? 7.441 30.016 -5.609 1 98.25 108 LYS B CA 1
ATOM 3713 C C . LYS B 1 108 ? 5.926 29.984 -5.77 1 98.25 108 LYS B C 1
ATOM 3715 O O . LYS B 1 108 ? 5.34 30.844 -6.43 1 98.25 108 LYS B O 1
ATOM 3720 N N . ALA B 1 109 ? 5.293 29.062 -5.109 1 98 109 ALA B N 1
ATOM 3721 C CA . ALA B 1 109 ? 3.846 28.891 -5.188 1 98 109 ALA B CA 1
ATOM 3722 C C . ALA B 1 109 ? 3.137 29.781 -4.168 1 98 109 ALA B C 1
ATOM 3724 O O . ALA B 1 109 ? 1.921 29.672 -3.984 1 98 109 ALA B O 1
ATOM 3725 N N . ASN B 1 110 ? 3.85 30.562 -3.408 1 97.06 110 ASN B N 1
ATOM 3726 C CA . ASN B 1 110 ? 3.342 31.547 -2.457 1 97.06 110 ASN B CA 1
ATOM 3727 C C . ASN B 1 110 ? 2.676 30.875 -1.259 1 97.06 110 ASN B C 1
ATOM 3729 O O . ASN B 1 110 ? 1.634 31.328 -0.787 1 97.06 110 ASN B O 1
ATOM 3733 N N . VAL B 1 111 ? 3.219 29.797 -0.864 1 98.12 111 VAL B N 1
ATOM 3734 C CA . VAL B 1 111 ? 2.797 29.203 0.395 1 98.12 111 VAL B CA 1
ATOM 3735 C C . VAL B 1 111 ? 3.215 30.094 1.562 1 98.12 111 VAL B C 1
ATOM 3737 O O . VAL B 1 111 ? 4.359 30.531 1.63 1 98.12 111 VAL B O 1
ATOM 3740 N N . LYS B 1 112 ? 2.256 30.266 2.506 1 97.56 112 LYS B N 1
ATOM 3741 C CA . LYS B 1 112 ? 2.539 31.234 3.564 1 97.56 112 LYS B CA 1
ATOM 3742 C C . LYS B 1 112 ? 2.535 30.562 4.938 1 97.56 112 LYS B C 1
ATOM 3744 O O . LYS B 1 112 ? 2.893 31.188 5.938 1 97.56 112 LYS B O 1
ATOM 3749 N N . THR B 1 113 ? 2.154 29.359 5.027 1 98.56 113 THR B N 1
ATOM 3750 C CA . THR B 1 113 ? 2.059 28.672 6.305 1 98.56 113 THR B CA 1
ATOM 3751 C C . THR B 1 113 ? 2.859 27.375 6.281 1 98.56 113 THR B C 1
ATOM 3753 O O . THR B 1 113 ? 2.615 26.5 5.438 1 98.56 113 THR B O 1
ATOM 3756 N N . TRP B 1 114 ? 3.775 27.234 7.211 1 98.75 114 TRP B N 1
ATOM 3757 C CA . TRP B 1 114 ? 4.734 26.141 7.266 1 98.75 114 TRP B CA 1
ATOM 3758 C C . TRP B 1 114 ? 4.734 25.484 8.641 1 98.75 114 TRP B C 1
ATOM 3760 O O . TRP B 1 114 ? 4.652 26.172 9.664 1 98.75 114 TRP B O 1
ATOM 3770 N N . SER B 1 115 ? 4.898 24.188 8.672 1 98.56 115 SER B N 1
ATOM 3771 C CA . SER B 1 115 ? 5.051 23.5 9.953 1 98.56 115 SER B CA 1
ATOM 3772 C C . SER B 1 115 ? 6.488 23.047 10.164 1 98.56 115 SER B C 1
ATOM 3774 O O . SER B 1 115 ? 7.219 22.797 9.203 1 98.56 115 SER B O 1
ATOM 3776 N N . VAL B 1 116 ? 6.926 22.953 11.414 1 98.19 116 VAL B N 1
ATOM 3777 C CA . VAL B 1 116 ? 8.227 22.422 11.797 1 98.19 116 VAL B CA 1
ATOM 3778 C C . VAL B 1 116 ? 8.125 21.719 13.156 1 98.19 116 VAL B C 1
ATOM 3780 O O . VAL B 1 116 ? 7.211 22 13.938 1 98.19 116 VAL B O 1
ATOM 3783 N N . ASP B 1 117 ? 9.094 20.828 13.414 1 97.56 117 ASP B N 1
ATOM 3784 C CA . ASP B 1 117 ? 9.109 20.188 14.727 1 97.56 117 ASP B CA 1
ATOM 3785 C C . ASP B 1 117 ? 10.547 19.906 15.172 1 97.56 117 ASP B C 1
ATOM 3787 O O . ASP B 1 117 ? 10.773 19.078 16.062 1 97.56 117 ASP B O 1
ATOM 3791 N N . SER B 1 118 ? 11.523 20.516 14.5 1 97.56 118 SER B N 1
ATOM 3792 C CA . SER B 1 118 ? 12.93 20.312 14.852 1 97.56 118 SER B CA 1
ATOM 3793 C C . SER B 1 118 ? 13.758 21.562 14.555 1 97.56 118 SER B C 1
ATOM 3795 O O . SER B 1 118 ? 13.328 22.438 13.781 1 97.56 118 SER B O 1
ATOM 3797 N N . HIS B 1 119 ? 14.906 21.625 15.227 1 98.06 119 HIS B N 1
ATOM 3798 C CA . HIS B 1 119 ? 15.797 22.766 15.023 1 98.06 119 HIS B CA 1
ATOM 3799 C C . HIS B 1 119 ? 16.312 22.812 13.586 1 98.06 119 HIS B C 1
ATOM 3801 O O . HIS B 1 119 ? 16.312 23.875 12.953 1 98.06 119 HIS B O 1
ATOM 3807 N N . SER B 1 120 ? 16.688 21.703 13.07 1 97.31 120 SER B N 1
ATOM 3808 C CA . SER B 1 120 ? 17.281 21.656 11.742 1 97.31 120 SER B CA 1
ATOM 3809 C C . SER B 1 120 ? 16.297 22.094 10.672 1 97.31 120 SER B C 1
ATOM 3811 O O . SER B 1 120 ? 16.641 22.844 9.758 1 97.31 120 SER B O 1
ATOM 3813 N N . GLU B 1 121 ? 15.07 21.703 10.812 1 97.69 121 GLU B N 1
ATOM 3814 C CA . GLU B 1 121 ? 14.07 22.047 9.805 1 97.69 121 GLU B CA 1
ATOM 3815 C C . GLU B 1 121 ? 13.641 23.5 9.938 1 97.69 121 GLU B C 1
ATOM 3817 O O . GLU B 1 121 ? 13.328 24.156 8.938 1 97.69 121 GLU B O 1
ATOM 3822 N N . LEU B 1 122 ? 13.617 23.984 11.164 1 98.69 122 LEU B N 1
ATOM 3823 C CA . LEU B 1 122 ? 13.352 25.406 11.328 1 98.69 122 LEU B CA 1
ATOM 3824 C C . LEU B 1 122 ? 14.469 26.25 10.719 1 98.69 122 LEU B C 1
ATOM 3826 O O . LEU B 1 122 ? 14.211 27.234 10.047 1 98.69 122 LEU B O 1
ATOM 3830 N N . ASP B 1 123 ? 15.711 25.875 10.984 1 98.25 123 ASP B N 1
ATOM 3831 C CA . ASP B 1 123 ? 16.859 26.578 10.406 1 98.25 123 ASP B CA 1
ATOM 3832 C C . ASP B 1 123 ? 16.766 26.625 8.883 1 98.25 123 ASP B C 1
ATOM 3834 O O . ASP B 1 123 ? 17.062 27.656 8.273 1 98.25 123 ASP B O 1
ATOM 3838 N N . LYS B 1 124 ? 16.344 25.578 8.336 1 97.31 124 LYS B N 1
ATOM 3839 C CA . LYS B 1 124 ? 16.156 25.5 6.887 1 97.31 124 LYS B CA 1
ATOM 3840 C C . LYS B 1 124 ? 15.125 26.516 6.41 1 97.31 124 LYS B C 1
ATOM 3842 O O . LYS B 1 124 ? 15.328 27.188 5.395 1 97.31 124 LYS B O 1
ATOM 3847 N N . LEU B 1 125 ? 14.047 26.562 7.09 1 98.62 125 LEU B N 1
ATOM 3848 C CA . LEU B 1 125 ? 13 27.5 6.711 1 98.62 125 LEU B CA 1
ATOM 3849 C C . LEU B 1 125 ? 13.477 28.938 6.898 1 98.62 125 LEU B C 1
ATOM 3851 O O . LEU B 1 125 ? 13.203 29.797 6.059 1 98.62 125 LEU B O 1
ATOM 3855 N N . ILE B 1 126 ? 14.156 29.219 8.008 1 98.75 126 ILE B N 1
ATOM 3856 C CA . ILE B 1 126 ? 14.672 30.562 8.258 1 98.75 126 ILE B CA 1
ATOM 3857 C C . ILE B 1 126 ? 15.578 30.984 7.113 1 98.75 126 ILE B C 1
ATOM 3859 O O . ILE B 1 126 ? 15.562 32.156 6.695 1 98.75 126 ILE B O 1
ATOM 3863 N N . GLU B 1 127 ? 16.312 30.062 6.621 1 98.44 127 GLU B N 1
ATOM 3864 C CA . GLU B 1 127 ? 17.25 30.328 5.535 1 98.44 127 GLU B CA 1
ATOM 3865 C C . GLU B 1 127 ? 16.516 30.562 4.219 1 98.44 127 GLU B C 1
ATOM 3867 O O . GLU B 1 127 ? 16.938 31.391 3.408 1 98.44 127 GLU B O 1
ATOM 3872 N N . MET B 1 128 ? 15.367 29.938 3.973 1 98.5 128 MET B N 1
ATOM 3873 C CA . MET B 1 128 ? 14.883 29.812 2.6 1 98.5 128 MET B CA 1
ATOM 3874 C C . MET B 1 128 ? 13.555 30.531 2.424 1 98.5 128 MET B C 1
ATOM 3876 O O . MET B 1 128 ? 13.141 30.828 1.299 1 98.5 128 MET B O 1
ATOM 3880 N N . VAL B 1 129 ? 12.82 30.75 3.473 1 98.69 129 VAL B N 1
ATOM 3881 C CA . VAL B 1 129 ? 11.461 31.266 3.377 1 98.69 129 VAL B CA 1
ATOM 3882 C C . VAL B 1 129 ? 11.438 32.75 3.773 1 98.69 129 VAL B C 1
ATOM 3884 O O . VAL B 1 129 ? 11.969 33.125 4.824 1 98.69 129 VAL B O 1
ATOM 3887 N N . PRO B 1 130 ? 10.852 33.625 2.943 1 98 130 PRO B N 1
ATOM 3888 C CA . PRO B 1 130 ? 10.68 35 3.381 1 98 130 PRO B CA 1
ATOM 3889 C C . PRO B 1 130 ? 9.789 35.125 4.617 1 98 130 PRO B C 1
ATOM 3891 O O . PRO B 1 130 ? 8.766 34.438 4.719 1 98 130 PRO B O 1
ATOM 3894 N N . THR B 1 131 ? 10.125 35.969 5.504 1 96.88 131 THR B N 1
ATOM 3895 C CA . THR B 1 131 ? 9.414 36.062 6.773 1 96.88 131 THR B CA 1
ATOM 3896 C C . THR B 1 131 ? 8.109 36.844 6.613 1 96.88 131 THR B C 1
ATOM 3898 O O . THR B 1 131 ? 7.141 36.594 7.336 1 96.88 131 THR B O 1
ATOM 3901 N N . GLU B 1 132 ? 8.07 37.781 5.691 1 95.38 132 GLU B N 1
ATOM 3902 C CA . GLU B 1 132 ? 6.914 38.656 5.551 1 95.38 132 GLU B CA 1
ATOM 3903 C C . GLU B 1 132 ? 5.648 37.844 5.246 1 95.38 132 GLU B C 1
ATOM 3905 O O . GLU B 1 132 ? 5.547 37.219 4.199 1 95.38 132 GLU B O 1
ATOM 3910 N N . GLY B 1 133 ? 4.762 37.906 6.195 1 97 133 GLY B N 1
ATOM 3911 C CA . GLY B 1 133 ? 3.465 37.281 6.004 1 97 133 GLY B CA 1
ATOM 3912 C C . GLY B 1 133 ? 3.51 35.781 6.129 1 97 133 GLY B C 1
ATOM 3913 O O . GLY B 1 133 ? 2.508 35.094 5.887 1 97 133 GLY B O 1
ATOM 3914 N N . CYS B 1 134 ? 4.664 35.281 6.473 1 98.5 134 CYS B N 1
ATOM 3915 C CA . CYS B 1 134 ? 4.789 33.812 6.559 1 98.5 134 CYS B CA 1
ATOM 3916 C C . CYS B 1 134 ? 4.68 33.344 8 1 98.5 134 CYS B C 1
ATOM 3918 O O . CYS B 1 134 ? 5.207 34 8.914 1 98.5 134 CYS B O 1
ATOM 3920 N N . GLU B 1 135 ? 3.932 32.312 8.117 1 98.69 135 GLU B N 1
ATOM 3921 C CA . GLU B 1 135 ? 3.613 31.719 9.414 1 98.69 135 GLU B CA 1
ATOM 3922 C C . GLU B 1 135 ? 4.359 30.406 9.617 1 98.69 135 GLU B C 1
ATOM 3924 O O . GLU B 1 135 ? 4.469 29.609 8.695 1 98.69 135 GLU B O 1
ATOM 3929 N N . ILE B 1 136 ? 4.98 30.266 10.812 1 98.88 136 ILE B N 1
ATOM 3930 C CA . ILE B 1 136 ? 5.547 28.984 11.227 1 98.88 136 ILE B CA 1
ATOM 3931 C C . ILE B 1 136 ? 4.68 28.359 12.32 1 98.88 136 ILE B C 1
ATOM 3933 O O . ILE B 1 136 ? 4.539 28.922 13.406 1 98.88 136 ILE B O 1
ATOM 3937 N N . SER B 1 137 ? 4.094 27.25 12.016 1 98.88 137 SER B N 1
ATOM 3938 C CA . SER B 1 137 ? 3.314 26.484 12.977 1 98.88 137 SER B CA 1
ATOM 3939 C C . SER B 1 137 ? 4.141 25.344 13.57 1 98.88 137 SER B C 1
ATOM 3941 O O . SER B 1 137 ? 4.336 24.312 12.93 1 98.88 137 SER B O 1
ATOM 3943 N N . VAL B 1 138 ? 4.551 25.5 14.805 1 98.88 138 VAL B N 1
ATOM 3944 C CA . VAL B 1 138 ? 5.359 24.484 15.461 1 98.88 138 VAL B CA 1
ATOM 3945 C C . VAL B 1 138 ? 4.477 23.297 15.867 1 98.88 138 VAL B C 1
ATOM 3947 O O . VAL B 1 138 ? 3.475 23.484 16.562 1 98.88 138 VAL B O 1
ATOM 3950 N N . ARG B 1 139 ? 4.82 22.188 15.336 1 98.38 139 ARG B N 1
ATOM 3951 C CA . ARG B 1 139 ? 4.09 20.969 15.664 1 98.38 139 ARG B CA 1
ATOM 3952 C C . ARG B 1 139 ? 4.648 20.312 16.922 1 98.38 139 ARG B C 1
ATOM 3954 O O . ARG B 1 139 ? 5.863 20.141 17.047 1 98.38 139 ARG B O 1
ATOM 3961 N N . PHE B 1 140 ? 3.721 19.906 17.797 1 97.56 140 PHE B N 1
ATOM 3962 C CA . PHE B 1 140 ? 4.164 19.25 19.031 1 97.56 140 PHE B CA 1
ATOM 3963 C C . PHE B 1 140 ? 3.35 18 19.297 1 97.56 140 PHE B C 1
ATOM 3965 O O . PHE B 1 140 ? 2.314 17.766 18.656 1 97.56 140 PHE B O 1
ATOM 3972 N N . LYS B 1 141 ? 3.885 17.109 20.094 1 95 141 LYS B N 1
ATOM 3973 C CA . LYS B 1 141 ? 3.229 15.867 20.484 1 95 141 LYS B CA 1
ATOM 3974 C C . LYS B 1 141 ? 3.172 15.734 22 1 95 141 LYS B C 1
ATOM 3976 O O . LYS B 1 141 ? 3.928 16.391 22.719 1 95 141 LYS B O 1
ATOM 3981 N N . MET B 1 142 ? 2.234 14.945 22.422 1 89.81 142 MET B N 1
ATOM 3982 C CA . MET B 1 142 ? 2.137 14.594 23.828 1 89.81 142 MET B CA 1
ATOM 3983 C C . MET B 1 142 ? 2.715 13.203 24.078 1 89.81 142 MET B C 1
ATOM 3985 O O . MET B 1 142 ? 2.725 12.359 23.188 1 89.81 142 MET B O 1
ATOM 3989 N N . PRO B 1 143 ? 3.26 13.141 25.25 1 76.44 143 PRO B N 1
ATOM 3990 C CA . PRO B 1 143 ? 3.771 11.805 25.562 1 76.44 143 PRO B CA 1
ATOM 3991 C C . PRO B 1 143 ? 2.672 10.742 25.594 1 76.44 143 PRO B C 1
ATOM 3993 O O . PRO B 1 143 ? 1.527 11.047 25.938 1 76.44 143 PRO B O 1
ATOM 3996 N N . VAL B 1 144 ? 2.848 9.664 24.906 1 59.09 144 VAL B N 1
ATOM 3997 C CA . VAL B 1 144 ? 1.927 8.539 25.016 1 59.09 144 VAL B CA 1
ATOM 3998 C C . VAL B 1 144 ? 2.088 7.887 26.391 1 59.09 144 VAL B C 1
ATOM 4000 O O . VAL B 1 144 ? 3.207 7.582 26.812 1 59.09 144 VAL B O 1
ATOM 4003 N N . ASN B 1 145 ? 1.107 7.973 27.266 1 54.38 145 ASN B N 1
ATOM 4004 C CA . ASN B 1 145 ? 1.188 7.332 28.562 1 54.38 145 ASN B CA 1
ATOM 4005 C C . ASN B 1 145 ? 1.622 5.871 28.453 1 54.38 145 ASN B C 1
ATOM 4007 O O . ASN B 1 145 ? 1.082 5.121 27.625 1 54.38 145 ASN B O 1
ATOM 4011 N N . GLY B 1 146 ? 2.682 5.41 29.344 1 44.06 146 GLY B N 1
ATOM 4012 C CA . GLY B 1 146 ? 3.205 4.059 29.453 1 44.06 146 GLY B CA 1
ATOM 4013 C C . GLY B 1 146 ? 4.25 3.732 28.406 1 44.06 146 GLY B C 1
ATOM 4014 O O . GLY B 1 146 ? 4.785 2.623 28.391 1 44.06 146 GLY B O 1
ATOM 4015 N N . ALA B 1 147 ? 4.023 4.508 27.469 1 42 147 ALA B N 1
ATOM 4016 C CA . ALA B 1 147 ? 5.055 4.191 26.484 1 42 147 ALA B CA 1
ATOM 4017 C C . ALA B 1 147 ? 6.398 4.789 26.891 1 42 147 ALA B C 1
ATOM 4019 O O . ALA B 1 147 ? 6.52 6.004 27.062 1 42 147 ALA B O 1
ATOM 4020 N N . ALA B 1 148 ? 7.129 4.176 27.875 1 35.09 148 ALA B N 1
ATOM 4021 C CA . ALA B 1 148 ? 8.469 4.5 28.359 1 35.09 148 ALA B CA 1
ATOM 4022 C C . ALA B 1 148 ? 9.32 5.113 27.25 1 35.09 148 ALA B C 1
ATOM 4024 O O . ALA B 1 148 ? 10.141 5.992 27.5 1 35.09 148 ALA B O 1
ATOM 4025 N N . TYR B 1 149 ? 9.461 4.359 26.125 1 35.66 149 TYR B N 1
ATOM 4026 C CA . TYR B 1 149 ? 10.258 4.754 24.969 1 35.66 149 TYR B CA 1
ATOM 4027 C C . TYR B 1 149 ? 9.352 5.09 23.781 1 35.66 149 TYR B C 1
ATOM 4029 O O . TYR B 1 149 ? 8.492 4.293 23.406 1 35.66 149 TYR B O 1
ATOM 4037 N N . ASN B 1 150 ? 8.727 6.145 23.75 1 43.41 150 ASN B N 1
ATOM 4038 C CA . ASN B 1 150 ? 8.141 6.66 22.516 1 43.41 150 ASN B CA 1
ATOM 4039 C C . ASN B 1 150 ? 9 6.324 21.297 1 43.41 150 ASN B C 1
ATOM 4041 O O . ASN B 1 150 ? 9.93 7.059 20.969 1 43.41 150 ASN B O 1
ATOM 4045 N N . PHE B 1 151 ? 9.414 5.09 21.188 1 39.5 151 PHE B N 1
ATOM 4046 C CA . PHE B 1 151 ? 10.273 4.555 20.156 1 39.5 151 PHE B CA 1
ATOM 4047 C C . PHE B 1 151 ? 9.922 5.148 18.797 1 39.5 151 PHE B C 1
ATOM 4049 O O . PHE B 1 151 ? 9.172 4.543 18.016 1 39.5 151 PHE B O 1
ATOM 4056 N N . GLY B 1 152 ? 10.039 6.609 18.734 1 54 152 GLY B N 1
ATOM 4057 C CA . GLY B 1 152 ? 10.477 7.543 17.703 1 54 152 GLY B CA 1
ATOM 4058 C C . GLY B 1 152 ? 9.359 7.953 16.766 1 54 152 GLY B C 1
ATOM 4059 O O . GLY B 1 152 ? 9.273 7.445 15.641 1 54 152 GLY B O 1
ATOM 4060 N N . ALA B 1 153 ? 8.508 8.594 17.266 1 70.38 153 ALA B N 1
ATOM 4061 C CA . ALA B 1 153 ? 7.441 9.234 16.5 1 70.38 153 ALA B CA 1
ATOM 4062 C C . ALA B 1 153 ? 8.008 10.039 15.336 1 70.38 153 ALA B C 1
ATOM 4064 O O . ALA B 1 153 ? 9.008 10.742 15.492 1 70.38 153 ALA B O 1
ATOM 4065 N N . LYS B 1 154 ? 7.523 9.805 14.312 1 89.31 154 LYS B N 1
ATOM 4066 C CA . LYS B 1 154 ? 7.961 10.445 13.078 1 89.31 154 LYS B CA 1
ATOM 4067 C C . LYS B 1 154 ? 7.859 11.969 13.188 1 89.31 154 LYS B C 1
ATOM 4069 O O . LYS B 1 154 ? 8.727 12.688 12.695 1 89.31 154 LYS B O 1
ATOM 4074 N N . PHE B 1 155 ? 6.785 12.453 14.008 1 94.25 155 PHE B N 1
ATOM 4075 C CA . PHE B 1 155 ? 6.598 13.898 14.008 1 94.25 155 PHE B CA 1
ATOM 4076 C C . PHE B 1 155 ? 6.27 14.398 15.414 1 94.25 155 PHE B C 1
ATOM 4078 O O . PHE B 1 155 ? 5.816 13.633 16.266 1 94.25 155 PHE B O 1
ATOM 4085 N N . GLY B 1 156 ? 6.504 15.727 15.586 1 95.75 156 GLY B N 1
ATOM 4086 C CA . GLY B 1 156 ? 6.098 16.438 16.797 1 95.75 156 GLY B CA 1
ATOM 4087 C C . GLY B 1 156 ? 7.234 16.656 17.766 1 95.75 156 GLY B C 1
ATOM 4088 O O . GLY B 1 156 ? 7.879 15.688 18.188 1 95.75 156 GLY B O 1
ATOM 4089 N N . ALA B 1 157 ? 7.426 17.828 18.156 1 96.62 157 ALA B N 1
ATOM 4090 C CA . ALA B 1 157 ? 8.383 18.188 19.203 1 96.62 157 ALA B CA 1
ATOM 4091 C C . ALA B 1 157 ? 7.785 17.969 20.594 1 96.62 157 ALA B C 1
ATOM 4093 O O . ALA B 1 157 ? 6.566 17.984 20.766 1 96.62 157 ALA B O 1
ATOM 4094 N N . THR B 1 158 ? 8.648 17.719 21.516 1 95.56 158 THR B N 1
ATOM 4095 C CA . THR B 1 158 ? 8.188 17.781 22.891 1 95.56 158 THR B CA 1
ATOM 4096 C C . THR B 1 158 ? 7.719 19.203 23.25 1 95.56 158 THR B C 1
ATOM 4098 O O . THR B 1 158 ? 8.039 20.156 22.547 1 95.56 158 THR B O 1
ATOM 4101 N N . ALA B 1 159 ? 6.953 19.25 24.312 1 97.06 159 ALA B N 1
ATOM 4102 C CA . ALA B 1 159 ? 6.457 20.562 24.734 1 97.06 159 ALA B CA 1
ATOM 4103 C C . ALA B 1 159 ? 7.605 21.531 24.953 1 97.06 159 ALA B C 1
ATOM 4105 O O . ALA B 1 159 ? 7.535 22.703 24.547 1 97.06 159 ALA B O 1
ATOM 4106 N N . GLU B 1 160 ? 8.672 21.094 25.578 1 97.62 160 GLU B N 1
ATOM 4107 C CA . GLU B 1 160 ? 9.828 21.922 25.859 1 97.62 160 GLU B CA 1
ATOM 4108 C C . GLU B 1 160 ? 10.5 22.391 24.562 1 97.62 160 GLU B C 1
ATOM 4110 O O . GLU B 1 160 ? 10.805 23.578 24.406 1 97.62 160 GLU B O 1
ATOM 4115 N N . LEU B 1 161 ? 10.703 21.484 23.703 1 97.81 161 LEU B N 1
ATOM 4116 C CA . LEU B 1 161 ? 11.312 21.828 22.422 1 97.81 161 LEU B CA 1
ATOM 4117 C C . LEU B 1 161 ? 10.406 22.734 21.609 1 97.81 161 LEU B C 1
ATOM 4119 O O . LEU B 1 161 ? 10.883 23.656 20.922 1 97.81 161 LEU B O 1
ATOM 4123 N N . ALA B 1 162 ? 9.18 22.5 21.688 1 98.62 162 ALA B N 1
ATOM 4124 C CA . ALA B 1 162 ? 8.219 23.328 20.969 1 98.62 162 ALA B CA 1
ATOM 4125 C C . ALA B 1 162 ? 8.297 24.781 21.422 1 98.62 162 ALA B C 1
ATOM 4127 O O . ALA B 1 162 ? 8.195 25.703 20.609 1 98.62 162 ALA B O 1
ATOM 4128 N N . ALA B 1 163 ? 8.422 24.969 22.688 1 98.88 163 ALA B N 1
ATOM 4129 C CA . ALA B 1 163 ? 8.555 26.328 23.219 1 98.88 163 ALA B CA 1
ATOM 4130 C C . ALA B 1 163 ? 9.805 27.016 22.656 1 98.88 163 ALA B C 1
ATOM 4132 O O . ALA B 1 163 ? 9.758 28.188 22.266 1 98.88 163 ALA B O 1
ATOM 4133 N N . GLU B 1 164 ? 10.867 26.266 22.578 1 98.81 164 GLU B N 1
ATOM 4134 C CA . GLU B 1 164 ? 12.109 26.781 22.016 1 98.81 164 GLU B CA 1
ATOM 4135 C C . GLU B 1 164 ? 11.938 27.156 20.547 1 98.81 164 GLU B C 1
ATOM 4137 O O . GLU B 1 164 ? 12.367 28.234 20.125 1 98.81 164 GLU B O 1
ATOM 4142 N N . LEU B 1 165 ? 11.312 26.312 19.828 1 98.88 165 LEU B N 1
ATOM 4143 C CA . LEU B 1 165 ? 11.117 26.531 18.391 1 98.88 165 LEU B CA 1
ATOM 4144 C C . LEU B 1 165 ? 10.18 27.703 18.141 1 98.88 165 LEU B C 1
ATOM 4146 O O . LEU B 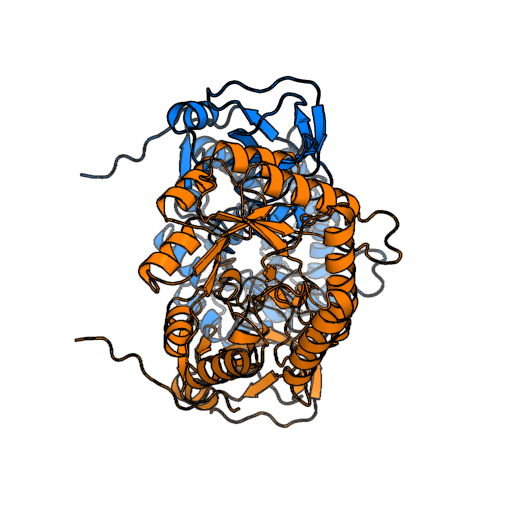1 165 ? 10.406 28.5 17.234 1 98.88 165 LEU B O 1
ATOM 4150 N N . LEU B 1 166 ? 9.18 27.766 18.969 1 98.94 166 LEU B N 1
ATOM 4151 C CA . LEU B 1 166 ? 8.219 28.859 18.828 1 98.94 166 LEU B CA 1
ATOM 4152 C C . LEU B 1 166 ? 8.898 30.203 19.047 1 98.94 166 LEU B C 1
ATOM 4154 O O . LEU B 1 166 ? 8.695 31.141 18.266 1 98.94 166 LEU B O 1
ATOM 4158 N N . ARG B 1 167 ? 9.688 30.297 20.078 1 98.81 167 ARG B N 1
ATOM 4159 C CA . ARG B 1 167 ? 10.438 31.516 20.359 1 98.81 167 ARG B CA 1
ATOM 4160 C C . ARG B 1 167 ? 11.391 31.859 19.219 1 98.81 167 ARG B C 1
ATOM 4162 O O . ARG B 1 167 ? 11.484 33 18.797 1 98.81 167 ARG B O 1
ATOM 4169 N N . LYS B 1 168 ? 12.078 30.875 18.766 1 98.88 168 LYS B N 1
ATOM 4170 C CA . LYS B 1 168 ? 13.039 31.062 17.688 1 98.88 168 LYS B CA 1
ATOM 4171 C C . LYS B 1 168 ? 12.352 31.562 16.406 1 98.88 168 LYS B C 1
ATOM 4173 O O . LYS B 1 168 ? 12.883 32.406 15.703 1 98.88 168 LYS B O 1
ATOM 4178 N N . ALA B 1 169 ? 11.219 31.016 16.094 1 98.88 169 ALA B N 1
ATOM 4179 C CA . ALA B 1 169 ? 10.453 31.438 14.922 1 98.88 169 ALA B CA 1
ATOM 4180 C C . ALA B 1 169 ? 10.039 32.906 15.047 1 98.88 169 ALA B C 1
ATOM 4182 O O . ALA B 1 169 ? 10.172 33.688 14.102 1 98.88 169 ALA B O 1
ATOM 4183 N N . ALA B 1 170 ? 9.523 33.25 16.219 1 98.75 170 ALA B N 1
ATOM 4184 C CA . ALA B 1 170 ? 9.125 34.625 16.484 1 98.75 170 ALA B CA 1
ATOM 4185 C C . ALA B 1 170 ? 10.312 35.562 16.359 1 98.75 170 ALA B C 1
ATOM 4187 O O . ALA B 1 170 ? 10.219 36.625 15.719 1 98.75 170 ALA B O 1
ATOM 4188 N N . ASP B 1 171 ? 11.422 35.188 16.953 1 98.69 171 ASP B N 1
ATOM 4189 C CA . ASP B 1 171 ? 12.633 36 16.938 1 98.69 171 ASP B CA 1
ATOM 4190 C C . ASP B 1 171 ? 13.148 36.188 15.516 1 98.69 171 ASP B C 1
ATOM 4192 O O . ASP B 1 171 ? 13.734 37.219 15.195 1 98.69 171 ASP B O 1
ATOM 4196 N N . ALA B 1 172 ? 12.906 35.25 14.672 1 98.62 172 ALA B N 1
ATOM 4197 C CA . ALA B 1 172 ? 13.375 35.312 13.289 1 98.62 172 ALA B CA 1
ATOM 4198 C C . ALA B 1 172 ? 12.461 36.188 12.438 1 98.62 172 ALA B C 1
ATOM 4200 O O . ALA B 1 172 ? 12.773 36.469 11.281 1 98.62 172 ALA B O 1
ATOM 4201 N N . GLY B 1 173 ? 11.297 36.5 12.961 1 98.62 173 GLY B N 1
ATOM 4202 C CA . GLY B 1 173 ? 10.43 37.438 12.273 1 98.62 173 GLY B CA 1
ATOM 4203 C C . GLY B 1 173 ? 9.203 36.781 11.656 1 98.62 173 GLY B C 1
ATOM 4204 O O . GLY B 1 173 ? 8.391 37.469 11.016 1 98.62 173 GLY B O 1
ATOM 4205 N N . PHE B 1 174 ? 9.062 35.531 11.828 1 98.88 174 PHE B N 1
ATOM 4206 C CA . PHE B 1 174 ? 7.875 34.844 11.32 1 98.88 174 PHE B CA 1
ATOM 4207 C C . PHE B 1 174 ? 6.688 35.062 12.25 1 98.88 174 PHE B C 1
ATOM 4209 O O . PHE B 1 174 ? 6.859 35.469 13.398 1 98.88 174 PHE B O 1
ATOM 4216 N N . ILE B 1 175 ? 5.469 34.844 11.711 1 98.81 175 ILE B N 1
ATOM 4217 C CA . ILE B 1 175 ? 4.273 34.75 12.547 1 98.81 175 ILE B CA 1
ATOM 4218 C C . ILE B 1 175 ? 4.246 33.438 13.297 1 98.81 175 ILE B C 1
ATOM 4220 O O . ILE B 1 175 ? 4.172 32.375 12.68 1 98.81 175 ILE B O 1
ATOM 4224 N N . PRO B 1 176 ? 4.332 33.438 14.617 1 98.81 176 PRO B N 1
ATOM 4225 C CA . PRO B 1 176 ? 4.406 32.188 15.383 1 98.81 176 PRO B CA 1
ATOM 4226 C C . PRO B 1 176 ? 3.035 31.562 15.609 1 98.81 176 PRO B C 1
ATOM 4228 O O . PRO B 1 176 ? 2.088 32.25 15.992 1 98.81 176 PRO B O 1
ATOM 4231 N N . SER B 1 177 ? 2.885 30.344 15.383 1 98.94 177 SER B N 1
ATOM 4232 C CA . SER B 1 177 ? 1.683 29.547 15.594 1 98.94 177 SER B CA 1
ATOM 4233 C C . SER B 1 177 ? 2.027 28.141 16.078 1 98.94 177 SER B C 1
ATOM 4235 O O . SER B 1 177 ? 3.203 27.781 16.172 1 98.94 177 SER B O 1
ATOM 4237 N N . LEU B 1 178 ? 1.015 27.359 16.484 1 98.88 178 LEU B N 1
ATOM 4238 C CA . LEU B 1 178 ? 1.179 25.984 16.938 1 98.88 178 LEU B CA 1
ATOM 4239 C C . LEU B 1 178 ? 0.223 25.062 16.203 1 98.88 178 LEU B C 1
ATOM 4241 O O . LEU B 1 178 ? -0.833 25.484 15.734 1 98.88 178 LEU B O 1
ATOM 4245 N N . THR B 1 179 ? 0.653 23.844 16.094 1 98.69 179 THR B N 1
ATOM 4246 C CA . THR B 1 179 ? -0.229 22.812 15.539 1 98.69 179 THR B CA 1
ATOM 4247 C C . THR B 1 179 ? 0.015 21.469 16.203 1 98.69 179 THR B C 1
ATOM 4249 O O . THR B 1 179 ? 1.105 21.219 16.719 1 98.69 179 THR B O 1
ATOM 4252 N N . PHE B 1 180 ? -1.008 20.641 16.281 1 97.25 180 PHE B N 1
ATOM 4253 C CA . PHE B 1 180 ? -0.915 19.266 16.75 1 97.25 180 PHE B CA 1
ATOM 4254 C C . PHE B 1 180 ? -1.901 18.375 16 1 97.25 180 PHE B C 1
ATOM 4256 O O . PHE B 1 180 ? -2.674 18.859 15.172 1 97.25 180 PHE B O 1
ATOM 4263 N N . HIS B 1 181 ? -1.789 17.125 16.188 1 95.06 181 HIS B N 1
ATOM 4264 C CA . HIS B 1 181 ? -2.719 16.109 15.695 1 95.06 181 HIS B CA 1
ATOM 4265 C C . HIS B 1 181 ? -3.057 15.102 16.797 1 95.06 181 HIS B C 1
ATOM 4267 O O . HIS B 1 181 ? -2.168 14.43 17.312 1 95.06 181 HIS B O 1
ATOM 4273 N N . PRO B 1 182 ? -4.297 14.953 17.094 1 93.75 182 PRO B N 1
ATOM 4274 C CA . PRO B 1 182 ? -4.668 14.125 18.234 1 93.75 182 PRO B CA 1
ATOM 4275 C C . PRO B 1 182 ? -4.754 12.641 17.906 1 93.75 182 PRO B C 1
ATOM 4277 O O . PRO B 1 182 ? -4.941 11.812 18.797 1 93.75 182 PRO B O 1
ATOM 4280 N N . GLY B 1 183 ? -4.668 12.258 16.656 1 90.56 183 GLY B N 1
ATOM 4281 C CA . GLY B 1 183 ? -4.863 10.898 16.172 1 90.56 183 GLY B CA 1
ATOM 4282 C C . GLY B 1 183 ? -5.883 10.797 15.062 1 90.56 183 GLY B C 1
ATOM 4283 O O . GLY B 1 183 ? -6.246 11.805 14.453 1 90.56 183 GLY B O 1
ATOM 4284 N N . THR B 1 184 ? -6.195 9.539 14.742 1 91.25 184 THR B N 1
ATOM 4285 C CA . THR B 1 184 ? -7.184 9.312 13.695 1 91.25 184 THR B CA 1
ATOM 4286 C C . THR B 1 184 ? -8.484 8.781 14.281 1 91.25 184 THR B C 1
ATOM 4288 O O . THR B 1 184 ? -8.477 8.094 15.305 1 91.25 184 THR B O 1
ATOM 4291 N N . GLN B 1 185 ? -9.609 9.172 13.68 1 93.69 185 GLN B N 1
ATOM 4292 C CA . GLN B 1 185 ? -10.914 8.633 14.062 1 93.69 185 GLN B CA 1
ATOM 4293 C C . GLN B 1 185 ? -11.156 8.805 15.555 1 93.69 185 GLN B C 1
ATOM 4295 O O . GLN B 1 185 ? -11.477 7.84 16.25 1 93.69 185 GLN B O 1
ATOM 4300 N N . CYS B 1 186 ? -10.953 10.016 16.031 1 93.94 186 CYS B N 1
ATOM 4301 C CA . CYS B 1 186 ? -11.156 10.336 17.453 1 93.94 186 CYS B CA 1
ATOM 4302 C C . CYS B 1 186 ? -12.625 10.602 17.734 1 93.94 186 CYS B C 1
ATOM 4304 O O . CYS B 1 186 ? -13.133 11.688 17.438 1 93.94 186 CYS B O 1
ATOM 4306 N N . THR B 1 187 ? -13.258 9.711 18.438 1 92.44 187 THR B N 1
ATOM 4307 C CA . THR B 1 187 ? -14.68 9.875 18.734 1 92.44 187 THR B CA 1
ATOM 4308 C C . THR B 1 187 ? -14.883 10.539 20.078 1 92.44 187 THR B C 1
ATOM 4310 O O . THR B 1 187 ? -15.969 11.047 20.375 1 92.44 187 THR B O 1
ATOM 4313 N N . ASP B 1 188 ? -13.875 10.578 20.906 1 93.62 188 ASP B N 1
ATOM 4314 C CA . ASP B 1 188 ? -13.914 11.266 22.188 1 93.62 188 ASP B CA 1
ATOM 4315 C C . ASP B 1 188 ? -13.367 12.688 22.078 1 93.62 188 ASP B C 1
ATOM 4317 O O . ASP B 1 188 ? -12.18 12.875 21.812 1 93.62 188 ASP B O 1
ATOM 4321 N N . PRO B 1 189 ? -14.219 13.664 22.344 1 94.69 189 PRO B N 1
ATOM 4322 C CA . PRO B 1 189 ? -13.766 15.055 22.281 1 94.69 189 PRO B CA 1
ATOM 4323 C C . PRO B 1 189 ? -12.562 15.336 23.172 1 94.69 189 PRO B C 1
ATOM 4325 O O . PRO B 1 189 ? -11.773 16.234 22.891 1 94.69 189 PRO B O 1
ATOM 4328 N N . MET B 1 190 ? -12.422 14.531 24.188 1 94.38 190 MET B N 1
ATOM 4329 C CA . MET B 1 190 ? -11.375 14.781 25.172 1 94.38 190 MET B CA 1
ATOM 4330 C C . MET B 1 190 ? -9.992 14.602 24.547 1 94.38 190 MET B C 1
ATOM 4332 O O . MET B 1 190 ? -8.984 15 25.141 1 94.38 190 MET B O 1
ATOM 4336 N N . ALA B 1 191 ? -9.969 14.078 23.375 1 90.25 191 ALA B N 1
ATOM 4337 C CA . ALA B 1 191 ? -8.711 13.875 22.672 1 90.25 191 ALA B CA 1
ATOM 4338 C C . ALA B 1 191 ? -8.008 15.203 22.422 1 90.25 191 ALA B C 1
ATOM 4340 O O . ALA B 1 191 ? -6.777 15.25 22.312 1 90.25 191 ALA B O 1
ATOM 4341 N N . TRP B 1 192 ? -8.781 16.312 22.406 1 97.06 192 TRP B N 1
ATOM 4342 C CA . TRP B 1 192 ? -8.227 17.609 22.062 1 97.06 192 TRP B CA 1
ATOM 4343 C C . TRP B 1 192 ? -7.875 18.406 23.312 1 97.06 192 TRP B C 1
ATOM 4345 O O . TRP B 1 192 ? -7.055 19.328 23.281 1 97.06 192 TRP B O 1
ATOM 4355 N N . ASP B 1 193 ? -8.5 18.078 24.406 1 97.56 193 ASP B N 1
ATOM 4356 C CA . ASP B 1 193 ? -8.422 18.891 25.625 1 97.56 193 ASP B CA 1
ATOM 4357 C C . ASP B 1 193 ? -6.973 19.031 26.078 1 97.56 193 ASP B C 1
ATOM 4359 O O . ASP B 1 193 ? -6.445 20.141 26.141 1 97.56 193 ASP B O 1
ATOM 4363 N N . ALA B 1 194 ? -6.34 17.953 26.25 1 95.94 194 ALA B N 1
ATOM 4364 C CA . ALA B 1 194 ? -4.977 17.984 26.766 1 95.94 194 ALA B CA 1
ATOM 4365 C C . ALA B 1 194 ? -4.031 18.703 25.812 1 95.94 194 ALA B C 1
ATOM 4367 O O . ALA B 1 194 ? -3.123 19.406 26.25 1 95.94 194 ALA B O 1
ATOM 4368 N N . TYR B 1 195 ? -4.203 18.531 24.578 1 97.31 195 TYR B N 1
ATOM 4369 C CA . TYR B 1 195 ? -3.35 19.172 23.578 1 97.31 195 TYR B CA 1
ATOM 4370 C C . TYR B 1 195 ? -3.514 20.688 23.609 1 97.31 195 TYR B C 1
ATOM 4372 O O . TYR B 1 195 ? -2.529 21.422 23.547 1 97.31 195 TYR B O 1
ATOM 4380 N N . ILE B 1 196 ? -4.711 21.141 23.703 1 98.56 196 ILE B N 1
ATOM 4381 C CA . ILE B 1 196 ? -4.977 22.562 23.688 1 98.56 196 ILE B CA 1
ATOM 4382 C C . ILE B 1 196 ? -4.383 23.219 24.938 1 98.56 196 ILE B C 1
ATOM 4384 O O . ILE B 1 196 ? -3.748 24.266 24.859 1 98.56 196 ILE B O 1
ATOM 4388 N N . ARG B 1 197 ? -4.527 22.594 26.062 1 98.44 197 ARG B N 1
ATOM 4389 C CA . ARG B 1 197 ? -3.965 23.125 27.312 1 98.44 197 ARG B CA 1
ATOM 4390 C C . ARG B 1 197 ? -2.441 23.125 27.25 1 98.44 197 ARG B C 1
ATOM 4392 O O . ARG B 1 197 ? -1.804 24.062 27.734 1 98.44 197 ARG B O 1
ATOM 4399 N N . THR B 1 198 ? -1.923 22.094 26.688 1 98 198 THR B N 1
ATOM 4400 C CA . THR B 1 198 ? -0.474 22.031 26.531 1 98 198 THR B CA 1
ATOM 4401 C C . THR B 1 198 ? 0.01 23.141 25.594 1 98 198 THR B C 1
ATOM 4403 O O . THR B 1 198 ? 1.072 23.719 25.812 1 98 198 THR B O 1
ATOM 4406 N N . ALA B 1 199 ? -0.723 23.406 24.594 1 98.75 199 ALA B N 1
ATOM 4407 C CA . ALA B 1 199 ? -0.372 24.5 23.688 1 98.75 199 ALA B CA 1
ATOM 4408 C C . ALA B 1 199 ? -0.267 25.828 24.422 1 98.75 199 ALA B C 1
ATOM 4410 O O . ALA B 1 199 ? 0.651 26.609 24.172 1 98.75 199 ALA B O 1
ATOM 4411 N N . ALA B 1 200 ? -1.189 26.078 25.297 1 98.81 200 ALA B N 1
ATOM 4412 C CA . ALA B 1 200 ? -1.148 27.297 26.094 1 98.81 200 ALA B CA 1
ATOM 4413 C C . ALA B 1 200 ? 0.116 27.359 26.938 1 98.81 200 ALA B C 1
ATOM 4415 O O . ALA B 1 200 ? 0.756 28.406 27.047 1 98.81 200 ALA B O 1
ATOM 4416 N N . THR B 1 201 ? 0.454 26.203 27.516 1 98.5 201 THR B N 1
ATOM 4417 C CA . THR B 1 201 ? 1.662 26.125 28.328 1 98.5 201 THR B CA 1
ATOM 4418 C C . THR B 1 201 ? 2.902 26.406 27.484 1 98.5 201 THR B C 1
ATOM 4420 O O . THR B 1 201 ? 3.83 27.078 27.938 1 98.5 201 THR B O 1
ATOM 4423 N N . ILE B 1 202 ? 2.922 25.906 26.281 1 98.81 202 ILE B N 1
ATOM 4424 C CA . ILE B 1 202 ? 4.039 26.125 25.375 1 98.81 202 ILE B CA 1
ATOM 4425 C C . ILE B 1 202 ? 4.188 27.609 25.078 1 98.81 202 ILE B C 1
ATOM 4427 O O . ILE B 1 202 ? 5.297 28.141 25.078 1 98.81 202 ILE B O 1
ATOM 4431 N N . CYS B 1 203 ? 3.117 28.297 24.812 1 98.88 203 CYS B N 1
ATOM 4432 C CA . CYS B 1 203 ? 3.148 29.734 24.562 1 98.88 203 CYS B CA 1
ATOM 4433 C C . CYS B 1 203 ? 3.693 30.484 25.766 1 98.88 203 CYS B C 1
ATOM 4435 O O . CYS B 1 203 ? 4.527 31.375 25.625 1 98.88 203 CYS B O 1
ATOM 4437 N N . ASP B 1 204 ? 3.221 30.078 26.969 1 98.62 204 ASP B N 1
ATOM 4438 C CA . ASP B 1 204 ? 3.67 30.719 28.203 1 98.62 204 ASP B CA 1
ATOM 4439 C C . ASP B 1 204 ? 5.176 30.547 28.391 1 98.62 204 ASP B C 1
ATOM 4441 O O . ASP B 1 204 ? 5.887 31.516 28.672 1 98.62 204 ASP B O 1
ATOM 4445 N N . GLU B 1 205 ? 5.559 29.359 28.203 1 98.5 205 GLU B N 1
ATOM 4446 C CA . GLU B 1 205 ? 6.973 29.047 28.375 1 98.5 205 GLU B CA 1
ATOM 4447 C C . GLU B 1 205 ? 7.828 29.781 27.359 1 98.5 205 GLU B C 1
ATOM 4449 O O . GLU B 1 205 ? 8.945 30.219 27.672 1 98.5 205 GLU B O 1
ATOM 4454 N N . ALA B 1 206 ? 7.371 29.891 26.172 1 98.69 206 ALA B N 1
ATOM 4455 C CA . ALA B 1 206 ? 8.094 30.562 25.094 1 98.69 206 ALA B CA 1
ATOM 4456 C C . ALA B 1 206 ? 8.07 32.094 25.266 1 98.69 206 ALA B C 1
ATOM 4458 O O . ALA B 1 206 ? 8.898 32.781 24.703 1 98.69 206 ALA B O 1
ATOM 4459 N N . GLY B 1 207 ? 7.078 32.562 25.984 1 98.5 207 GLY B N 1
ATOM 4460 C CA . GLY B 1 207 ? 6.832 34 26.062 1 98.5 207 GLY B CA 1
ATOM 4461 C C . GLY B 1 207 ? 6.324 34.594 24.766 1 98.5 207 GLY B C 1
ATOM 4462 O O . GLY B 1 207 ? 6.676 35.719 24.406 1 98.5 207 GLY B O 1
ATOM 4463 N N . VAL B 1 208 ? 5.602 33.812 23.984 1 98.56 208 VAL B N 1
ATOM 4464 C CA . VAL B 1 208 ? 5.129 34.188 22.656 1 98.56 208 VAL B CA 1
ATOM 4465 C C . VAL B 1 208 ? 3.623 33.969 22.547 1 98.56 208 VAL B C 1
ATOM 4467 O O . VAL B 1 208 ? 3.121 32.906 22.984 1 98.56 208 VAL B O 1
ATOM 4470 N N . LYS B 1 209 ? 2.889 34.969 22.125 1 98.38 209 LYS B N 1
ATOM 4471 C CA . LYS B 1 209 ? 1.482 34.781 21.781 1 98.38 209 LYS B CA 1
ATOM 4472 C C . LYS B 1 209 ? 1.331 34.125 20.406 1 98.38 209 LYS B C 1
ATOM 4474 O O . LYS B 1 209 ? 1.828 34.656 19.406 1 98.38 209 LYS B O 1
ATOM 4479 N N . ALA B 1 210 ? 0.698 33.062 20.312 1 98.75 210 ALA B N 1
ATOM 4480 C CA . ALA B 1 210 ? 0.471 32.375 19.031 1 98.75 210 ALA B CA 1
ATOM 4481 C C . ALA B 1 210 ? -0.641 33.062 18.25 1 98.75 210 ALA B C 1
ATOM 4483 O O . ALA B 1 210 ? -1.675 33.438 18.812 1 98.75 210 ALA B O 1
ATOM 4484 N N . ARG B 1 211 ? -0.375 33.25 16.984 1 98.69 211 ARG B N 1
ATOM 4485 C CA . ARG B 1 211 ? -1.404 33.812 16.125 1 98.69 211 ARG B CA 1
ATOM 4486 C C . ARG B 1 211 ? -2.533 32.812 15.891 1 98.69 211 ARG B C 1
ATOM 4488 O O . ARG B 1 211 ? -3.711 33.188 15.953 1 98.69 211 ARG B O 1
ATOM 4495 N N . ARG B 1 212 ? -2.17 31.594 15.609 1 98.81 212 ARG B N 1
ATOM 4496 C CA . ARG B 1 212 ? -3.145 30.531 15.352 1 98.81 212 ARG B CA 1
ATOM 4497 C C . ARG B 1 212 ? -2.773 29.25 16.094 1 98.81 212 ARG B C 1
ATOM 4499 O O . ARG B 1 212 ? -1.61 29.047 16.453 1 98.81 212 ARG B O 1
ATOM 4506 N N . LEU B 1 213 ? -3.773 28.469 16.391 1 98.94 213 LEU B N 1
ATOM 4507 C CA . LEU B 1 213 ? -3.648 27.078 16.812 1 98.94 213 LEU B CA 1
ATOM 4508 C C . LEU B 1 213 ? -4.406 26.141 15.883 1 98.94 213 LEU B C 1
ATOM 4510 O O . LEU B 1 213 ? -5.641 26.172 15.836 1 98.94 213 LEU B O 1
ATOM 4514 N N . ASN B 1 214 ? -3.631 25.406 15.109 1 98.81 214 ASN B N 1
ATOM 4515 C CA . ASN B 1 214 ? -4.215 24.359 14.289 1 98.81 214 ASN B CA 1
ATOM 4516 C C . ASN B 1 214 ? -4.422 23.062 15.086 1 98.81 214 ASN B C 1
ATOM 4518 O O . ASN B 1 214 ? -3.451 22.406 15.469 1 98.81 214 ASN B O 1
ATOM 4522 N N . VAL B 1 215 ? -5.688 22.719 15.258 1 98.56 215 VAL B N 1
ATOM 4523 C CA . VAL B 1 215 ? -5.996 21.625 16.172 1 98.56 215 VAL B CA 1
ATOM 4524 C C . VAL B 1 215 ? -5.973 20.297 15.398 1 98.56 215 VAL B C 1
ATOM 4526 O O . VAL B 1 215 ? -6.418 19.266 15.914 1 98.56 215 VAL B O 1
ATOM 4529 N N . GLY B 1 216 ? -5.543 20.297 14.188 1 97.38 216 GLY B N 1
ATOM 4530 C CA . GLY B 1 216 ? -5.297 19.094 13.422 1 97.38 216 GLY B CA 1
ATOM 4531 C C . GLY B 1 216 ? -6.57 18.453 12.898 1 97.38 216 GLY B C 1
ATOM 4532 O O . GLY B 1 216 ? -7.559 19.141 12.641 1 97.38 216 GLY B O 1
ATOM 4533 N N . GLY B 1 217 ? -6.379 17.219 12.5 1 96.75 217 GLY B N 1
ATOM 4534 C CA . GLY B 1 217 ? -7.48 16.359 12.086 1 96.75 217 GLY B CA 1
ATOM 4535 C C . GLY B 1 217 ? -8.023 15.508 13.219 1 96.75 217 GLY B C 1
ATOM 4536 O O . GLY B 1 217 ? -8.312 16.016 14.305 1 96.75 217 GLY B O 1
ATOM 4537 N N . GLY B 1 218 ? -8.242 14.266 12.875 1 95.5 218 GLY B N 1
ATOM 4538 C CA . GLY B 1 218 ? -8.672 13.312 13.883 1 95.5 218 GLY B CA 1
ATOM 4539 C C . GLY B 1 218 ? -10.188 13.195 13.977 1 95.5 218 GLY B C 1
ATOM 4540 O O . GLY B 1 218 ? -10.703 12.234 14.562 1 95.5 218 GLY B O 1
ATOM 4541 N N . PHE B 1 219 ? -10.93 14.141 13.352 1 97.81 219 PHE B N 1
ATOM 4542 C CA . PHE B 1 219 ? -12.383 14.109 13.398 1 97.81 219 PHE B CA 1
ATOM 4543 C C . PHE B 1 219 ? -12.914 12.828 12.758 1 97.81 219 PHE B C 1
ATOM 4545 O O . PHE B 1 219 ? -12.469 12.43 11.68 1 97.81 219 PHE B O 1
ATOM 4552 N N . PRO B 1 220 ? -13.828 12.203 13.375 1 96.88 220 PRO B N 1
ATOM 4553 C CA . PRO B 1 220 ? -14.266 10.875 12.945 1 96.88 220 PRO B CA 1
ATOM 4554 C C . PRO B 1 220 ? -15.344 10.938 11.859 1 96.88 220 PRO B C 1
ATOM 4556 O O . PRO B 1 220 ? -16.109 11.898 11.805 1 96.88 220 PRO B O 1
ATOM 4559 N N . ASN B 1 221 ? -15.344 10.031 11 1 96.88 221 ASN B N 1
ATOM 4560 C CA . ASN B 1 221 ? -16.531 9.734 10.195 1 96.88 221 ASN B CA 1
ATOM 4561 C C . ASN B 1 221 ? -17.328 8.57 10.773 1 96.88 221 ASN B C 1
ATOM 4563 O O . ASN B 1 221 ? -16.984 8.039 11.828 1 96.88 221 ASN B O 1
ATOM 4567 N N . HIS B 1 222 ? -18.453 8.234 10.156 1 96.94 222 HIS B N 1
ATOM 4568 C CA . HIS B 1 222 ? -19.359 7.211 10.656 1 96.94 222 HIS B CA 1
ATOM 4569 C C . HIS B 1 222 ? -18.922 5.824 10.188 1 96.94 222 HIS B C 1
ATOM 4571 O O . HIS B 1 222 ? -19.25 5.414 9.07 1 96.94 222 HIS B O 1
ATOM 4577 N N . ARG B 1 223 ? -18.328 5.02 11.125 1 94.19 223 ARG B N 1
ATOM 4578 C CA . ARG B 1 223 ? -17.719 3.762 10.695 1 94.19 223 ARG B CA 1
ATOM 4579 C C . ARG B 1 223 ? -18.422 2.572 11.344 1 94.19 223 ARG B C 1
ATOM 4581 O O . ARG B 1 223 ? -18.219 1.429 10.93 1 94.19 223 ARG B O 1
ATOM 4588 N N . THR B 1 224 ? -19.125 2.83 12.367 1 91.19 224 THR B N 1
ATOM 4589 C CA . THR B 1 224 ? -19.734 1.746 13.125 1 91.19 224 THR B CA 1
ATOM 4590 C C . THR B 1 224 ? -21.25 1.795 13.008 1 91.19 224 THR B C 1
ATOM 4592 O O . THR B 1 224 ? -21.828 2.826 12.641 1 91.19 224 THR B O 1
ATOM 4595 N N . GLN B 1 225 ? -21.734 0.615 13.406 1 89.56 225 GLN B N 1
ATOM 4596 C CA . GLN B 1 225 ? -23.188 0.603 13.492 1 89.56 225 GLN B CA 1
ATOM 4597 C C . GLN B 1 225 ? -23.688 1.515 14.609 1 89.56 225 GLN B C 1
ATOM 4599 O O . GLN B 1 225 ? -22.969 1.762 15.578 1 89.56 225 GLN B O 1
ATOM 4604 N N . GLY B 1 226 ? -24.812 2.045 14.461 1 90 226 GLY B N 1
ATOM 4605 C CA . GLY B 1 226 ? -25.344 2.973 15.461 1 90 226 GLY B CA 1
ATOM 4606 C C . GLY B 1 226 ? -25.281 4.422 15.008 1 90 226 GLY B C 1
ATOM 4607 O O . GLY B 1 226 ? -25.172 4.703 13.812 1 90 226 GLY B O 1
ATOM 4608 N N . PRO B 1 227 ? -25.312 5.258 16.016 1 93.19 227 PRO B N 1
ATOM 4609 C CA . PRO B 1 227 ? -25.359 6.672 15.656 1 93.19 227 PRO B CA 1
ATOM 4610 C C . PRO B 1 227 ? -24.016 7.199 15.172 1 93.19 227 PRO B C 1
ATOM 4612 O O . PRO B 1 227 ? -22.969 6.723 15.609 1 93.19 227 PRO B O 1
ATOM 4615 N N . ALA B 1 228 ? -24.094 8.102 14.344 1 94.62 228 ALA B N 1
ATOM 4616 C CA . ALA B 1 228 ? -22.891 8.789 13.859 1 94.62 228 ALA B CA 1
ATOM 4617 C C . ALA B 1 228 ? -22.234 9.594 14.977 1 94.62 228 ALA B C 1
ATOM 4619 O O . ALA B 1 228 ? -22.891 10 15.93 1 94.62 228 ALA B O 1
ATOM 4620 N N . PRO B 1 229 ? -20.922 9.836 14.844 1 94.38 229 PRO B N 1
ATOM 4621 C CA . PRO B 1 229 ? -20.266 10.734 15.797 1 94.38 229 PRO B CA 1
ATOM 4622 C C . PRO B 1 229 ? -20.875 12.133 15.797 1 94.38 229 PRO B C 1
ATOM 4624 O O . PRO B 1 229 ? -21.281 12.641 14.742 1 94.38 229 PRO B O 1
ATOM 4627 N N . VAL B 1 230 ? -20.875 12.703 16.953 1 95.69 230 VAL B N 1
ATOM 4628 C CA . VAL B 1 230 ? -21.438 14.039 17.094 1 95.69 230 VAL B CA 1
ATOM 4629 C C . VAL B 1 230 ? -20.328 15.086 17.016 1 95.69 230 VAL B C 1
ATOM 4631 O O . VAL B 1 230 ? -19.719 15.438 18.031 1 95.69 230 VAL B O 1
ATOM 4634 N N . LEU B 1 231 ? -20.141 15.625 15.891 1 97.81 231 LEU B N 1
ATOM 4635 C CA . LEU B 1 231 ? -19.078 16.594 15.633 1 97.81 231 LEU B CA 1
ATOM 4636 C C . LEU B 1 231 ? -19.266 17.844 16.484 1 97.81 231 LEU B C 1
ATOM 4638 O O . LEU B 1 231 ? -18.281 18.422 16.953 1 97.81 231 LEU B O 1
ATOM 4642 N N . GLU B 1 232 ? -20.516 18.172 16.703 1 98.06 232 GLU B N 1
ATOM 4643 C CA . GLU B 1 232 ? -20.844 19.391 17.453 1 98.06 232 GLU B CA 1
ATOM 4644 C C . GLU B 1 232 ? -20.281 19.328 18.875 1 98.06 232 GLU B C 1
ATOM 4646 O O . GLU B 1 232 ? -19.891 20.359 19.438 1 98.06 232 GLU B O 1
ATOM 4651 N N . ASP B 1 233 ? -20.281 18.172 19.406 1 98.06 233 ASP B N 1
ATOM 4652 C CA . ASP B 1 233 ? -19.703 18.016 20.734 1 98.06 233 ASP B CA 1
ATOM 4653 C C . ASP B 1 233 ? -18.203 18.281 20.734 1 98.06 233 ASP B C 1
ATOM 4655 O O . ASP B 1 233 ? -17.656 18.859 21.672 1 98.06 233 ASP B O 1
ATOM 4659 N N . ILE B 1 234 ? -17.578 17.891 19.734 1 98.38 234 ILE B N 1
ATOM 4660 C CA . ILE B 1 234 ? -16.141 18.094 19.578 1 98.38 234 ILE B CA 1
ATOM 4661 C C . ILE B 1 234 ? -15.844 19.578 19.375 1 98.38 234 ILE B C 1
ATOM 4663 O O . ILE B 1 234 ? -14.969 20.156 20.031 1 98.38 234 ILE B O 1
ATOM 4667 N N . PHE B 1 235 ? -16.641 20.25 18.5 1 98.69 235 PHE B N 1
ATOM 4668 C CA . PHE B 1 235 ? -16.484 21.688 18.266 1 98.69 235 PHE B CA 1
ATOM 4669 C C . PHE B 1 235 ? -16.656 22.469 19.547 1 98.69 235 PHE B C 1
ATOM 4671 O O . PHE B 1 235 ? -15.836 23.344 19.859 1 98.69 235 PHE B O 1
ATOM 4678 N N . ALA B 1 236 ? -17.672 22.094 20.25 1 98.62 236 ALA B N 1
ATOM 4679 C CA . ALA B 1 236 ? -17.984 22.812 21.469 1 98.62 236 ALA B CA 1
ATOM 4680 C C . ALA B 1 236 ? -16.875 22.656 22.5 1 98.62 236 ALA B C 1
ATOM 4682 O O . ALA B 1 236 ? -16.516 23.609 23.188 1 98.62 236 ALA B O 1
ATOM 4683 N N . LEU B 1 237 ? -16.406 21.469 22.594 1 98.56 237 LEU B N 1
ATOM 4684 C CA . LEU B 1 237 ? -15.336 21.234 23.547 1 98.56 237 LEU B CA 1
ATOM 4685 C C . LEU B 1 237 ? -14.086 22.016 23.156 1 98.56 237 LEU B C 1
ATOM 4687 O O . LEU B 1 237 ? -13.461 22.656 24.016 1 98.56 237 LEU B O 1
ATOM 4691 N N . ILE B 1 238 ? -13.695 22.031 21.969 1 98.75 238 ILE B N 1
ATOM 4692 C CA . ILE B 1 238 ? -12.516 22.75 21.469 1 98.75 238 ILE B CA 1
ATOM 4693 C C . ILE B 1 238 ? -12.664 24.234 21.766 1 98.75 238 ILE B C 1
ATOM 4695 O O . ILE B 1 238 ? -11.727 24.875 22.25 1 98.75 238 ILE B O 1
ATOM 4699 N N . ASP B 1 239 ? -13.836 24.75 21.469 1 98.75 239 ASP B N 1
ATOM 4700 C CA . ASP B 1 239 ? -14.125 26.172 21.703 1 98.75 239 ASP B CA 1
ATOM 4701 C C . ASP B 1 239 ? -13.961 26.516 23.172 1 98.75 239 ASP B C 1
ATOM 4703 O O . ASP B 1 239 ? -13.219 27.453 23.516 1 98.75 239 ASP B O 1
ATOM 4707 N N . ARG B 1 240 ? -14.547 25.719 23.984 1 98.69 240 ARG B N 1
ATOM 4708 C CA . ARG B 1 240 ? -14.531 25.969 25.422 1 98.69 240 ARG B CA 1
ATOM 4709 C C . ARG B 1 240 ? -13.117 25.859 25.984 1 98.69 240 ARG B C 1
ATOM 4711 O O . ARG B 1 240 ? -12.672 26.734 26.734 1 98.69 240 ARG B O 1
ATOM 4718 N N . VAL B 1 241 ? -12.43 24.859 25.625 1 98.75 241 VAL B N 1
ATOM 4719 C CA . VAL B 1 241 ? -11.109 24.594 26.188 1 98.75 241 VAL B CA 1
ATOM 4720 C C . VAL B 1 241 ? -10.125 25.656 25.703 1 98.75 241 VAL B C 1
ATOM 4722 O O . VAL B 1 241 ? -9.227 26.062 26.453 1 98.75 241 VAL B O 1
ATOM 4725 N N . ALA B 1 242 ? -10.227 26.062 24.469 1 98.81 242 ALA B N 1
ATOM 4726 C CA . ALA B 1 242 ? -9.367 27.141 23.969 1 98.81 242 ALA B CA 1
ATOM 4727 C C . ALA B 1 242 ? -9.555 28.422 24.781 1 98.81 242 ALA B C 1
ATOM 4729 O O . ALA B 1 242 ? -8.578 29.094 25.125 1 98.81 242 ALA B O 1
ATOM 4730 N N . ASP B 1 243 ? -10.789 28.734 25.078 1 98.56 243 ASP B N 1
ATOM 4731 C CA . ASP B 1 243 ? -11.086 29.891 25.906 1 98.56 243 ASP B CA 1
ATOM 4732 C C . ASP B 1 243 ? -10.5 29.75 27.297 1 98.56 243 ASP B C 1
ATOM 4734 O O . ASP B 1 243 ? -9.875 30.672 27.828 1 98.56 243 ASP B O 1
ATOM 4738 N N . GLU B 1 244 ? -10.703 28.609 27.844 1 98.69 244 GLU B N 1
ATOM 4739 C CA . GLU B 1 244 ? -10.242 28.344 29.203 1 98.69 244 GLU B CA 1
ATOM 4740 C C . GLU B 1 244 ? -8.719 28.391 29.281 1 98.69 244 GLU B C 1
ATOM 4742 O O . GLU B 1 244 ? -8.164 28.938 30.25 1 98.69 244 GLU B O 1
ATOM 4747 N N . ALA B 1 245 ? -8.094 27.844 28.344 1 98.69 245 ALA B N 1
ATOM 4748 C CA . ALA B 1 245 ? -6.648 27.641 28.406 1 98.69 245 ALA B CA 1
ATOM 4749 C C . ALA B 1 245 ? -5.891 28.922 28.078 1 98.69 245 ALA B C 1
ATOM 4751 O O . ALA B 1 245 ? -4.863 29.219 28.703 1 98.69 245 ALA B O 1
ATOM 4752 N N . PHE B 1 246 ? -6.367 29.734 27.188 1 98.56 246 PHE B N 1
ATOM 4753 C CA . PHE B 1 246 ? -5.582 30.859 26.688 1 98.56 246 PHE B CA 1
ATOM 4754 C C . PHE B 1 246 ? -6.117 32.188 27.219 1 98.56 246 PHE B C 1
ATOM 4756 O O . PHE B 1 246 ? -5.398 33.188 27.219 1 98.56 246 PHE B O 1
ATOM 4763 N N . GLY B 1 247 ? -7.477 32.25 27.531 1 97.31 247 GLY B N 1
ATOM 4764 C CA . GLY B 1 247 ? -8.078 33.5 27.984 1 97.31 247 GLY B CA 1
ATOM 4765 C C . GLY B 1 247 ? -8.031 34.594 26.938 1 97.31 247 GLY B C 1
ATOM 4766 O O . GLY B 1 247 ? -8.43 34.406 25.781 1 97.31 247 GLY B O 1
ATOM 4767 N N . ALA B 1 248 ? -7.488 35.719 27.266 1 96.94 248 ALA B N 1
ATOM 4768 C CA . ALA B 1 248 ? -7.465 36.906 26.406 1 96.94 248 ALA B CA 1
ATOM 4769 C C . ALA B 1 248 ? -6.496 36.719 25.234 1 96.94 248 ALA B C 1
ATOM 4771 O O . ALA B 1 248 ? -6.586 37.406 24.219 1 96.94 248 ALA B O 1
ATOM 4772 N N . ASP B 1 249 ? -5.637 35.812 25.359 1 98 249 ASP B N 1
ATOM 4773 C CA . ASP B 1 249 ? -4.617 35.562 24.328 1 98 249 ASP B CA 1
ATOM 4774 C C . ASP B 1 249 ? -5.008 34.438 23.422 1 98 249 ASP B C 1
ATOM 4776 O O . ASP B 1 249 ? -4.152 33.812 22.766 1 98 249 ASP B O 1
ATOM 4780 N N . ARG B 1 250 ? -6.273 34.062 23.391 1 98.31 250 ARG B N 1
ATOM 4781 C CA . ARG B 1 250 ? -6.793 32.969 22.578 1 98.31 250 ARG B CA 1
ATOM 4782 C C . ARG B 1 250 ? -6.391 33.125 21.109 1 98.31 250 ARG B C 1
ATOM 4784 O O . ARG B 1 250 ? -6.668 34.156 20.5 1 98.31 250 ARG B O 1
ATOM 4791 N N . PRO B 1 251 ? -5.684 32.125 20.562 1 98.81 251 PRO B N 1
ATOM 4792 C CA . PRO B 1 251 ? -5.355 32.188 19.141 1 98.81 251 PRO B CA 1
ATOM 4793 C C . PRO B 1 251 ? -6.562 31.922 18.234 1 98.81 251 PRO B C 1
ATOM 4795 O O . PRO B 1 251 ? -7.586 31.422 18.703 1 98.81 251 PRO B O 1
ATOM 4798 N N . GLN B 1 252 ? -6.449 32.375 17 1 98.75 252 GLN B N 1
ATOM 4799 C CA . GLN B 1 252 ? -7.414 31.906 16 1 98.75 252 GLN B CA 1
ATOM 4800 C C . GLN B 1 252 ? -7.277 30.406 15.773 1 98.75 252 GLN B C 1
ATOM 4802 O O . GLN B 1 252 ? -6.164 29.875 15.711 1 98.75 252 GLN B O 1
ATOM 4807 N N . LEU B 1 253 ? -8.383 29.703 15.711 1 98.88 253 LEU B N 1
ATOM 4808 C CA . LEU B 1 253 ? -8.328 28.25 15.578 1 98.88 253 LEU B CA 1
ATOM 4809 C C . LEU B 1 253 ? -8.406 27.828 14.117 1 98.88 253 LEU B C 1
ATOM 4811 O O . LEU B 1 253 ? -9.031 28.516 13.305 1 98.88 253 LEU B O 1
ATOM 4815 N N . VAL B 1 254 ? -7.73 26.766 13.773 1 98.81 254 VAL B N 1
ATOM 4816 C CA . VAL B 1 254 ? -7.77 26.094 12.477 1 98.81 254 VAL B CA 1
ATOM 4817 C C . VAL B 1 254 ? -7.926 24.594 12.664 1 98.81 254 VAL B C 1
ATOM 4819 O O . VAL B 1 254 ? -7.414 24.031 13.633 1 98.81 254 VAL B O 1
ATOM 4822 N N . CYS B 1 255 ? -8.68 23.938 11.859 1 98.69 255 CYS B N 1
ATOM 4823 C CA . CYS B 1 255 ? -8.703 22.469 11.836 1 98.69 255 CYS B CA 1
ATOM 4824 C C . CYS B 1 255 ? -8.438 21.953 10.43 1 98.69 255 CYS B C 1
ATOM 4826 O O . CYS B 1 255 ? -8.578 22.688 9.453 1 98.69 255 CYS B O 1
ATOM 4828 N N . GLU B 1 256 ? -8.008 20.703 10.344 1 98.12 256 GLU B N 1
ATOM 4829 C CA . GLU B 1 256 ? -7.688 20.078 9.062 1 98.12 256 GLU B CA 1
ATOM 4830 C C . GLU B 1 256 ? -8.352 18.703 8.945 1 98.12 256 GLU B C 1
ATOM 4832 O O . GLU B 1 256 ? -7.672 17.688 8.727 1 98.12 256 GLU B O 1
ATOM 4837 N N . PRO B 1 257 ? -9.648 18.641 9.016 1 98.44 257 PRO B N 1
ATOM 4838 C CA . PRO B 1 257 ? -10.328 17.359 8.875 1 98.44 257 PRO B CA 1
ATOM 4839 C C . PRO B 1 257 ? -10.086 16.719 7.516 1 98.44 257 PRO B C 1
ATOM 4841 O O . PRO B 1 257 ? -10.039 17.406 6.496 1 98.44 257 PRO B O 1
ATOM 4844 N N . GLY B 1 258 ? -9.781 15.406 7.512 1 97.94 258 GLY B N 1
ATOM 4845 C CA . GLY B 1 258 ? -9.805 14.547 6.34 1 97.94 258 GLY B CA 1
ATOM 4846 C C . GLY B 1 258 ? -10.961 13.562 6.344 1 97.94 258 GLY B C 1
ATOM 4847 O O . GLY B 1 258 ? -12.039 13.867 5.836 1 97.94 258 GLY B O 1
ATOM 4848 N N . ARG B 1 259 ? -10.773 12.555 7.199 1 97 259 ARG B N 1
ATOM 4849 C CA . ARG B 1 259 ? -11.789 11.516 7.367 1 97 259 ARG B CA 1
ATOM 4850 C C . ARG B 1 259 ? -13.133 12.125 7.746 1 97 259 ARG B C 1
ATOM 4852 O O . ARG B 1 259 ? -14.164 11.773 7.164 1 97 259 ARG B O 1
ATOM 4859 N N . GLY B 1 260 ? -13.133 12.992 8.648 1 97.88 260 GLY B N 1
ATOM 4860 C CA . GLY B 1 260 ? -14.359 13.594 9.141 1 97.88 260 GLY B CA 1
ATOM 4861 C C . GLY B 1 260 ? -15.133 14.336 8.07 1 97.88 260 GLY B C 1
ATOM 4862 O O . GLY B 1 260 ? -16.359 14.484 8.164 1 97.88 260 GLY B O 1
ATOM 4863 N N . LEU B 1 261 ? -14.422 14.781 7.074 1 98.31 261 LEU B N 1
ATOM 4864 C CA . LEU B 1 261 ? -15.047 15.562 6.016 1 98.31 261 LEU B CA 1
ATOM 4865 C C . LEU B 1 261 ? -15.477 14.664 4.859 1 98.31 261 LEU B C 1
ATOM 4867 O O . LEU B 1 261 ? -16.609 14.766 4.371 1 98.31 261 LEU B O 1
ATOM 4871 N N . VAL B 1 262 ? -14.586 13.719 4.469 1 98.75 262 VAL B N 1
ATOM 4872 C CA . VAL B 1 262 ? -14.797 13.094 3.172 1 98.75 262 VAL B CA 1
ATOM 4873 C C . VAL B 1 262 ? -15.281 11.656 3.365 1 98.75 262 VAL B C 1
ATOM 4875 O O . VAL B 1 262 ? -15.844 11.055 2.445 1 98.75 262 VAL B O 1
ATOM 4878 N N . GLY B 1 263 ? -15.125 11.062 4.527 1 98.25 263 GLY B N 1
ATOM 4879 C CA . GLY B 1 263 ? -15.352 9.648 4.758 1 98.25 263 GLY B CA 1
ATOM 4880 C C . GLY B 1 263 ? -16.734 9.188 4.348 1 98.25 263 GLY B C 1
ATOM 4881 O O . GLY B 1 263 ? -16.875 8.219 3.596 1 98.25 263 GLY B O 1
ATOM 4882 N N . ASP B 1 264 ? -17.766 9.914 4.742 1 98.25 264 ASP B N 1
ATOM 4883 C CA . ASP B 1 264 ? -19.141 9.477 4.578 1 98.25 264 ASP B CA 1
ATOM 4884 C C . ASP B 1 264 ? -19.672 9.828 3.191 1 98.25 264 ASP B C 1
ATOM 4886 O O . ASP B 1 264 ? -20.797 9.461 2.834 1 98.25 264 ASP B O 1
ATOM 4890 N N . ALA B 1 265 ? -18.859 10.445 2.412 1 98.69 265 ALA B N 1
ATOM 4891 C CA . ALA B 1 265 ? -19.297 10.883 1.091 1 98.69 265 ALA B CA 1
ATOM 4892 C C . ALA B 1 265 ? -19.094 9.781 0.054 1 98.69 265 ALA B C 1
ATOM 4894 O O . ALA B 1 265 ? -19.453 9.945 -1.114 1 98.69 265 ALA B O 1
ATOM 4895 N N . PHE B 1 266 ? -18.547 8.672 0.429 1 98.56 266 PHE B N 1
ATOM 4896 C CA . PHE B 1 266 ? -18.297 7.59 -0.51 1 98.56 266 PHE B CA 1
ATOM 4897 C C . PHE B 1 266 ? -18.75 6.254 0.067 1 98.56 266 PHE B C 1
ATOM 4899 O O . PHE B 1 266 ? -18.672 6.035 1.277 1 98.56 266 PHE B O 1
ATOM 4906 N N . THR B 1 267 ? -19.188 5.43 -0.781 1 98.25 267 THR B N 1
ATOM 4907 C CA . THR B 1 267 ? -19.422 4.012 -0.543 1 98.25 267 THR B CA 1
ATOM 4908 C C . THR B 1 267 ? -18.625 3.156 -1.518 1 98.25 267 THR B C 1
ATOM 4910 O O . THR B 1 267 ? -18.438 3.537 -2.674 1 98.25 267 THR B O 1
ATOM 4913 N N . HIS B 1 268 ? -18.141 2.004 -1.015 1 98.44 268 HIS B N 1
ATOM 4914 C CA . HIS B 1 268 ? -17.297 1.125 -1.818 1 98.44 268 HIS B CA 1
ATOM 4915 C C . HIS B 1 268 ? -18 -0.188 -2.127 1 98.44 268 HIS B C 1
ATOM 4917 O O . HIS B 1 268 ? -18.344 -0.948 -1.216 1 98.44 268 HIS B O 1
ATOM 4923 N N . ILE B 1 269 ? -18.281 -0.424 -3.402 1 98.75 269 ILE B N 1
ATOM 4924 C CA . ILE B 1 269 ? -18.938 -1.64 -3.852 1 98.75 269 ILE B CA 1
ATOM 4925 C C . ILE B 1 269 ? -17.906 -2.676 -4.273 1 98.75 269 ILE B C 1
ATOM 4927 O O . ILE B 1 269 ? -17.109 -2.426 -5.18 1 98.75 269 ILE B O 1
ATOM 4931 N N . THR B 1 270 ? -17.922 -3.795 -3.613 1 98.62 270 THR B N 1
ATOM 4932 C CA . THR B 1 270 ? -17.109 -4.941 -4.004 1 98.62 270 THR B CA 1
ATOM 4933 C C . THR B 1 270 ? -17.984 -6.133 -4.367 1 98.62 270 THR B C 1
ATOM 4935 O O . THR B 1 270 ? -19.172 -6.164 -4.023 1 98.62 270 THR B O 1
ATOM 4938 N N . ARG B 1 271 ? -17.391 -7.027 -5.051 1 98.62 271 ARG B N 1
ATOM 4939 C CA . ARG B 1 271 ? -18.109 -8.242 -5.422 1 98.62 271 ARG B CA 1
ATOM 4940 C C . ARG B 1 271 ? -17.516 -9.461 -4.73 1 98.62 271 ARG B C 1
ATOM 4942 O O . ARG B 1 271 ? -16.297 -9.594 -4.645 1 98.62 271 ARG B O 1
ATOM 4949 N N . ILE B 1 272 ? -18.391 -10.328 -4.246 1 98.44 272 ILE B N 1
ATOM 4950 C CA . ILE B 1 272 ? -17.969 -11.617 -3.701 1 98.44 272 ILE B CA 1
ATOM 4951 C C . ILE B 1 272 ? -17.625 -12.57 -4.84 1 98.44 272 ILE B C 1
ATOM 4953 O O . ILE B 1 272 ? -18.516 -13.102 -5.508 1 98.44 272 ILE B O 1
ATOM 4957 N N . LYS B 1 273 ? -16.312 -12.805 -5 1 97.31 273 LYS B N 1
ATOM 4958 C CA . LYS B 1 273 ? -15.836 -13.633 -6.102 1 97.31 273 LYS B CA 1
ATOM 4959 C C . LYS B 1 273 ? -16.031 -15.117 -5.809 1 97.31 273 LYS B C 1
ATOM 4961 O O . LYS B 1 273 ? -16.203 -15.914 -6.73 1 97.31 273 LYS B O 1
ATOM 4966 N N . ALA B 1 274 ? -15.938 -15.383 -4.48 1 97.19 274 ALA B N 1
ATOM 4967 C CA . ALA B 1 274 ? -16.016 -16.797 -4.105 1 97.19 274 ALA B CA 1
ATOM 4968 C C . ALA B 1 274 ? -16.391 -16.953 -2.639 1 97.19 274 ALA B C 1
ATOM 4970 O O . ALA B 1 274 ? -16.109 -16.078 -1.817 1 97.19 274 ALA B O 1
ATOM 4971 N N . LEU B 1 275 ? -17.125 -17.922 -2.389 1 95.81 275 LEU B N 1
ATOM 4972 C CA . LEU B 1 275 ? -17.375 -18.484 -1.062 1 95.81 275 LEU B CA 1
ATOM 4973 C C . LEU B 1 275 ? -16.719 -19.859 -0.92 1 95.81 275 LEU B C 1
ATOM 4975 O O . LEU B 1 275 ? -17.25 -20.844 -1.419 1 95.81 275 LEU B O 1
ATOM 4979 N N . ARG B 1 276 ? -15.523 -19.859 -0.256 1 94.44 276 ARG B N 1
ATOM 4980 C CA . ARG B 1 276 ? -14.758 -21.094 -0.162 1 94.44 276 ARG B CA 1
ATOM 4981 C C . ARG B 1 276 ? -15.32 -22 0.922 1 94.44 276 ARG B C 1
ATOM 4983 O O . ARG B 1 276 ? -15.266 -21.672 2.109 1 94.44 276 ARG B O 1
ATOM 4990 N N . ASP B 1 277 ? -15.867 -23.172 0.48 1 92.44 277 ASP B N 1
ATOM 4991 C CA . ASP B 1 277 ? -16.438 -24.219 1.319 1 92.44 277 ASP B CA 1
ATOM 4992 C C . ASP B 1 277 ? -17.453 -23.656 2.305 1 92.44 277 ASP B C 1
ATOM 4994 O O . ASP B 1 277 ? -17.438 -23.984 3.49 1 92.44 277 ASP B O 1
ATOM 4998 N N . ASP B 1 278 ? -18.141 -22.625 1.926 1 87.81 278 ASP B N 1
ATOM 4999 C CA . ASP B 1 278 ? -19.234 -21.969 2.639 1 87.81 278 ASP B CA 1
ATOM 5000 C C . ASP B 1 278 ? -18.734 -21.25 3.889 1 87.81 278 ASP B C 1
ATOM 5002 O O . ASP B 1 278 ? -19.484 -21.078 4.855 1 87.81 278 ASP B O 1
ATOM 5006 N N . THR B 1 279 ? -17.5 -20.891 3.895 1 90.12 279 THR B N 1
ATOM 5007 C CA . THR B 1 279 ? -16.938 -20.281 5.102 1 90.12 279 THR B CA 1
ATOM 5008 C C . THR B 1 279 ? -16.203 -18.984 4.77 1 90.12 279 THR B C 1
ATOM 5010 O O . THR B 1 279 ? -16.625 -17.906 5.199 1 90.12 279 THR B O 1
ATOM 5013 N N . HIS B 1 280 ? -15.227 -19.047 3.932 1 95.31 280 HIS B N 1
ATOM 5014 C CA . HIS B 1 280 ? -14.375 -17.891 3.664 1 95.31 280 HIS B CA 1
ATOM 5015 C C . HIS B 1 280 ? -14.898 -17.094 2.482 1 95.31 280 HIS B C 1
ATOM 5017 O O . HIS B 1 280 ? -15.242 -17.656 1.442 1 95.31 280 HIS B O 1
ATOM 5023 N N . VAL B 1 281 ? -14.969 -15.82 2.699 1 97.69 281 VAL B N 1
ATOM 5024 C CA . VAL B 1 281 ? -15.43 -14.914 1.654 1 97.69 281 VAL B CA 1
ATOM 5025 C C . VAL B 1 281 ? -14.234 -14.297 0.939 1 97.69 281 VAL B C 1
ATOM 5027 O O . VAL B 1 281 ? -13.297 -13.805 1.584 1 97.69 281 VAL B O 1
ATOM 5030 N N . PHE B 1 282 ? -14.219 -14.359 -0.376 1 98.31 282 PHE B N 1
ATOM 5031 C CA . PHE B 1 282 ? -13.211 -13.688 -1.192 1 98.31 282 PHE B CA 1
ATOM 5032 C C . PHE B 1 282 ? -13.836 -12.562 -2.006 1 98.31 282 PHE B C 1
ATOM 5034 O O . PHE B 1 282 ? -14.805 -12.781 -2.734 1 98.31 282 PHE B O 1
ATOM 5041 N N . LEU B 1 283 ? -13.258 -11.367 -1.878 1 98.56 283 LEU B N 1
ATOM 5042 C CA . LEU B 1 283 ? -13.734 -10.195 -2.596 1 98.56 283 LEU B CA 1
ATOM 5043 C C . LEU B 1 283 ? -12.836 -9.883 -3.791 1 98.56 283 LEU B C 1
ATOM 5045 O O . LEU B 1 283 ? -11.734 -10.43 -3.9 1 98.56 283 LEU B O 1
ATOM 5049 N N . ASN B 1 284 ? -13.344 -9.031 -4.691 1 98.31 284 ASN B N 1
ATOM 5050 C CA . ASN B 1 284 ? -12.547 -8.555 -5.816 1 98.31 284 ASN B CA 1
ATOM 5051 C C . ASN B 1 284 ? -11.695 -7.352 -5.43 1 98.31 284 ASN B C 1
ATOM 5053 O O . ASN B 1 284 ? -11.078 -6.723 -6.293 1 98.31 284 ASN B O 1
ATOM 5057 N N . ASP B 1 285 ? -11.695 -6.977 -4.184 1 98.31 285 ASP B N 1
ATOM 5058 C CA . ASP B 1 285 ? -10.812 -5.953 -3.639 1 98.31 285 ASP B CA 1
ATOM 5059 C C . ASP B 1 285 ? -10.352 -6.32 -2.23 1 98.31 285 ASP B C 1
ATOM 5061 O O . ASP B 1 285 ? -10.953 -7.176 -1.577 1 98.31 285 ASP B O 1
ATOM 5065 N N . GLY B 1 286 ? -9.234 -5.703 -1.835 1 97.75 286 GLY B N 1
ATOM 5066 C CA . GLY B 1 286 ? -8.664 -6.023 -0.533 1 97.75 286 GLY B CA 1
ATOM 5067 C C . GLY B 1 286 ? -7.695 -4.973 -0.029 1 97.75 286 GLY B C 1
ATOM 5068 O O . GLY B 1 286 ? -7.879 -3.779 -0.272 1 97.75 286 GLY B O 1
ATOM 5069 N N . VAL B 1 287 ? -6.711 -5.43 0.701 1 96.44 287 VAL B N 1
ATOM 5070 C CA . VAL B 1 287 ? -5.859 -4.516 1.457 1 96.44 287 VAL B CA 1
ATOM 5071 C C . VAL B 1 287 ? -4.773 -3.951 0.545 1 96.44 287 VAL B C 1
ATOM 5073 O O . VAL B 1 287 ? -4.012 -3.072 0.952 1 96.44 287 VAL B O 1
ATOM 5076 N N . TYR B 1 288 ? -4.719 -4.391 -0.711 1 97 288 TYR B N 1
ATOM 5077 C CA . TYR B 1 288 ? -3.865 -3.752 -1.708 1 97 288 TYR B CA 1
ATOM 5078 C C . TYR B 1 288 ? -4.66 -2.762 -2.553 1 97 288 TYR B C 1
ATOM 5080 O O . TYR B 1 288 ? -4.098 -2.07 -3.402 1 97 288 TYR B O 1
ATOM 5088 N N . GLY B 1 289 ? -5.957 -2.717 -2.32 1 97.12 289 GLY B N 1
ATOM 5089 C CA . GLY B 1 289 ? -6.848 -1.811 -3.027 1 97.12 289 GLY B CA 1
ATOM 5090 C C . GLY B 1 289 ? -7.539 -0.819 -2.111 1 97.12 289 GLY B C 1
ATOM 5091 O O . GLY B 1 289 ? -6.891 -0.166 -1.292 1 97.12 289 GLY B O 1
ATOM 5092 N N . GLY B 1 290 ? -8.836 -0.708 -2.307 1 97.44 290 GLY B N 1
ATOM 5093 C CA . GLY B 1 290 ? -9.617 0.296 -1.604 1 97.44 290 GLY B CA 1
ATOM 5094 C C . GLY B 1 290 ? -9.789 -0.009 -0.129 1 97.44 290 GLY B C 1
ATOM 5095 O O . GLY B 1 290 ? -10.227 0.85 0.641 1 97.44 290 GLY B O 1
ATOM 5096 N N . LEU B 1 291 ? -9.383 -1.167 0.339 1 97.81 291 LEU B N 1
ATOM 5097 C CA . LEU B 1 291 ? -9.594 -1.559 1.728 1 97.81 291 LEU B CA 1
ATOM 5098 C C . LEU B 1 291 ? -8.273 -1.576 2.494 1 97.81 291 LEU B C 1
ATOM 5100 O O . LEU B 1 291 ? -8.172 -2.205 3.551 1 97.81 291 LEU B O 1
ATOM 5104 N N . ALA B 1 292 ? -7.316 -0.887 1.989 1 95.25 292 ALA B N 1
ATOM 5105 C CA . ALA B 1 292 ? -5.938 -0.917 2.471 1 95.25 292 ALA B CA 1
ATOM 5106 C C . ALA B 1 292 ? -5.844 -0.396 3.902 1 95.25 292 ALA B C 1
ATOM 5108 O O . ALA B 1 292 ? -4.98 -0.824 4.672 1 95.25 292 ALA B O 1
ATOM 5109 N N . GLU B 1 293 ? -6.676 0.427 4.332 1 93.75 293 GLU B N 1
ATOM 5110 C CA . GLU B 1 293 ? -6.555 1.073 5.637 1 93.75 293 GLU B CA 1
ATOM 5111 C C . GLU B 1 293 ? -7.125 0.191 6.746 1 93.75 293 GLU B C 1
ATOM 5113 O O . GLU B 1 293 ? -6.855 0.419 7.926 1 93.75 293 GLU B O 1
ATOM 5118 N N . LEU B 1 294 ? -7.891 -0.762 6.43 1 94.12 294 LEU B N 1
ATOM 5119 C CA . LEU B 1 294 ? -8.656 -1.507 7.422 1 94.12 294 LEU B CA 1
ATOM 5120 C C . LEU B 1 294 ? -7.734 -2.223 8.398 1 94.12 294 LEU B C 1
ATOM 5122 O O . LEU B 1 294 ? -7.969 -2.209 9.609 1 94.12 294 LEU B O 1
ATOM 5126 N N . PRO B 1 295 ? -6.637 -2.781 7.957 1 91.19 295 PRO B N 1
ATOM 5127 C CA . PRO B 1 295 ? -5.742 -3.4 8.938 1 91.19 295 PRO B CA 1
ATOM 5128 C C . PRO B 1 295 ? -5.172 -2.395 9.938 1 91.19 295 PRO B C 1
ATOM 5130 O O . PRO B 1 295 ? -4.758 -2.775 11.031 1 91.19 295 PRO B O 1
ATOM 5133 N N . LEU B 1 296 ? -5.145 -1.182 9.586 1 86.25 296 LEU B N 1
ATOM 5134 C CA . LEU B 1 296 ? -4.535 -0.148 10.422 1 86.25 296 LEU B CA 1
ATOM 5135 C C . LEU B 1 296 ? -5.543 0.415 11.414 1 86.25 296 LEU B C 1
ATOM 5137 O O . LEU B 1 296 ? -5.195 0.704 12.562 1 86.25 296 LEU B O 1
ATOM 5141 N N . VAL B 1 297 ? -6.789 0.528 10.984 1 88.25 297 VAL B N 1
ATOM 5142 C CA . VAL B 1 297 ? -7.738 1.275 11.805 1 88.25 297 VAL B CA 1
ATOM 5143 C C . VAL B 1 297 ? -8.898 0.368 12.211 1 88.25 297 VAL B C 1
ATOM 5145 O O . VAL B 1 297 ? -9.797 0.792 12.938 1 88.25 297 VAL B O 1
ATOM 5148 N N . GLY B 1 298 ? -8.891 -0.828 11.727 1 90.19 298 GLY B N 1
ATOM 5149 C CA . GLY B 1 298 ? -9.977 -1.746 12.008 1 90.19 298 GLY B CA 1
ATOM 5150 C C . GLY B 1 298 ? -11.047 -1.754 10.93 1 90.19 298 GLY B C 1
ATOM 5151 O O . GLY B 1 298 ? -11.109 -0.837 10.109 1 90.19 298 GLY B O 1
ATOM 5152 N N . ASN B 1 299 ? -11.875 -2.721 11.047 1 90.56 299 ASN B N 1
ATOM 5153 C CA . ASN B 1 299 ? -12.93 -2.869 10.047 1 90.56 299 ASN B CA 1
ATOM 5154 C C . ASN B 1 299 ? -14.008 -1.802 10.203 1 90.56 299 ASN B C 1
ATOM 5156 O O . ASN B 1 299 ? -14.258 -1.33 11.32 1 90.56 299 ASN B O 1
ATOM 5160 N N . ILE B 1 300 ? -14.531 -1.467 9.07 1 91.44 300 ILE B N 1
ATOM 5161 C CA . ILE B 1 300 ? -15.797 -0.735 9.07 1 91.44 300 ILE B CA 1
ATOM 5162 C C . ILE B 1 300 ? -16.953 -1.717 9.172 1 91.44 300 ILE B C 1
ATOM 5164 O O . ILE B 1 300 ? -16.984 -2.73 8.469 1 91.44 300 ILE B O 1
ATOM 5168 N N . ASP B 1 301 ? -17.859 -1.509 10.039 1 89.88 301 ASP B N 1
ATOM 5169 C CA . ASP B 1 301 ? -18.906 -2.504 10.227 1 89.88 301 ASP B CA 1
ATOM 5170 C C . ASP B 1 301 ? -20.219 -2.035 9.602 1 89.88 301 ASP B C 1
ATOM 5172 O O . ASP B 1 301 ? -21.25 -2.715 9.711 1 89.88 301 ASP B O 1
ATOM 5176 N N . ARG B 1 302 ? -20.188 -0.871 9.062 1 94.75 302 ARG B N 1
ATOM 5177 C CA . ARG B 1 302 ? -21.328 -0.43 8.258 1 94.75 302 ARG B CA 1
ATOM 5178 C C . ARG B 1 302 ? -21.281 -1.035 6.859 1 94.75 302 ARG B C 1
ATOM 5180 O O . ARG B 1 302 ? -20.906 -0.36 5.898 1 94.75 302 ARG B O 1
ATOM 5187 N N . VAL B 1 303 ? -21.703 -2.27 6.797 1 96.62 303 VAL B N 1
ATOM 5188 C CA . VAL B 1 303 ? -21.656 -3.021 5.547 1 96.62 303 VAL B CA 1
ATOM 5189 C C . VAL B 1 303 ? -23.031 -3.613 5.25 1 96.62 303 VAL B C 1
ATOM 5191 O O . VAL B 1 303 ? -23.875 -3.74 6.148 1 96.62 303 VAL B O 1
ATOM 5194 N N . ALA B 1 304 ? -23.266 -3.885 4.012 1 97 304 ALA B N 1
ATOM 5195 C CA . ALA B 1 304 ? -24.484 -4.559 3.537 1 97 304 ALA B CA 1
ATOM 5196 C C . ALA B 1 304 ? -24.172 -5.461 2.346 1 97 304 ALA B C 1
ATOM 5198 O O . ALA B 1 304 ? -23.25 -5.191 1.577 1 97 304 ALA B O 1
ATOM 5199 N N . VAL B 1 305 ? -24.938 -6.535 2.252 1 98.5 305 VAL B N 1
ATOM 5200 C CA . VAL B 1 305 ? -24.781 -7.465 1.139 1 98.5 305 VAL B CA 1
ATOM 5201 C C . VAL B 1 305 ? -26 -7.383 0.222 1 98.5 305 VAL B C 1
ATOM 5203 O O . VAL B 1 305 ? -27.125 -7.34 0.695 1 98.5 305 VAL B O 1
ATOM 5206 N N . PHE B 1 306 ? -25.719 -7.301 -1.066 1 98.62 306 PHE B N 1
ATOM 5207 C CA . PHE B 1 306 ? -26.781 -7.246 -2.07 1 98.62 306 PHE B CA 1
ATOM 5208 C C . PHE B 1 306 ? -26.609 -8.375 -3.086 1 98.62 306 PHE B C 1
ATOM 5210 O O . PHE B 1 306 ? -25.5 -8.688 -3.496 1 98.62 306 PHE B O 1
ATOM 5217 N N . SER B 1 307 ? -27.766 -8.922 -3.523 1 98.25 307 SER B N 1
ATOM 5218 C CA . SER B 1 307 ? -27.75 -9.812 -4.684 1 98.25 307 SER B CA 1
ATOM 5219 C C . SER B 1 307 ? -27.469 -9.031 -5.969 1 98.25 307 SER B C 1
ATOM 5221 O O . SER B 1 307 ? -27.547 -7.805 -5.984 1 98.25 307 SER B O 1
ATOM 5223 N N . PRO B 1 308 ? -27.094 -9.727 -7.047 1 97.88 308 PRO B N 1
ATOM 5224 C CA . PRO B 1 308 ? -26.875 -9.055 -8.336 1 97.88 308 PRO B CA 1
ATOM 5225 C C . PRO B 1 308 ? -28.094 -8.273 -8.805 1 97.88 308 PRO B C 1
ATOM 5227 O O . PRO B 1 308 ? -27.969 -7.301 -9.555 1 97.88 308 PRO B O 1
ATOM 5230 N N . GLU B 1 309 ? -29.281 -8.594 -8.359 1 97.12 309 GLU B N 1
ATOM 5231 C CA . GLU B 1 309 ? -30.516 -7.91 -8.734 1 97.12 309 GLU B CA 1
ATOM 5232 C C . GLU B 1 309 ? -30.734 -6.668 -7.875 1 97.12 309 GLU B C 1
ATOM 5234 O O . GLU B 1 309 ? -31.734 -5.961 -8.047 1 97.12 309 GLU B O 1
ATOM 5239 N N . GLY B 1 310 ? -29.781 -6.426 -6.98 1 95.94 310 GLY B N 1
ATOM 5240 C CA . GLY B 1 310 ? -29.859 -5.227 -6.164 1 95.94 310 GLY B CA 1
ATOM 5241 C C . GLY B 1 310 ? -30.734 -5.402 -4.938 1 95.94 310 GLY B C 1
ATOM 5242 O O . GLY B 1 310 ? -31.219 -4.422 -4.359 1 95.94 310 GLY B O 1
ATOM 5243 N N . VAL B 1 311 ? -30.969 -6.668 -4.566 1 96.44 311 VAL B N 1
ATOM 5244 C CA . VAL B 1 311 ? -31.797 -6.957 -3.402 1 96.44 311 VAL B CA 1
ATOM 5245 C C . VAL B 1 311 ? -30.906 -7.215 -2.186 1 96.44 311 VAL B C 1
ATOM 5247 O O . VAL B 1 311 ? -30 -8.039 -2.238 1 96.44 311 VAL B O 1
ATOM 5250 N N . LYS B 1 312 ? -31.203 -6.574 -1.11 1 97.06 312 LYS B N 1
ATOM 5251 C CA . LYS B 1 312 ? -30.422 -6.699 0.113 1 97.06 312 LYS B CA 1
ATOM 5252 C C . LYS B 1 312 ? -30.609 -8.078 0.748 1 97.06 312 LYS B C 1
ATOM 5254 O O . LYS B 1 312 ? -31.734 -8.578 0.825 1 97.06 312 LYS B O 1
ATOM 5259 N N . ARG B 1 313 ? -29.469 -8.719 1.16 1 97.31 313 ARG B N 1
ATOM 5260 C CA . ARG B 1 313 ? -29.531 -9.953 1.938 1 97.31 313 ARG B CA 1
ATOM 5261 C C . ARG B 1 313 ? -29.859 -9.672 3.398 1 97.31 313 ARG B C 1
ATOM 5263 O O . ARG B 1 313 ? -29.25 -8.805 4.023 1 97.31 313 ARG B O 1
ATOM 5270 N N . GLU B 1 314 ? -30.859 -10.383 3.998 1 94.19 314 GLU B N 1
ATOM 5271 C CA . GLU B 1 314 ? -31.344 -10.039 5.328 1 94.19 314 GLU B CA 1
ATOM 5272 C C . GLU B 1 314 ? -31.25 -11.227 6.281 1 94.19 314 GLU B C 1
ATOM 5274 O O . GLU B 1 314 ? -31.844 -11.211 7.363 1 94.19 314 GLU B O 1
ATOM 5279 N N . GLY B 1 315 ? -30.562 -12.227 5.922 1 94.94 315 GLY B N 1
ATOM 5280 C CA . GLY B 1 315 ? -30.406 -13.367 6.812 1 94.94 315 GLY B CA 1
ATOM 5281 C C . GLY B 1 315 ? -29.656 -13.039 8.078 1 94.94 315 GLY B C 1
ATOM 5282 O O . GLY B 1 315 ? -29 -11.992 8.164 1 94.94 315 GLY B O 1
ATOM 5283 N N . ASP B 1 316 ? -29.75 -13.945 9.086 1 96.56 316 ASP B N 1
ATOM 5284 C CA . ASP B 1 316 ? -28.969 -13.797 10.305 1 96.56 316 ASP B CA 1
ATOM 5285 C C . ASP B 1 316 ? -27.469 -13.773 10 1 96.56 316 ASP B C 1
ATOM 5287 O O . ASP B 1 316 ? -27 -14.508 9.125 1 96.56 316 ASP B O 1
ATOM 5291 N N . THR B 1 317 ? -26.859 -12.945 10.758 1 95.81 317 THR B N 1
ATOM 5292 C CA . THR B 1 317 ? -25.438 -12.766 10.461 1 95.81 317 THR B CA 1
ATOM 5293 C C . THR B 1 317 ? -24.609 -13.914 11.047 1 95.81 317 THR B C 1
ATOM 5295 O O . THR B 1 317 ? -25 -14.5 12.055 1 95.81 317 THR B O 1
ATOM 5298 N N . VAL B 1 318 ? -23.625 -14.195 10.359 1 96.25 318 VAL B N 1
ATOM 5299 C CA . VAL B 1 318 ? -22.594 -15.125 10.797 1 96.25 318 VAL B CA 1
ATOM 5300 C C . VAL B 1 318 ? -21.219 -14.492 10.625 1 96.25 318 VAL B C 1
ATOM 5302 O O . VAL B 1 318 ? -20.969 -13.781 9.641 1 96.25 318 VAL B O 1
ATOM 5305 N N . ASP B 1 319 ? -20.297 -14.758 11.539 1 95.12 319 ASP B N 1
ATOM 5306 C CA . ASP B 1 319 ? -18.938 -14.227 11.445 1 95.12 319 ASP B CA 1
ATOM 5307 C C . ASP B 1 319 ? -18.125 -14.969 10.391 1 95.12 319 ASP B C 1
ATOM 5309 O O . ASP B 1 319 ? -18.062 -16.203 10.398 1 95.12 319 ASP B O 1
ATOM 5313 N N . ARG B 1 320 ? -17.531 -14.219 9.508 1 95.06 320 ARG B N 1
ATOM 5314 C CA . ARG B 1 320 ? -16.766 -14.82 8.414 1 95.06 320 ARG B CA 1
ATOM 5315 C C . ARG B 1 320 ? -15.414 -14.133 8.242 1 95.06 320 ARG B C 1
ATOM 5317 O O . ARG B 1 320 ? -15.305 -12.914 8.438 1 95.06 320 ARG B O 1
ATOM 5324 N N . ILE B 1 321 ? -14.406 -14.938 7.836 1 95.88 321 ILE B N 1
ATOM 5325 C CA . ILE B 1 321 ? -13.133 -14.391 7.383 1 95.88 321 ILE B CA 1
ATOM 5326 C C . ILE B 1 321 ? -13.273 -13.875 5.949 1 95.88 321 ILE B C 1
ATOM 5328 O O . ILE B 1 321 ? -13.836 -14.562 5.094 1 95.88 321 ILE B O 1
ATOM 5332 N N . VAL B 1 322 ? -12.773 -12.688 5.727 1 97.31 322 VAL B N 1
ATOM 5333 C CA . VAL B 1 322 ? -12.891 -12.062 4.41 1 97.31 322 VAL B CA 1
ATOM 5334 C C . VAL B 1 322 ? -11.508 -11.797 3.834 1 97.31 322 VAL B C 1
ATOM 5336 O O . VAL B 1 322 ? -10.656 -11.188 4.492 1 97.31 322 VAL B O 1
ATOM 5339 N N . PHE B 1 323 ? -11.266 -12.297 2.617 1 97.75 323 PHE B N 1
ATOM 5340 C CA . PHE B 1 323 ? -10 -12.133 1.917 1 97.75 323 PHE B CA 1
ATOM 5341 C C . PHE B 1 323 ? -10.172 -11.227 0.7 1 97.75 323 PHE B C 1
ATOM 5343 O O . PHE B 1 323 ? -11.266 -11.117 0.15 1 97.75 323 PHE B O 1
ATOM 5350 N N . GLY B 1 324 ? -9.031 -10.547 0.339 1 98.06 324 GLY B N 1
ATOM 5351 C CA . GLY B 1 324 ? -8.969 -9.883 -0.956 1 98.06 324 GLY B CA 1
ATOM 5352 C C . GLY B 1 324 ? -8.586 -10.828 -2.086 1 98.06 324 GLY B C 1
ATOM 5353 O O . GLY B 1 324 ? -8.453 -12.031 -1.875 1 98.06 324 GLY B O 1
ATOM 5354 N N . PRO B 1 325 ? -8.383 -10.266 -3.262 1 97.94 325 PRO B N 1
ATOM 5355 C CA . PRO B 1 325 ? -8.289 -11.102 -4.461 1 97.94 325 PRO B CA 1
ATOM 5356 C C . PRO B 1 325 ? -6.855 -11.539 -4.766 1 97.94 325 PRO B C 1
ATOM 5358 O O . PRO B 1 325 ? -6.641 -12.422 -5.605 1 97.94 325 PRO B O 1
ATOM 5361 N N . THR B 1 326 ? -5.844 -10.945 -4.156 1 97.38 326 THR B N 1
ATOM 5362 C CA . THR B 1 326 ? -4.469 -11.18 -4.574 1 97.38 326 THR B CA 1
ATOM 5363 C C . THR B 1 326 ? -3.963 -12.516 -4.043 1 97.38 326 THR B C 1
ATOM 5365 O O . THR B 1 326 ? -4.613 -13.141 -3.203 1 97.38 326 THR B O 1
ATOM 5368 N N . CYS B 1 327 ? -2.789 -12.961 -4.512 1 95.5 327 CYS B N 1
ATOM 5369 C CA . CYS B 1 327 ? -2.191 -14.219 -4.098 1 95.5 327 CYS B CA 1
ATOM 5370 C C . CYS B 1 327 ? -1.368 -14.047 -2.826 1 95.5 327 CYS B C 1
ATOM 5372 O O . CYS B 1 327 ? -0.714 -14.984 -2.371 1 95.5 327 CYS B O 1
ATOM 5374 N N . ASP B 1 328 ? -1.437 -12.852 -2.289 1 94 328 ASP B N 1
ATOM 5375 C CA . ASP B 1 328 ? -0.688 -12.602 -1.062 1 94 328 ASP B CA 1
ATOM 5376 C C . ASP B 1 328 ? -1.519 -12.961 0.17 1 94 328 ASP B C 1
ATOM 5378 O O . ASP B 1 328 ? -2.662 -12.516 0.301 1 94 328 ASP B O 1
ATOM 5382 N N . SER B 1 329 ? -0.885 -13.633 1.071 1 91.25 329 SER B N 1
ATOM 5383 C CA . SER B 1 329 ? -1.582 -14.133 2.254 1 91.25 329 SER B CA 1
ATOM 5384 C C . SER B 1 329 ? -2.002 -12.984 3.168 1 91.25 329 SER B C 1
ATOM 5386 O O . SER B 1 329 ? -2.934 -13.125 3.963 1 91.25 329 SER B O 1
ATOM 5388 N N . VAL B 1 330 ? -1.407 -11.828 3.039 1 90.69 330 VAL B N 1
ATOM 5389 C CA . VAL B 1 330 ? -1.706 -10.719 3.938 1 90.69 330 VAL B CA 1
ATOM 5390 C C . VAL B 1 330 ? -2.947 -9.977 3.447 1 90.69 330 VAL B C 1
ATOM 5392 O O . VAL B 1 330 ? -3.494 -9.133 4.16 1 90.69 330 VAL B O 1
ATOM 5395 N N . ASP B 1 331 ? -3.377 -10.297 2.271 1 95.75 331 ASP B N 1
ATOM 5396 C CA . ASP B 1 331 ? -4.578 -9.672 1.727 1 95.75 331 ASP B CA 1
ATOM 5397 C C . ASP B 1 331 ? -5.836 -10.227 2.387 1 95.75 331 ASP B C 1
ATOM 5399 O O . ASP B 1 331 ? -6.633 -10.914 1.741 1 95.75 331 ASP B O 1
ATOM 5403 N N . ARG B 1 332 ? -6.012 -9.875 3.592 1 96.38 332 ARG B N 1
ATOM 5404 C CA . ARG B 1 332 ? -7.074 -10.312 4.488 1 96.38 332 ARG B CA 1
ATOM 5405 C C . ARG B 1 332 ? -7.59 -9.164 5.344 1 96.38 332 ARG B C 1
ATOM 5407 O O . ARG B 1 332 ? -6.805 -8.344 5.828 1 96.38 332 ARG B O 1
ATOM 5414 N N . LEU B 1 333 ? -8.938 -9.055 5.422 1 96.56 333 LEU B N 1
ATOM 5415 C CA . LEU B 1 333 ? -9.477 -8.086 6.367 1 96.56 333 LEU B CA 1
ATOM 5416 C C . LEU B 1 333 ? -9.258 -8.547 7.805 1 96.56 333 LEU B C 1
ATOM 5418 O O . LEU B 1 333 ? -9.219 -9.75 8.078 1 96.56 333 LEU B O 1
ATOM 5422 N N . PRO B 1 334 ? -9.125 -7.582 8.711 1 94.25 334 PRO B N 1
ATOM 5423 C CA . PRO B 1 334 ? -8.859 -7.961 10.102 1 94.25 334 PRO B CA 1
ATOM 5424 C C . PRO B 1 334 ? -10.016 -8.727 10.734 1 94.25 334 PRO B C 1
ATOM 5426 O O . PRO B 1 334 ? -11.18 -8.383 10.523 1 94.25 334 PRO B O 1
ATOM 5429 N N . GLY B 1 335 ? -9.656 -9.758 11.492 1 92.62 335 GLY B N 1
ATOM 5430 C CA . GLY B 1 335 ? -10.664 -10.516 12.219 1 92.62 335 GLY B CA 1
ATOM 5431 C C . GLY B 1 335 ? -11.727 -11.109 11.312 1 92.62 335 GLY B C 1
ATOM 5432 O O . GLY B 1 335 ? -11.414 -11.711 10.281 1 92.62 335 GLY B O 1
ATOM 5433 N N . GLU B 1 336 ? -12.922 -11.086 11.859 1 94.25 336 GLU B N 1
ATOM 5434 C CA . GLU B 1 336 ? -14.086 -11.562 11.125 1 94.25 336 GLU B CA 1
ATOM 5435 C C . GLU B 1 336 ? -15.117 -10.453 10.938 1 94.25 336 GLU B C 1
ATOM 5437 O O . GLU B 1 336 ? -15.102 -9.461 11.664 1 94.25 336 GLU B O 1
ATOM 5442 N N . LEU B 1 337 ? -15.898 -10.617 9.984 1 94.75 337 LEU B N 1
ATOM 5443 C CA . LEU B 1 337 ? -17 -9.703 9.727 1 94.75 337 LEU B CA 1
ATOM 5444 C C . LEU B 1 337 ? -18.344 -10.414 9.859 1 94.75 337 LEU B C 1
ATOM 5446 O O . LEU B 1 337 ? -18.516 -11.531 9.367 1 94.75 337 LEU B O 1
ATOM 5450 N N . ALA B 1 338 ? -19.25 -9.773 10.539 1 95.56 338 ALA B N 1
ATOM 5451 C CA . ALA B 1 338 ? -20.625 -10.289 10.594 1 95.56 338 ALA B CA 1
ATOM 5452 C C . ALA B 1 338 ? -21.359 -10.055 9.273 1 95.56 338 ALA B C 1
ATOM 5454 O O . ALA B 1 338 ? -21.641 -8.914 8.914 1 95.56 338 ALA B O 1
ATOM 5455 N N . LEU B 1 339 ? -21.641 -11.141 8.602 1 97.12 339 LEU B N 1
ATOM 5456 C CA . LEU B 1 339 ? -22.297 -11.055 7.305 1 97.12 339 LEU B CA 1
ATOM 5457 C C . LEU B 1 339 ? -23.516 -11.969 7.254 1 97.12 339 LEU B C 1
ATOM 5459 O O . LEU B 1 339 ? -23.578 -12.977 7.965 1 97.12 339 LEU B O 1
ATOM 5463 N N . PRO B 1 340 ? -24.484 -11.594 6.387 1 97.12 340 PRO B N 1
ATOM 5464 C CA . PRO B 1 340 ? -25.656 -12.461 6.281 1 97.12 340 PRO B CA 1
ATOM 5465 C C . PRO B 1 340 ? -25.312 -13.898 5.93 1 97.12 340 PRO B C 1
ATOM 5467 O O . PRO B 1 340 ? -24.516 -14.141 5.016 1 97.12 340 PRO B O 1
ATOM 5470 N N . GLY B 1 341 ? -25.906 -14.82 6.598 1 96.44 341 GLY B N 1
ATOM 5471 C CA . GLY B 1 341 ? -25.641 -16.234 6.375 1 96.44 341 GLY B CA 1
ATOM 5472 C C . GLY B 1 341 ? -26.062 -16.719 5 1 96.44 341 GLY B C 1
ATOM 5473 O O . GLY B 1 341 ? -25.578 -17.734 4.516 1 96.44 341 GLY B O 1
ATOM 5474 N N . ASP B 1 342 ? -26.953 -15.984 4.383 1 96.12 342 ASP B N 1
ATOM 5475 C CA . ASP B 1 342 ? -27.484 -16.406 3.094 1 96.12 342 ASP B CA 1
ATOM 5476 C C . ASP B 1 342 ? -26.734 -15.758 1.94 1 96.12 342 ASP B C 1
ATOM 5478 O O . ASP B 1 342 ? -27.172 -15.789 0.794 1 96.12 342 ASP B O 1
ATOM 5482 N N . LEU B 1 343 ? -25.609 -15.117 2.273 1 96.38 343 LEU B N 1
ATOM 5483 C CA . LEU B 1 343 ? -24.828 -14.547 1.177 1 96.38 343 LEU B CA 1
ATOM 5484 C C . LEU B 1 343 ? -24.359 -15.633 0.217 1 96.38 343 LEU B C 1
ATOM 5486 O O . LEU B 1 343 ? -24.203 -16.797 0.611 1 96.38 343 LEU B O 1
ATOM 5490 N N . ALA B 1 344 ? -24.156 -15.203 -1.024 1 96.62 344 ALA B N 1
ATOM 5491 C CA . ALA B 1 344 ? -23.797 -16.156 -2.076 1 96.62 344 ALA B CA 1
ATOM 5492 C C . ALA B 1 344 ? -22.672 -15.586 -2.949 1 96.62 344 ALA B C 1
ATOM 5494 O O . ALA B 1 344 ? -22.453 -14.375 -2.98 1 96.62 344 ALA B O 1
ATOM 5495 N N . GLU B 1 345 ? -21.953 -16.531 -3.598 1 96.81 345 GLU B N 1
ATOM 5496 C CA . GLU B 1 345 ? -21.031 -16.125 -4.652 1 96.81 345 GLU B CA 1
ATOM 5497 C C . GLU B 1 345 ? -21.719 -15.234 -5.684 1 96.81 345 GLU B C 1
ATOM 5499 O O . GLU B 1 345 ? -22.844 -15.531 -6.113 1 96.81 345 GLU B O 1
ATOM 5504 N N . GLY B 1 346 ? -21.094 -14.109 -6.023 1 97.44 346 GLY B N 1
ATOM 5505 C CA . GLY B 1 346 ? -21.672 -13.188 -6.988 1 97.44 346 GLY B CA 1
ATOM 5506 C C . GLY B 1 346 ? -22.375 -12.016 -6.34 1 97.44 346 GLY B C 1
ATOM 5507 O O . GLY B 1 346 ? -22.641 -11 -6.996 1 97.44 346 GLY B O 1
ATOM 5508 N N . ASP B 1 347 ? -22.688 -12.141 -5.027 1 98.62 347 ASP B N 1
ATOM 5509 C CA . ASP B 1 347 ? -23.266 -11.016 -4.301 1 98.62 347 ASP B CA 1
ATOM 5510 C C . ASP B 1 347 ? -22.281 -9.852 -4.211 1 98.62 347 ASP B C 1
ATOM 5512 O O . ASP B 1 347 ? -21.109 -9.984 -4.594 1 98.62 347 ASP B O 1
ATOM 5516 N N . PHE B 1 348 ? -22.844 -8.766 -3.771 1 98.88 348 PHE B N 1
ATOM 5517 C CA . PHE B 1 348 ? -22.047 -7.562 -3.58 1 98.88 348 PHE B CA 1
ATOM 5518 C C . PHE B 1 348 ? -21.969 -7.188 -2.104 1 98.88 348 PHE B C 1
ATOM 5520 O O . PHE B 1 348 ? -22.984 -7.203 -1.405 1 98.88 348 PHE B O 1
ATOM 5527 N N . LEU B 1 349 ? -20.797 -7.004 -1.654 1 98.62 349 LEU B N 1
ATOM 5528 C CA . LEU B 1 349 ? -20.562 -6.453 -0.324 1 98.62 349 LEU B CA 1
ATOM 5529 C C . LEU B 1 349 ? -20.25 -4.965 -0.401 1 98.62 349 LEU B C 1
ATOM 5531 O O . LEU B 1 349 ? -19.25 -4.57 -1.006 1 98.62 349 LEU B O 1
ATOM 5535 N N . VAL B 1 350 ? -21.062 -4.152 0.229 1 98.5 350 VAL B N 1
ATOM 5536 C CA . VAL B 1 350 ? -20.969 -2.697 0.155 1 98.5 350 VAL B CA 1
ATOM 5537 C C . VAL B 1 350 ? -20.469 -2.143 1.487 1 98.5 350 VAL B C 1
ATOM 5539 O O . VAL B 1 350 ? -21.047 -2.438 2.541 1 98.5 350 VAL B O 1
ATOM 5542 N N . PHE B 1 351 ? -19.406 -1.379 1.45 1 98.06 351 PHE B N 1
ATOM 5543 C CA . PHE B 1 351 ? -18.844 -0.716 2.617 1 98.06 351 PHE B CA 1
ATOM 5544 C C . PHE B 1 351 ? -19.203 0.764 2.629 1 98.06 351 PHE B C 1
ATOM 5546 O O . PHE B 1 351 ? -18.875 1.494 1.688 1 98.06 351 PHE B O 1
ATOM 5553 N N . GLN B 1 352 ? -19.812 1.243 3.678 1 97.44 352 GLN B N 1
ATOM 5554 C CA . GLN B 1 352 ? -20.141 2.66 3.816 1 97.44 352 GLN B CA 1
ATOM 5555 C C . GLN B 1 352 ? -19 3.414 4.504 1 97.44 352 GLN B C 1
ATOM 5557 O O . GLN B 1 352 ? -18.234 2.83 5.281 1 97.44 352 GLN B O 1
ATOM 5562 N N . GLY B 1 353 ? -18.875 4.715 4.18 1 97 353 GLY B N 1
ATOM 5563 C CA . GLY B 1 353 ? -17.891 5.551 4.859 1 97 353 GLY B CA 1
ATOM 5564 C C . GLY B 1 353 ? -16.484 5.355 4.344 1 97 353 GLY B C 1
ATOM 5565 O O . GLY B 1 353 ? -15.523 5.355 5.121 1 97 353 GLY B O 1
ATOM 5566 N N . MET B 1 354 ? -16.312 5.188 3.033 1 97.5 354 MET B N 1
ATOM 5567 C CA . MET B 1 354 ? -15.031 4.77 2.467 1 97.5 354 MET B CA 1
ATOM 5568 C C . MET B 1 354 ? -14.367 5.914 1.707 1 97.5 354 MET B C 1
ATOM 5570 O O . MET B 1 354 ? -13.578 5.684 0.794 1 97.5 354 MET B O 1
ATOM 5574 N N . GLY B 1 355 ? -14.625 7.109 2.102 1 98.19 355 GLY B N 1
ATOM 5575 C CA . GLY B 1 355 ? -14.133 8.242 1.336 1 98.19 355 GLY B CA 1
ATOM 5576 C C . GLY B 1 355 ? -12.688 8.594 1.656 1 98.19 355 GLY B C 1
ATOM 5577 O O . GLY B 1 355 ? -12.039 9.312 0.9 1 98.19 355 GLY B O 1
ATOM 5578 N N . ALA B 1 356 ? -12.234 8.148 2.764 1 97.5 356 ALA B N 1
ATOM 5579 C CA . ALA B 1 356 ? -10.891 8.5 3.199 1 97.5 356 ALA B CA 1
ATOM 5580 C C . ALA B 1 356 ? -9.938 7.312 3.07 1 97.5 356 ALA B C 1
ATOM 5582 O O . ALA B 1 356 ? -10.242 6.215 3.545 1 97.5 356 ALA B O 1
ATOM 5583 N N . TYR B 1 357 ? -8.75 7.559 2.367 1 96.38 357 TYR B N 1
ATOM 5584 C CA . TYR B 1 357 ? -7.613 6.648 2.318 1 96.38 357 TYR B CA 1
ATOM 5585 C C . TYR B 1 357 ? -7.988 5.34 1.629 1 96.38 357 TYR B C 1
ATOM 5587 O O . TYR B 1 357 ? -7.48 4.273 1.987 1 96.38 357 TYR B O 1
ATOM 5595 N N . SER B 1 358 ? -8.961 5.359 0.773 1 96.06 358 SER B N 1
ATOM 5596 C CA . SER B 1 358 ? -9.297 4.227 -0.087 1 96.06 358 SER B CA 1
ATOM 5597 C C . SER B 1 358 ? -8.594 4.336 -1.438 1 96.06 358 SER B C 1
ATOM 5599 O O . SER B 1 358 ? -7.516 3.766 -1.632 1 96.06 358 SER B O 1
ATOM 5601 N N . SER B 1 359 ? -9.055 5.297 -2.223 1 95.31 359 SER B N 1
ATOM 5602 C CA . SER B 1 359 ? -8.438 5.504 -3.527 1 95.31 359 SER B CA 1
ATOM 5603 C C . SER B 1 359 ? -7.031 6.09 -3.393 1 95.31 359 SER B C 1
ATOM 5605 O O . SER B 1 359 ? -6.184 5.891 -4.266 1 95.31 359 SER B O 1
ATOM 5607 N N . ALA B 1 360 ? -6.75 6.73 -2.287 1 95.44 360 ALA B N 1
ATOM 5608 C CA . ALA B 1 360 ? -5.5 7.457 -2.068 1 95.44 360 ALA B CA 1
ATOM 5609 C C . ALA B 1 360 ? -4.32 6.496 -1.97 1 95.44 360 ALA B C 1
ATOM 5611 O O . ALA B 1 360 ? -3.176 6.883 -2.223 1 95.44 360 ALA B O 1
ATOM 5612 N N . THR B 1 361 ? -4.555 5.199 -1.646 1 95.62 361 THR B N 1
ATOM 5613 C CA . THR B 1 361 ? -3.465 4.254 -1.425 1 95.62 361 THR B CA 1
ATOM 5614 C C . THR B 1 361 ? -3.652 3.002 -2.277 1 95.62 361 THR B C 1
ATOM 5616 O O . THR B 1 361 ? -3.02 1.975 -2.027 1 95.62 361 THR B O 1
ATOM 5619 N N . ASN B 1 362 ? -4.5 3.057 -3.205 1 96.44 362 ASN B N 1
ATOM 5620 C CA . ASN B 1 362 ? -4.805 1.935 -4.086 1 96.44 362 ASN B CA 1
ATOM 5621 C C . ASN B 1 362 ? -3.6 1.548 -4.938 1 96.44 362 ASN B C 1
ATOM 5623 O O . ASN B 1 362 ? -2.895 2.416 -5.453 1 96.44 362 ASN B O 1
ATOM 5627 N N . THR B 1 363 ? -3.299 0.226 -5.055 1 96.81 363 THR B N 1
ATOM 5628 C CA . THR B 1 363 ? -2.277 -0.298 -5.953 1 96.81 363 THR B CA 1
ATOM 5629 C C . THR B 1 363 ? -2.91 -1.13 -7.066 1 96.81 363 THR B C 1
ATOM 5631 O O . THR B 1 363 ? -4.133 -1.293 -7.105 1 96.81 363 THR B O 1
ATOM 5634 N N . ARG B 1 364 ? -2.061 -1.63 -7.973 1 95.69 364 ARG B N 1
ATOM 5635 C CA . ARG B 1 364 ? -2.469 -2.566 -9.016 1 95.69 364 ARG B CA 1
ATOM 5636 C C . ARG B 1 364 ? -1.803 -3.924 -8.82 1 95.69 364 ARG B C 1
ATOM 5638 O O . ARG B 1 364 ? -1.574 -4.652 -9.789 1 95.69 364 ARG B O 1
ATOM 5645 N N . PHE B 1 365 ? -1.563 -4.23 -7.617 1 97.12 365 PHE B N 1
ATOM 5646 C CA . PHE B 1 365 ? -0.82 -5.441 -7.289 1 97.12 365 PHE B CA 1
ATOM 5647 C C . PHE B 1 365 ? -1.534 -6.676 -7.824 1 97.12 365 PHE B C 1
ATOM 5649 O O . PHE B 1 365 ? -2.758 -6.785 -7.719 1 97.12 365 PHE B O 1
ATOM 5656 N N . ASN B 1 366 ? -0.836 -7.609 -8.438 1 97.56 366 ASN B N 1
ATOM 5657 C CA . ASN B 1 366 ? -1.298 -8.906 -8.93 1 97.56 366 ASN B CA 1
ATOM 5658 C C . ASN B 1 366 ? -2.309 -8.742 -10.062 1 97.56 366 ASN B C 1
ATOM 5660 O O . ASN B 1 366 ? -2.998 -9.703 -10.422 1 97.56 366 ASN B O 1
ATOM 5664 N N . GLY B 1 367 ? -2.391 -7.512 -10.586 1 96.81 367 GLY B N 1
ATOM 5665 C CA . GLY B 1 367 ? -3.305 -7.238 -11.68 1 96.81 367 GLY B CA 1
ATOM 5666 C C . GLY B 1 367 ? -4.703 -6.871 -11.219 1 96.81 367 GLY B C 1
ATOM 5667 O O . GLY B 1 367 ? -5.641 -6.844 -12.016 1 96.81 367 GLY B O 1
ATOM 5668 N N . PHE B 1 368 ? -4.758 -6.633 -9.961 1 97 368 PHE B N 1
ATOM 5669 C CA . PHE B 1 368 ? -6.016 -6.184 -9.375 1 97 368 PHE B CA 1
ATOM 5670 C C . PHE B 1 368 ? -5.953 -4.699 -9.031 1 97 368 PHE B C 1
ATOM 5672 O O . PHE B 1 368 ? -4.961 -4.031 -9.336 1 97 368 PHE B O 1
ATOM 5679 N N . GLY B 1 369 ? -7.035 -4.121 -8.594 1 92.31 369 GLY B N 1
ATOM 5680 C CA . GLY B 1 369 ? -7.02 -2.756 -8.094 1 92.31 369 GLY B CA 1
ATOM 5681 C C . GLY B 1 369 ? -7.633 -1.76 -9.062 1 92.31 369 GLY B C 1
ATOM 5682 O O . GLY B 1 369 ? -7.715 -0.566 -8.766 1 92.31 369 GLY B O 1
ATOM 5683 N N . GLN B 1 370 ? -7.996 -2.27 -10.25 1 93.62 370 GLN B N 1
ATOM 5684 C CA . GLN B 1 370 ? -8.789 -1.373 -11.086 1 93.62 370 GLN B CA 1
ATOM 5685 C C . GLN B 1 370 ? -10.016 -0.865 -10.328 1 93.62 370 GLN B C 1
ATOM 5687 O O . GLN B 1 370 ? -10.781 -1.656 -9.773 1 93.62 370 GLN B O 1
ATOM 5692 N N . MET B 1 371 ? -10.133 0.412 -10.219 1 93.38 371 MET B N 1
ATOM 5693 C CA . MET B 1 371 ? -11.227 1.006 -9.453 1 93.38 371 MET B CA 1
ATOM 5694 C C . MET B 1 371 ? -11.875 2.146 -10.227 1 93.38 371 MET B C 1
ATOM 5696 O O . MET B 1 371 ? -11.18 3.004 -10.773 1 93.38 371 MET B O 1
ATOM 5700 N N . GLU B 1 372 ? -13.133 2.121 -10.344 1 95.12 372 GLU B N 1
ATOM 5701 C CA . GLU B 1 372 ? -13.914 3.191 -10.953 1 95.12 372 GLU B CA 1
ATOM 5702 C C . GLU B 1 372 ? -14.602 4.047 -9.898 1 95.12 372 GLU B C 1
ATOM 5704 O O . GLU B 1 372 ? -15.062 3.533 -8.875 1 95.12 372 GLU B O 1
ATOM 5709 N N . ILE B 1 373 ? -14.633 5.312 -10.102 1 97 373 ILE B N 1
ATOM 5710 C CA . ILE B 1 373 ? -15.398 6.227 -9.258 1 97 373 ILE B CA 1
ATOM 5711 C C . ILE B 1 373 ? -16.609 6.734 -10.023 1 97 373 ILE B C 1
ATOM 5713 O O . ILE B 1 373 ? -16.484 7.25 -11.141 1 97 373 ILE B O 1
ATOM 5717 N N . VAL B 1 374 ? -17.781 6.535 -9.5 1 97.75 374 VAL B N 1
ATOM 5718 C CA . VAL B 1 374 ? -19.016 7.008 -10.125 1 97.75 374 VAL B CA 1
ATOM 5719 C C . VAL B 1 374 ? -19.781 7.906 -9.148 1 97.75 374 VAL B C 1
ATOM 5721 O O . VAL B 1 374 ? -19.531 7.871 -7.938 1 97.75 374 VAL B O 1
ATOM 5724 N N . THR B 1 375 ? -20.688 8.695 -9.664 1 98.06 375 THR B N 1
ATOM 5725 C CA . THR B 1 375 ? -21.438 9.633 -8.852 1 98.06 375 THR B CA 1
ATOM 5726 C C . THR B 1 375 ? -22.875 9.148 -8.648 1 98.06 375 THR B C 1
ATOM 5728 O O . THR B 1 375 ? -23.484 8.625 -9.578 1 98.06 375 THR B O 1
ATOM 5731 N N . ALA B 1 376 ? -23.344 9.32 -7.469 1 98.12 376 ALA B N 1
ATOM 5732 C CA . ALA B 1 376 ? -24.734 9 -7.152 1 98.12 376 ALA B CA 1
ATOM 5733 C C . ALA B 1 376 ? -25.391 10.133 -6.367 1 98.12 376 ALA B C 1
ATOM 5735 O O . ALA B 1 376 ? -24.719 10.914 -5.703 1 98.12 376 ALA B O 1
ATOM 5736 N N . LEU B 1 377 ? -26.719 10.211 -6.406 1 97.44 377 LEU B N 1
ATOM 5737 C CA . LEU B 1 377 ? -27.484 11.227 -5.691 1 97.44 377 LEU B CA 1
ATOM 5738 C C . LEU B 1 377 ? -27.516 10.93 -4.195 1 97.44 377 LEU B C 1
ATOM 5740 O O . LEU B 1 377 ? -27.562 11.852 -3.379 1 97.44 377 LEU B O 1
ATOM 5744 N N . SER B 1 378 ? -27.531 9.672 -3.947 1 96.88 378 SER B N 1
ATOM 5745 C CA . SER B 1 378 ? -27.609 9.219 -2.564 1 96.88 378 SER B CA 1
ATOM 5746 C C . SER B 1 378 ? -26.766 7.969 -2.34 1 96.88 378 SER B C 1
ATOM 5748 O O . SER B 1 378 ? -26.5 7.219 -3.279 1 96.88 378 SER B O 1
ATOM 5750 N N . LEU B 1 379 ? -26.359 7.824 -1.059 1 96.62 379 LEU B N 1
ATOM 5751 C CA . LEU B 1 379 ? -25.594 6.633 -0.702 1 96.62 379 LEU B CA 1
ATOM 5752 C C . LEU B 1 379 ? -26.438 5.699 0.171 1 96.62 379 LEU B C 1
ATOM 5754 O O . LEU B 1 379 ? -25.906 4.746 0.75 1 96.62 379 LEU B O 1
ATOM 5758 N N . LYS B 1 380 ? -27.672 6.012 0.252 1 91.38 380 LYS B N 1
ATOM 5759 C CA . LYS B 1 380 ? -28.578 5.191 1.062 1 91.38 380 LYS B CA 1
ATOM 5760 C C . LYS B 1 380 ? -28.688 3.777 0.501 1 91.38 380 LYS B C 1
ATOM 5762 O O . LYS B 1 380 ? -28.797 3.592 -0.712 1 91.38 380 LYS B O 1
ATOM 5767 N N . ILE B 1 381 ? -28.5 2.764 1.395 1 86.88 381 ILE B N 1
ATOM 5768 C CA . ILE B 1 381 ? -28.578 1.369 0.971 1 86.88 381 ILE B CA 1
ATOM 5769 C C . ILE B 1 381 ? -29.797 0.698 1.595 1 86.88 381 ILE B C 1
ATOM 5771 O O . ILE B 1 381 ? -30.203 1.052 2.701 1 86.88 381 ILE B O 1
#

Nearest PDB structures (foldseek):
  2nv9-assembly3_E  TM=8.566E-01  e=1.773E-31  Paramecium bursaria Chlorella virus 1
  2nva-assembly1_B  TM=8.550E-01  e=6.455E-31  Paramecium bursaria Chlorella virus 1
  2nv9-assembly1_B  TM=8.575E-01  e=9.737E-31  Paramecium bursaria Chlorella virus 1
  2nva-assembly2_D  TM=8.534E-01  e=2.643E-30  Paramecium bursaria Chlorella virus 1
  6kni-assembly1_B  TM=8.209E-01  e=2.791E-20  Staphylococcus aureus subsp. aureus Mu50

InterPro domains:
  IPR000183 Ornithine/DAP/Arg decarboxylase [PR01179] (49-67)
  IPR000183 Ornithine/DAP/Arg decarboxylase [PR01179] (70-82)
  IPR000183 Ornithine/DAP/Arg decarboxylase [PR01179] (253-272)
  IPR000183 Ornithine/DAP/Arg decarboxylase [PR01179] (355-368)
  IPR002433 Ornithine decarboxylase [PR01182] (47-74)
  IPR002433 Ornithine decarboxylase [PR01182] (91-115)
  IPR002433 Ornithine decarboxylase [PR01182] (321-331)
  IPR002433 Ornithine decarboxylase [PR01182] (342-355)
  IPR002433 Ornithine decarboxylase [PTHR11482] (21-377)
  IPR009006 Alanine racemase/group IV decarboxylase, C-terminal [G3DSA:2.40.37.10] (262-380)
  IPR009006 Alanine racemase/group IV decarboxylase, C-terminal [SSF50621] (229-375)
  IPR022644 Orn/DAP/Arg decarboxylase 2, N-terminal [PF02784] (43-262)
  IPR022653 Orn/DAP/Arg decarboxylase 2, pyridoxal-phosphate binding site [PS00878] (49-67)
  IPR029066 PLP-binding barrel [G3DSA:3.20.20.10] (32-261)
  IPR029066 PLP-binding barrel [SSF51419] (21-265)

Sequence (762 aa):
MGLSKTIWANPSEIIRVRQPDHPVLVFAPAVLQATARRFIAGFPGLVTYAVKSNPDEMVVENLVAAGIRGFDVASPFEIDMIRRLAPGAALHYHNPVRARSEIAHAVKANVKTWSVDSHSELDKLIEMVPTEGCEISVRFKMPVNGAAYNFGAKFGATAELAAELLRKAADAGFIPSLTFHPGTQCTDPMAWDAYIRTAATICDEAGVKARRLNVGGGFPNHRTQGPAPVLEDIFALIDRVADEAFGADRPQLVCEPGRGLVGDAFTHITRIKALRDDTHVFLNDGVYGGLAELPLVGNIDRVAVFSPEGVKREGDTVDRIVFGPTCDSVDRLPGELALPGDLAEGDFLVFQGMGAYSSATNTRFNGFGQMEIVTALSLKIMGLSKTIWANPSEIIRVRQPDHPVLVFAPAVLQATARRFIAGFPGLVTYAVKSNPDEMVVENLVAAGIRGFDVASPFEIDMIRRLAPGAALHYHNPVRARSEIAHAVKANVKTWSVDSHSELDKLIEMVPTEGCEISVRFKMPVNGAAYNFGAKFGATAELAAELLRKAADAGFIPSLTFHPGTQCTDPMAWDAYIRTAATICDEAGVKARRLNVGGGFPNHRTQGPAPVLEDIFALIDRVADEAFGADRPQLVCEPGRGLVGDAFTHITRIKALRDDTHVFLNDGVYGGLAELPLVGNIDRVAVFSPEGVKREGDTVDRIVFGPTCDSVDRLPGELALPGDLAEGDFLVFQGMGAYSSATNTRFNGFGQMEIVTALSLKI

Secondary structure (DSSP, 8-state):
------EES-HHHHHHHH--SS-EEEE-HHHHHHHHHHHHHHSSEEE-EEGGG---HHHHHHHHHHT--EEEE-SHHHHHHHHHH-TTSEEEE--S---HHHHHHHHHTT--EEEE-SHHHHHHHHHHS--TT-EEEEEB----TT-SS----SS-B-HHHHHHHHHHHHHTT-EEEEE----SS---THHHHHHHHHHHHHHHHHT---SEEE---------SSSSPP-HHHHHHHHHHHHHHHHGGGPPEEEE--SHHHHGGGEEEEEEEEEEETTTEEEES--TTTTTTTHHHH-----EEEE-TTSPBP-SPEEEE-EE-SSS-TT-B-SS-EEEETT--TT-EEEEES--SSSGGG---GGG----EEEEES----/------EES-HHHHHHHH--SS-EEEE-HHHHHHHHHHHHHHSSEEE-EEGGG---HHHHHHHHHHT--EEEE-SHHHHHHHHHH-TTSEEEE--S---HHHHHHHHHTT--EEEE-SHHHHHHHHHHS--TT-EEEEEB----TT-SS----SS-B-HHHHHHHHHHHHHTT-EEEEE----SS---THHHHHHHHHHHHHHHHHT---SEEE---------SSSSPP-HHHHHHHHHHHHHHHHGGGPPEEEE--SHHHHGGGEEEEEEEEEEETTTEEEES--TTTTTTTHHHH-----EEEE-TTSPBP-SPEEEE-EE-SSS-TT-B-SS-EEEETT--TT-EEEEES--SSSGGG---GGG----EEEEES----

pLDDT: mean 94.95, std 10.53, range [23.66, 98.94]

Solvent-accessible surface area (backbone atoms only — not comparable to full-atom values): 38234 Å² total; per-residue (Å²): 131,80,82,74,76,74,72,38,64,22,57,44,54,49,33,42,75,61,55,61,87,52,29,36,39,35,34,18,64,65,52,30,29,50,41,43,40,50,46,59,73,55,36,80,45,49,53,26,35,27,38,58,24,43,67,51,65,68,54,53,50,42,39,44,73,44,64,47,51,29,33,35,31,61,31,67,52,40,46,52,50,42,46,7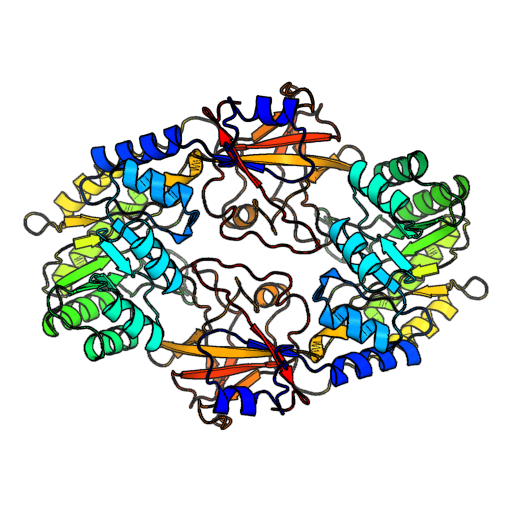2,77,42,67,85,41,45,45,34,38,62,39,45,71,62,30,69,69,48,50,53,52,38,54,76,68,64,53,37,34,36,28,25,46,48,68,48,47,41,52,49,42,66,74,71,48,71,37,83,84,17,31,41,24,35,23,35,45,74,84,60,86,86,49,84,66,74,83,66,70,76,66,45,12,47,57,71,54,31,15,53,51,36,35,52,40,39,74,69,53,28,45,28,23,35,29,38,65,68,50,71,63,45,80,55,53,67,58,48,49,62,55,50,44,48,50,37,50,25,29,60,74,33,72,43,80,39,57,34,38,30,58,24,38,22,40,40,46,49,39,52,74,74,79,63,70,63,61,65,58,35,32,51,48,52,51,52,46,42,44,71,50,40,49,94,60,49,45,49,36,31,37,28,32,25,38,39,39,36,7,65,19,17,35,35,39,30,32,26,37,34,50,51,75,81,53,36,38,28,25,50,45,21,44,55,12,59,44,39,47,28,74,78,74,46,72,64,63,37,59,50,42,25,38,53,80,36,45,73,61,80,46,65,66,39,76,27,45,41,30,19,56,52,88,48,70,77,29,44,53,59,72,60,44,77,35,40,63,73,65,52,64,59,18,29,46,33,37,45,37,44,30,36,42,7,80,32,52,34,16,52,44,46,50,38,44,66,67,46,77,46,42,23,73,34,80,68,126,131,80,80,76,76,72,73,39,66,22,59,43,54,48,32,42,74,61,54,61,88,50,31,34,38,36,34,18,64,64,51,31,29,52,40,43,40,49,46,56,73,55,38,80,45,50,54,24,35,28,38,57,25,44,67,50,65,69,54,54,51,43,39,44,74,42,63,47,50,31,34,35,32,62,30,67,52,40,46,53,50,43,47,71,77,42,69,83,42,47,46,34,39,62,39,46,72,61,30,70,68,49,52,52,50,37,53,75,69,63,52,36,33,37,28,25,47,47,69,46,47,41,53,49,42,67,73,72,48,71,37,83,84,18,31,41,25,34,23,36,45,74,84,60,86,87,46,87,65,70,87,66,68,74,66,44,13,47,58,70,53,31,16,53,50,37,35,51,39,40,74,70,53,27,45,28,23,36,30,38,65,69,49,72,64,45,79,53,55,67,57,48,50,62,55,50,44,48,49,36,50,25,27,61,72,32,72,43,80,39,58,33,37,31,59,24,37,22,42,41,45,50,40,52,74,74,78,62,72,64,61,65,60,36,30,51,47,53,51,51,45,42,45,70,49,38,49,93,60,48,45,48,36,32,36,28,33,25,37,40,41,38,6,65,19,15,33,36,39,31,33,27,36,32,49,50,74,82,53,38,37,27,25,50,47,22,44,54,11,59,44,39,47,28,75,78,74,46,72,62,62,36,60,51,41,24,40,54,79,36,46,72,61,80,46,65,64,39,78,27,45,40,30,18,56,52,88,49,71,75,28,42,54,59,73,61,43,79,36,41,62,73,66,51,66,60,19,29,46,34,36,46,37,45,30,37,41,7,79,34,52,34,16,51,44,48,51,39,44,66,69,47,77,47,43,24,73,33,79,68,126

Radius of gyration: 27.64 Å; Cα contacts (8 Å, |Δi|>4): 1853; chains: 2; bounding box: 65×83×63 Å

Organism: NCBI:txid2306993

Foldseek 3Di:
DPPPFDAAAAPLRCLQPPLDQAKAKAFALVQLLVLLLVCVVQAQFAEEAECLFPVPLVSLLSSVVSPHQEYEDAFLVSLVSCCVNRVRGAYAHENADDDLVGLQSCQVSVHAHYEHADPVSLVSCLVRHDQVNHEYAYEADDDDPPPPPPVCDPDHHHLVSSLVSQLVSVVSRHQGHYEYALDAQDLDLCSQLVVLLSRLVSCVSNVHQHQEYESEERAHAAQEPDDTRDVNVNSVSNVVSLCVRNPPSRHGYYYHYYLSNFQQRIKMKWAFQDQPVLAATEILAFLLAQPVCCVVVHHRQPKWKAASNSHTQDAFWDWGWYAYDAPDPVRTGPGTHTYHSPDDHSIMMMGGRSRTPGHSRHDCPRNGHDYHYGYYNDHDD/DPPPFDAAAAPLRCLQPPLDQAKAKAFALVQLLVLLLVCVVQAQFAEEAECLFPVDLVSLLSSVVSPHQEYEDAFLVSLVSCCVSRVRGAYAHENADDDLVGLQSCQVSVHAHYEHADPVSLVSCLVRHDQVNHEYAYEADDDDPPPPCPVDDPDHHHLVSSLVSQLVSVVSRHQGHYEYALDAQDLDLCSQLVVLLSRLVSCVSNVHQHQEYESEERHHAAQEPDDTRDVNVNSVSNVVSLCVRNPPSRHGYYYHYYLSNFQQRIKMKWAFQDQDVLAATEILAFLLAQPVCCVVVHHRQPKWKAASNSHTQDAFWDWGWYAYDAPDPVRTGPGTHTYHSPDDHSIMMMGGRSRTPGHSRHDCPRNGHDYHYGYYNDHDD